Protein AF-R4LPF4-F1 (afdb_monomer_lite)

Secondary structure (DSSP, 8-state):
---EE-HHHHHHHTTB-S-SHHHHTS--SEEEEEEEEE--HHHHHHHHHHHHHHHHHHTTTSEEEEEEEEEEEEEE-TT--TT-SS---B---------TTS--------TTS--PBPTT-EEEE--TTHHHHHHHTT-GGG-SEEEEEESS--SEEEEEEPPPHHHHHHHHHHHHHHHHHHHT-TTHHHHHHHHHHHHHHHHHHHHHHHHHHHHHHHHHHSPPHHHHHHHHHHHHHHHHHHHHTT-HHHHHHHHHTTSSS--HHHHHHHHHHHHHTHHHHHHHHHHHHHHHHHHHHSPSSPPTTHHHHHHHHHHHHTGGG---------HHHHHHHHHHHHHHHHHHHHHHHHHHS--HHHHHHHHHHHHHHHHHHHHHHHHHHHHHHHHHHHHHHHHHHHHHTS----HHHHHHHHHHHTT---EEEE-S-HHHHTTT-SS-HHHHHHHHHHHHTT-

Radius of gyration: 41.89 Å; chains: 1; bounding box: 85×61×116 Å

Sequence (459 aa):
MQIDVDQRAMAVVRHLRGSPEEVFARPAGGYLLLMATEFSAPVTAWLRQHIATLDAAAGSDVAVAVFASTFTVPVGIPGSPARRPGRPCVLLAEVQDGGPGHGAVRRLVNRGRLGLLAEHDELTLGTPGTARTARTLGVGADLPCLVVADALPGEHVAVIPLPGAAGLETLAQVVRSAVRTVTRSPGLGRFLVAAHELARTEQRVRAAETEVERLTGRLETMRGPEAAAEPIRWAYAGARHALSTGATRRFTTVLRGIWHPPPEKLIRAAGRHAAERRAELLRTDRTARTLAYYLRQFSWPMPEPQRSAYRRVLDRYVLPFTTGPSGEDDPGRCESLIAALRARNTAIVETVLGTALPPLGVLVADARNQQLSTAARVVDELHDAIADLETARLARLRQITVLAATDPPSLSTALRAAACRAGLTVLSRPIGDFTGAFTGAALSPQTLQEVTRARLDRA

pLDDT: mean 82.97, std 17.04, range [30.72, 98.19]

Structure (mmCIF, N/CA/C/O backbone):
data_AF-R4LPF4-F1
#
_entry.id   AF-R4LPF4-F1
#
loop_
_atom_site.group_PDB
_atom_site.id
_atom_site.type_symbol
_atom_site.label_atom_id
_atom_site.label_alt_id
_atom_site.label_comp_id
_atom_site.label_asym_id
_atom_site.label_entity_id
_atom_site.label_seq_id
_atom_site.pdbx_PDB_ins_code
_atom_site.Cartn_x
_atom_site.Cartn_y
_atom_site.Cartn_z
_atom_site.occupancy
_atom_site.B_iso_or_equiv
_atom_site.auth_seq_id
_atom_site.auth_comp_id
_atom_site.auth_asym_id
_atom_site.auth_atom_id
_atom_site.pdbx_PDB_model_num
ATOM 1 N N . MET A 1 1 ? -22.231 32.484 5.431 1.00 40.25 1 MET A N 1
ATOM 2 C CA . MET A 1 1 ? -22.798 32.688 6.782 1.00 40.25 1 MET A CA 1
ATOM 3 C C . MET A 1 1 ? -22.856 31.326 7.450 1.00 40.25 1 MET A C 1
ATOM 5 O O . MET A 1 1 ? -23.406 30.413 6.849 1.00 40.25 1 MET A O 1
ATOM 9 N N . GLN A 1 2 ? -22.190 31.156 8.592 1.00 40.16 2 GLN A N 1
ATOM 10 C CA . GLN A 1 2 ? -22.068 29.860 9.262 1.00 40.16 2 GLN A CA 1
ATOM 11 C C . GLN A 1 2 ? -23.364 29.579 10.034 1.00 40.16 2 GLN A C 1
ATOM 13 O O . GLN A 1 2 ? -23.792 30.407 10.835 1.00 40.16 2 GLN A O 1
ATOM 18 N N . ILE A 1 3 ? -24.023 28.462 9.729 1.00 47.72 3 ILE A N 1
ATOM 19 C CA . ILE A 1 3 ? -25.189 27.986 10.482 1.00 47.72 3 ILE A CA 1
ATOM 20 C C . ILE A 1 3 ? -24.662 27.491 11.835 1.00 47.72 3 ILE A C 1
ATOM 22 O O . ILE A 1 3 ? -23.770 26.641 11.856 1.00 47.72 3 ILE A O 1
ATOM 26 N N . ASP A 1 4 ? -25.161 28.044 12.943 1.00 47.31 4 ASP A N 1
ATOM 27 C CA . ASP A 1 4 ? -24.722 27.670 14.293 1.00 47.31 4 ASP A CA 1
ATOM 28 C C . ASP A 1 4 ? -25.630 26.564 14.816 1.00 47.31 4 ASP A C 1
ATOM 30 O O . ASP A 1 4 ? -26.775 26.779 15.190 1.00 47.31 4 ASP A O 1
ATOM 34 N N . VAL A 1 5 ? -25.162 25.329 14.776 1.00 53.88 5 VAL A N 1
ATOM 35 C CA . VAL A 1 5 ? -25.941 24.207 15.295 1.00 53.88 5 VAL A CA 1
ATOM 36 C C . VAL A 1 5 ? -25.882 24.244 16.823 1.00 53.88 5 VAL A C 1
ATOM 38 O O . VAL A 1 5 ? -24.796 24.414 17.374 1.00 53.88 5 VAL A O 1
ATOM 41 N N . ASP A 1 6 ? -27.022 24.048 17.507 1.00 61.97 6 ASP A N 1
ATOM 42 C CA . ASP A 1 6 ? -27.098 23.975 18.979 1.00 61.97 6 ASP A CA 1
ATOM 43 C C . ASP A 1 6 ? -25.905 23.180 19.538 1.00 61.97 6 ASP A C 1
ATOM 45 O O . ASP A 1 6 ? -25.707 22.011 19.193 1.00 61.97 6 ASP A O 1
ATOM 49 N N . GLN A 1 7 ? -25.098 23.812 20.400 1.00 62.19 7 GLN A N 1
ATOM 50 C CA . GLN A 1 7 ? -23.872 23.226 20.948 1.00 62.19 7 GLN A CA 1
ATOM 51 C C . GLN A 1 7 ? -24.111 21.858 21.606 1.00 62.19 7 GLN A C 1
ATOM 53 O O . GLN A 1 7 ? -23.259 20.969 21.522 1.00 62.19 7 GLN A O 1
ATOM 58 N N . ARG A 1 8 ? -25.281 21.647 22.225 1.00 63.06 8 ARG A N 1
ATOM 59 C CA . ARG A 1 8 ? -25.662 20.355 22.822 1.00 63.06 8 ARG A CA 1
ATOM 60 C C . ARG A 1 8 ? -25.981 19.309 21.767 1.00 63.06 8 ARG A C 1
ATOM 62 O O . ARG A 1 8 ? -25.701 18.128 21.952 1.00 63.06 8 ARG A O 1
ATOM 69 N N . ALA A 1 9 ? -26.541 19.728 20.641 1.00 63.00 9 ALA A N 1
ATOM 70 C CA . ALA A 1 9 ? -26.792 18.835 19.528 1.00 63.00 9 ALA A CA 1
ATOM 71 C C . ALA A 1 9 ? -25.498 18.506 18.766 1.00 63.00 9 ALA A C 1
ATOM 73 O O . ALA A 1 9 ? -25.282 17.348 18.408 1.00 63.00 9 ALA A O 1
ATOM 74 N N . MET A 1 10 ? -24.571 19.463 18.654 1.00 67.19 10 MET A N 1
ATOM 75 C CA . MET A 1 10 ? -23.210 19.226 18.160 1.00 67.19 10 MET A CA 1
ATOM 76 C C . MET A 1 10 ? -22.432 18.221 19.012 1.00 67.19 10 MET A C 1
ATOM 78 O O . MET A 1 10 ? -21.618 17.472 18.469 1.00 67.19 10 MET A O 1
ATOM 82 N N . ALA A 1 11 ? -22.697 18.144 20.321 1.00 69.62 11 ALA A N 1
ATOM 83 C CA . ALA A 1 11 ? -22.106 17.113 21.169 1.00 69.62 11 ALA A CA 1
ATOM 84 C C . ALA A 1 11 ? -22.489 15.701 20.696 1.00 69.62 11 ALA A C 1
ATOM 86 O O . ALA A 1 11 ? -21.615 14.844 20.604 1.00 69.62 11 ALA A O 1
ATOM 87 N N . VAL A 1 12 ? -23.748 15.460 20.309 1.00 74.25 12 VAL A N 1
ATOM 88 C CA . VAL A 1 12 ? -24.173 14.157 19.761 1.00 74.25 12 VAL A CA 1
ATOM 89 C C . VAL A 1 12 ? -23.537 13.905 18.393 1.00 74.25 12 VAL A C 1
ATOM 91 O O . VAL A 1 12 ? -23.032 12.813 18.147 1.00 74.25 12 VAL A O 1
ATOM 94 N N . VAL A 1 13 ? -23.479 14.925 17.529 1.00 74.75 13 VAL A N 1
ATOM 95 C CA . VAL A 1 13 ? -22.876 14.815 16.187 1.00 74.75 13 VAL A CA 1
ATOM 96 C C . VAL A 1 13 ? -21.411 14.377 16.247 1.00 74.75 13 VAL A C 1
ATOM 98 O O . VAL A 1 13 ? -20.989 13.549 15.446 1.00 74.75 13 VAL A O 1
ATOM 101 N N . ARG A 1 14 ? -20.641 14.845 17.237 1.00 77.00 14 ARG A N 1
ATOM 102 C CA . ARG A 1 14 ? -19.244 14.414 17.447 1.00 77.00 14 ARG A CA 1
ATOM 103 C C . ARG A 1 14 ? -19.093 12.928 17.763 1.00 77.00 14 ARG A C 1
ATOM 105 O O . ARG A 1 14 ? -18.014 12.379 17.544 1.00 77.00 14 ARG A O 1
ATOM 112 N N . HIS A 1 15 ? -20.151 12.286 18.249 1.00 83.44 15 HIS A N 1
ATOM 113 C CA . HIS A 1 15 ? -20.184 10.862 18.570 1.00 83.44 15 HIS A CA 1
ATOM 114 C C . HIS A 1 15 ? -20.857 10.029 17.475 1.00 83.44 15 HIS A C 1
ATOM 116 O O . HIS A 1 15 ? -20.810 8.804 17.555 1.00 83.44 15 HIS A O 1
ATOM 122 N N . LEU A 1 16 ? -21.451 10.656 16.451 1.00 82.81 16 LEU A N 1
ATOM 123 C CA . LEU A 1 16 ? -22.004 9.935 15.307 1.00 82.81 16 LEU A CA 1
ATOM 124 C C . LEU A 1 16 ? -20.880 9.255 14.525 1.00 82.81 16 LEU A C 1
ATOM 126 O O . LEU A 1 16 ? -19.863 9.877 14.208 1.00 82.81 16 LEU A O 1
ATOM 130 N N . ARG A 1 17 ? -21.066 7.973 14.220 1.00 84.69 17 ARG A N 1
ATOM 131 C CA . ARG A 1 17 ? -20.098 7.159 13.478 1.00 84.69 17 ARG A CA 1
ATOM 132 C C . ARG A 1 17 ? -20.753 6.508 12.272 1.00 84.69 17 ARG A C 1
ATOM 134 O O . ARG A 1 17 ? -21.932 6.135 12.306 1.00 84.69 17 ARG A O 1
ATOM 141 N N . GLY A 1 18 ? -19.993 6.420 11.185 1.00 77.31 18 GLY A N 1
ATOM 142 C CA . GLY A 1 18 ? -20.416 5.754 9.954 1.00 77.31 18 GLY A CA 1
ATOM 143 C C . GLY A 1 18 ? -20.173 4.252 10.002 1.00 77.31 18 GLY A C 1
ATOM 144 O O . GLY A 1 18 ? -20.911 3.481 9.396 1.00 77.31 18 GLY A O 1
ATOM 145 N N . SER A 1 19 ? -19.168 3.824 10.760 1.00 81.62 19 SER A N 1
ATOM 146 C CA . SER A 1 19 ? -18.719 2.438 10.789 1.00 81.62 19 SER A CA 1
ATOM 147 C C . SER A 1 19 ? -18.151 2.026 12.156 1.00 81.62 19 SER A C 1
ATOM 149 O O . SER A 1 19 ? -17.733 2.883 12.937 1.00 81.62 19 SER A O 1
ATOM 151 N N . PRO A 1 20 ? -18.120 0.715 12.464 1.00 82.56 20 PRO A N 1
ATOM 152 C CA . PRO A 1 20 ? -17.435 0.186 13.648 1.00 82.56 20 PRO A CA 1
ATOM 153 C C . PRO A 1 20 ? -15.937 0.519 13.673 1.00 82.56 20 PRO A C 1
ATOM 155 O O . PRO A 1 20 ? -15.372 0.756 14.738 1.00 82.56 20 PRO A O 1
ATOM 158 N N . GLU A 1 21 ? -15.314 0.584 12.495 1.00 84.06 21 GLU A N 1
ATOM 159 C CA . GLU A 1 21 ? -13.882 0.835 12.295 1.00 84.06 21 GLU A CA 1
ATOM 160 C C . GLU A 1 21 ? -13.441 2.145 12.963 1.00 84.06 21 GLU A C 1
ATOM 162 O O . GLU A 1 21 ? -12.425 2.188 13.650 1.00 84.06 21 GLU A O 1
ATOM 167 N N . GLU A 1 22 ? -14.259 3.196 12.861 1.00 83.38 22 GLU A N 1
ATOM 168 C CA . GLU A 1 22 ? -13.991 4.503 13.475 1.00 83.38 22 GLU A CA 1
ATOM 169 C C . GLU A 1 22 ? -13.991 4.475 15.015 1.00 83.38 22 GLU A C 1
ATOM 171 O O . GLU A 1 22 ? -13.456 5.383 15.652 1.00 83.38 22 GLU A O 1
ATOM 176 N N . VAL A 1 23 ? -14.621 3.466 15.622 1.00 85.88 23 VAL A N 1
ATOM 177 C CA . VAL A 1 23 ? -14.726 3.315 17.081 1.00 85.88 23 VAL A CA 1
ATOM 178 C C . VAL A 1 23 ? -13.650 2.372 17.599 1.00 85.88 23 VAL A C 1
ATOM 180 O O . VAL A 1 23 ? -12.976 2.672 18.584 1.00 85.88 23 VAL A O 1
ATOM 183 N N . PHE A 1 24 ? -13.469 1.238 16.925 1.00 88.06 24 PHE A N 1
ATOM 184 C CA . PHE A 1 24 ? -12.549 0.195 17.361 1.00 88.06 24 PHE A CA 1
ATOM 185 C C . PHE A 1 24 ? -11.088 0.470 16.979 1.00 88.06 24 PHE A C 1
ATOM 187 O O . PHE A 1 24 ? -10.203 -0.209 17.497 1.00 88.06 24 PHE A O 1
ATOM 194 N N . ALA A 1 25 ? -10.802 1.485 16.153 1.00 83.81 25 ALA A N 1
ATOM 195 C CA . ALA A 1 25 ? -9.443 1.883 15.765 1.00 83.81 25 ALA A CA 1
ATOM 196 C C . ALA A 1 25 ? -8.518 2.259 16.939 1.00 83.81 25 ALA A C 1
ATOM 198 O O . ALA A 1 25 ? -7.301 2.335 16.760 1.00 83.81 25 ALA A O 1
ATOM 199 N N . ARG A 1 26 ? -9.063 2.476 18.143 1.00 84.31 26 ARG A N 1
ATOM 200 C CA . ARG A 1 26 ? -8.294 2.714 19.368 1.00 84.31 26 ARG A CA 1
ATOM 201 C C . ARG A 1 26 ? -8.613 1.657 20.437 1.00 84.31 26 ARG A C 1
ATOM 203 O O . ARG A 1 26 ? -9.791 1.379 20.676 1.00 84.31 26 ARG A O 1
ATOM 210 N N . PRO A 1 27 ? -7.599 1.114 21.138 1.00 89.19 27 PRO A N 1
ATOM 211 C CA . PRO A 1 27 ? -7.834 0.266 22.300 1.00 89.19 27 PRO A CA 1
ATOM 212 C C . PRO A 1 27 ? -8.507 1.049 23.436 1.00 89.19 27 PRO A C 1
ATOM 214 O O . PRO A 1 27 ? -8.020 2.109 23.834 1.00 89.19 27 PRO A O 1
ATOM 217 N N . ALA A 1 28 ? -9.591 0.501 23.980 1.00 91.69 28 ALA A N 1
ATOM 218 C CA . ALA A 1 28 ? -10.296 1.020 25.150 1.00 91.69 28 ALA A CA 1
ATOM 219 C C . ALA A 1 28 ? -10.606 -0.123 26.131 1.00 91.69 28 ALA A C 1
ATOM 221 O O . ALA A 1 28 ? -10.608 -1.290 25.753 1.00 91.69 28 ALA A O 1
ATOM 222 N N . GLY A 1 29 ? -10.887 0.208 27.390 1.00 90.50 29 GLY A N 1
ATOM 223 C CA . GLY A 1 29 ? -11.356 -0.703 28.441 1.00 90.50 29 GLY A CA 1
ATOM 224 C C . GLY A 1 29 ? -12.790 -1.202 28.240 1.00 90.50 29 GLY A C 1
ATOM 225 O O . GLY A 1 29 ? -13.230 -2.133 28.912 1.00 90.50 29 GLY A O 1
ATOM 226 N N . GLY A 1 30 ? -13.515 -0.604 27.301 1.00 93.12 30 GLY A N 1
ATOM 227 C CA . GLY A 1 30 ? -14.827 -1.038 26.854 1.00 93.12 30 GLY A CA 1
ATOM 228 C C . GLY A 1 30 ? -15.433 -0.031 25.884 1.00 93.12 30 GLY A C 1
ATOM 229 O O . GLY A 1 30 ? -14.888 1.055 25.665 1.00 93.12 30 GLY A O 1
ATOM 230 N N . TYR A 1 31 ? -16.569 -0.401 25.311 1.00 94.31 31 TYR A N 1
ATOM 231 C CA . TYR A 1 31 ? -17.238 0.343 24.255 1.00 94.31 31 TYR A CA 1
ATOM 232 C C . TYR A 1 31 ? -18.728 0.469 24.573 1.00 94.31 31 TYR A C 1
ATOM 234 O O . TYR A 1 31 ? -19.400 -0.526 24.844 1.00 94.31 31 TYR A O 1
ATOM 242 N N . LEU A 1 32 ? -19.238 1.697 24.530 1.00 94.56 32 LEU A N 1
ATOM 243 C CA . LEU A 1 32 ? -20.641 2.054 24.713 1.00 94.56 32 LEU A CA 1
ATOM 244 C C . LEU A 1 32 ? -21.194 2.547 23.375 1.00 94.56 32 LEU A C 1
ATOM 246 O O . LEU A 1 32 ? -20.877 3.653 22.934 1.00 94.56 32 LEU A O 1
ATOM 250 N N . LEU A 1 33 ? -22.007 1.723 22.718 1.00 93.12 33 LEU A N 1
ATOM 251 C CA . LEU A 1 33 ? -22.536 1.993 21.384 1.00 93.12 33 LEU A CA 1
ATOM 252 C C . LEU A 1 33 ? -24.048 2.213 21.474 1.00 93.12 33 LEU A C 1
ATOM 254 O O . LEU A 1 33 ? -24.821 1.280 21.677 1.00 93.12 33 LEU A O 1
ATOM 258 N N . LEU A 1 34 ? -24.484 3.456 21.327 1.00 91.94 34 LEU A N 1
ATOM 259 C CA . LEU A 1 34 ? -25.899 3.814 21.250 1.00 91.94 34 LEU A CA 1
ATOM 260 C C . LEU A 1 34 ? -26.379 3.600 19.819 1.00 91.94 34 LEU A C 1
ATOM 262 O O . LEU A 1 34 ? -25.837 4.203 18.896 1.00 91.94 34 LEU A O 1
ATOM 266 N N . MET A 1 35 ? -27.381 2.750 19.618 1.00 91.19 35 MET A N 1
ATOM 267 C CA . MET A 1 35 ? -27.792 2.305 18.289 1.00 91.19 35 MET A CA 1
ATOM 268 C C . MET A 1 35 ? -29.291 2.482 18.072 1.00 91.19 35 MET A C 1
ATOM 270 O O . MET A 1 35 ? -30.102 2.002 18.864 1.00 91.19 35 MET A O 1
ATOM 274 N N . ALA A 1 36 ? -29.664 3.118 16.962 1.00 87.44 36 ALA A N 1
ATOM 275 C CA . ALA A 1 36 ? -31.045 3.194 16.493 1.00 87.44 36 ALA A CA 1
ATOM 276 C C . ALA A 1 36 ? -31.123 3.365 14.971 1.00 87.44 36 ALA A C 1
ATOM 278 O O . ALA A 1 36 ? -30.245 3.954 14.343 1.00 87.44 36 ALA A O 1
ATOM 279 N N . THR A 1 37 ? -32.205 2.897 14.352 1.00 83.00 37 THR A N 1
ATOM 280 C CA . THR A 1 37 ? -32.558 3.351 12.998 1.00 83.00 37 THR A CA 1
ATOM 281 C C . THR A 1 37 ? -32.897 4.839 13.041 1.00 83.00 37 THR A C 1
ATOM 283 O O . THR A 1 37 ? -32.238 5.638 12.381 1.00 83.00 37 THR A O 1
ATOM 286 N N . GLU A 1 38 ? -33.828 5.197 13.920 1.00 81.56 38 GLU A N 1
ATOM 287 C CA . GLU A 1 38 ? -34.225 6.559 14.256 1.00 81.56 38 GLU A CA 1
ATOM 288 C C . GLU A 1 38 ? -34.433 6.654 15.773 1.00 81.56 38 GLU A C 1
ATOM 290 O O . GLU A 1 38 ? -35.054 5.781 16.385 1.00 81.56 38 GLU A O 1
ATOM 295 N N . PHE A 1 39 ? -33.892 7.697 16.402 1.00 79.12 39 PHE A N 1
ATOM 296 C CA . PHE A 1 39 ? -34.111 7.937 17.827 1.00 79.12 39 PHE A CA 1
ATOM 297 C C . PHE A 1 39 ? -35.413 8.709 18.046 1.00 79.12 39 PHE A C 1
ATOM 299 O O . PHE A 1 39 ? -35.628 9.761 17.449 1.00 79.12 39 PHE A O 1
ATOM 306 N N . SER A 1 40 ? -36.254 8.236 18.971 1.00 79.56 40 SER A N 1
ATOM 307 C CA . SER A 1 40 ? -37.451 8.976 19.384 1.00 79.56 40 SER A CA 1
ATOM 308 C C . SER A 1 40 ? -37.083 10.340 19.987 1.00 79.56 40 SER A C 1
ATOM 310 O O . SER A 1 40 ? -35.979 10.528 20.509 1.00 79.56 40 SER A O 1
ATOM 312 N N . ALA A 1 41 ? -38.008 11.304 19.952 1.00 79.25 41 ALA A N 1
ATOM 313 C CA . ALA A 1 41 ? -37.771 12.639 20.509 1.00 79.25 41 ALA A CA 1
ATOM 314 C C . ALA A 1 41 ? -37.293 12.620 21.982 1.00 79.25 41 ALA A C 1
ATOM 316 O O . ALA A 1 41 ? -36.327 13.327 22.285 1.00 79.25 41 ALA A O 1
ATOM 317 N N . PRO A 1 42 ? -37.849 11.780 22.886 1.00 81.88 42 PRO A N 1
ATOM 318 C CA . PRO A 1 42 ? -37.344 11.665 24.256 1.00 81.88 42 PRO A CA 1
ATOM 319 C C . PRO A 1 42 ? -35.895 11.169 24.339 1.00 81.88 42 PRO A C 1
ATOM 321 O O . PRO A 1 42 ? -35.107 11.708 25.112 1.00 81.88 42 PRO A O 1
ATOM 324 N N . VAL A 1 43 ? -35.520 10.177 23.525 1.00 83.94 43 VAL A N 1
ATOM 325 C CA . VAL A 1 43 ? -34.151 9.636 23.511 1.00 83.94 43 VAL A CA 1
ATOM 326 C C . VAL A 1 43 ? -33.174 10.650 22.926 1.00 83.94 43 VAL A C 1
ATOM 328 O O . VAL A 1 43 ? -32.087 10.840 23.460 1.00 83.94 43 VAL A O 1
ATOM 331 N N . THR A 1 44 ? -33.575 11.359 21.872 1.00 81.50 44 THR A N 1
ATOM 332 C CA . THR A 1 44 ? -32.782 12.439 21.278 1.00 81.50 44 THR A CA 1
ATOM 333 C C . THR A 1 44 ? -32.540 13.571 22.278 1.00 81.50 44 THR A C 1
ATOM 335 O O . THR A 1 44 ? -31.406 14.025 22.427 1.00 81.50 44 THR A O 1
ATOM 338 N N . ALA A 1 45 ? -33.577 14.008 23.000 1.00 82.31 45 ALA A N 1
ATOM 339 C CA . ALA A 1 45 ? -33.449 15.023 24.044 1.00 82.31 45 ALA A CA 1
ATOM 340 C C . ALA A 1 45 ? -32.508 14.561 25.168 1.00 82.31 45 ALA A C 1
ATOM 342 O O . ALA A 1 45 ? -31.607 15.301 25.565 1.00 82.31 45 ALA A O 1
ATOM 343 N N . TRP A 1 46 ? -32.658 13.312 25.613 1.00 86.44 46 TRP A N 1
ATOM 344 C CA . TRP A 1 46 ? -31.785 12.709 26.616 1.00 86.44 46 TRP A CA 1
ATOM 345 C C . TRP A 1 46 ? -30.324 12.626 26.151 1.00 86.44 46 TRP A C 1
ATOM 347 O O . TRP A 1 46 ? -29.427 13.034 26.887 1.00 86.44 46 TRP A O 1
ATOM 357 N N . LEU A 1 47 ? -30.067 12.185 24.914 1.00 85.31 47 LEU A N 1
ATOM 358 C CA . LEU A 1 47 ? -28.718 12.132 24.341 1.00 85.31 47 LEU A CA 1
ATOM 359 C C . LEU A 1 47 ? -28.057 13.511 24.349 1.00 85.31 47 LEU A C 1
ATOM 361 O O . LEU A 1 47 ? -26.918 13.640 24.786 1.00 85.31 47 LEU A O 1
ATOM 365 N N . ARG A 1 48 ? -28.775 14.559 23.933 1.00 82.31 48 ARG A N 1
ATOM 366 C CA . ARG A 1 48 ? -28.254 15.938 23.954 1.00 82.31 48 ARG A CA 1
ATOM 367 C C . ARG A 1 48 ? -27.902 16.414 25.361 1.00 82.31 48 ARG A C 1
ATOM 369 O O . ARG A 1 48 ? -26.973 17.200 25.523 1.00 82.31 48 ARG A O 1
ATOM 376 N N . GLN A 1 49 ? -28.640 15.958 26.369 1.00 84.25 49 GLN A N 1
ATOM 377 C CA . GLN A 1 49 ? -28.409 16.333 27.760 1.00 84.25 49 GLN A CA 1
ATOM 378 C C . GLN A 1 49 ? -27.249 15.558 28.402 1.00 84.25 49 GLN A C 1
ATOM 380 O O . GLN A 1 49 ? -26.522 16.127 29.215 1.00 84.25 49 GLN A O 1
ATOM 385 N N . HIS A 1 50 ? -27.061 14.284 28.041 1.00 86.00 50 HIS A N 1
ATOM 386 C CA . HIS A 1 50 ? -26.182 13.372 28.781 1.00 86.00 50 HIS A CA 1
ATOM 387 C C . HIS A 1 50 ? -24.966 12.858 28.008 1.00 86.00 50 HIS A C 1
ATOM 389 O O . HIS A 1 50 ? -24.036 12.368 28.637 1.00 86.00 50 HIS A O 1
ATOM 395 N N . ILE A 1 51 ? -24.892 12.974 26.678 1.00 85.25 51 ILE A N 1
ATOM 396 C CA . ILE A 1 51 ? -23.764 12.395 25.924 1.00 85.25 51 ILE A CA 1
ATOM 397 C C . ILE A 1 51 ? -22.417 12.992 26.349 1.00 85.25 51 ILE A C 1
ATOM 399 O O . ILE A 1 51 ? -21.456 12.258 26.533 1.00 85.25 51 ILE A O 1
ATOM 403 N N . ALA A 1 52 ? -22.362 14.305 26.596 1.00 83.12 52 ALA A N 1
ATOM 404 C CA . ALA A 1 52 ? -21.138 14.981 27.016 1.00 83.12 52 ALA A CA 1
ATOM 405 C C . ALA A 1 52 ? -20.703 14.579 28.434 1.00 83.12 52 ALA A C 1
ATOM 407 O O . ALA A 1 52 ? -19.513 14.476 28.712 1.00 83.12 52 ALA A O 1
ATOM 408 N N . THR A 1 53 ? -21.653 14.337 29.342 1.00 86.00 53 THR A N 1
ATOM 409 C CA . THR A 1 53 ? -21.340 13.883 30.704 1.00 86.00 53 THR A CA 1
ATOM 410 C C . THR A 1 53 ? -20.973 12.403 30.738 1.00 86.00 53 THR A C 1
ATOM 412 O O . THR A 1 53 ? -20.137 12.011 31.550 1.00 86.00 53 THR A O 1
ATOM 415 N N . LEU A 1 54 ? -21.560 11.587 29.858 1.00 86.25 54 LEU A N 1
ATOM 416 C CA . LEU A 1 54 ? -21.166 10.195 29.653 1.00 86.25 54 LEU A CA 1
ATOM 417 C C . LEU A 1 54 ? -19.751 10.100 29.075 1.00 86.25 54 LEU A C 1
ATOM 419 O O . LEU A 1 54 ? -18.943 9.361 29.627 1.00 86.25 54 LEU A O 1
ATOM 423 N N . ASP A 1 55 ? -19.438 10.885 28.045 1.00 86.00 55 ASP A N 1
ATOM 424 C CA . ASP A 1 55 ? -18.099 10.972 27.449 1.00 86.00 55 ASP A CA 1
ATOM 425 C C . ASP A 1 55 ? -17.061 11.470 28.465 1.00 86.00 55 ASP A C 1
ATOM 427 O O . ASP A 1 55 ? -16.035 10.832 28.679 1.00 86.00 55 ASP A O 1
ATOM 431 N N . ALA A 1 56 ? -17.373 12.529 29.220 1.00 85.38 56 ALA A N 1
ATOM 432 C CA . ALA A 1 56 ? -16.492 13.019 30.281 1.00 85.38 56 ALA A CA 1
ATOM 433 C C . ALA A 1 56 ? -16.253 11.984 31.397 1.00 85.38 56 ALA A C 1
ATOM 435 O O . ALA A 1 56 ? -15.163 11.932 31.964 1.00 85.38 56 ALA A O 1
ATOM 436 N N . ALA A 1 57 ? -17.255 11.162 31.729 1.00 85.19 57 ALA A N 1
ATOM 437 C CA . ALA A 1 57 ? -17.104 10.085 32.707 1.00 85.19 57 ALA A CA 1
ATOM 438 C C . ALA A 1 57 ? -16.303 8.895 32.155 1.00 85.19 57 ALA A C 1
ATOM 440 O O . ALA A 1 57 ? -15.592 8.239 32.917 1.00 85.19 57 ALA A O 1
ATOM 441 N N . ALA A 1 58 ? -16.444 8.612 30.858 1.00 88.12 58 ALA A N 1
ATOM 442 C CA . ALA A 1 58 ? -15.737 7.562 30.132 1.00 88.12 58 ALA A CA 1
ATOM 443 C C . ALA A 1 58 ? -14.258 7.905 29.899 1.00 88.12 58 ALA A C 1
ATOM 445 O O . ALA A 1 58 ? -13.395 7.029 30.000 1.00 88.12 58 ALA A O 1
ATOM 446 N N . GLY A 1 59 ? -13.962 9.183 29.657 1.00 87.69 59 GLY A N 1
ATOM 447 C CA . GLY A 1 59 ? -12.616 9.685 29.420 1.00 87.69 59 GLY A CA 1
ATOM 448 C C . GLY A 1 59 ? -11.940 8.983 28.242 1.00 87.69 59 GLY A C 1
ATOM 449 O O . GLY A 1 59 ? -12.561 8.661 27.236 1.00 87.69 59 GLY A O 1
ATOM 450 N N . SER A 1 60 ? -10.638 8.723 28.368 1.00 86.50 60 SER A N 1
ATOM 451 C CA . SER A 1 60 ? -9.876 7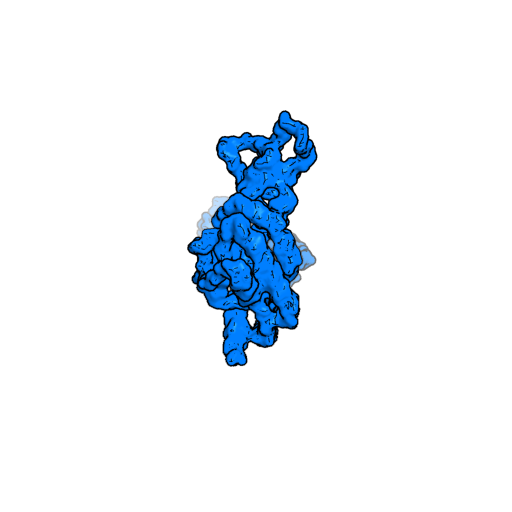.944 27.384 1.00 86.50 60 SER A CA 1
ATOM 452 C C . SER A 1 60 ? -10.055 6.431 27.502 1.00 86.50 60 SER A C 1
ATOM 454 O O . SER A 1 60 ? -9.527 5.694 26.668 1.00 86.50 60 SER A O 1
ATOM 456 N N . ASP A 1 61 ? -10.731 5.977 28.554 1.00 90.75 61 ASP A N 1
ATOM 457 C CA . ASP A 1 61 ? -10.677 4.591 29.006 1.00 90.75 61 ASP A CA 1
ATOM 458 C C . ASP A 1 61 ? -11.853 3.771 28.486 1.00 90.75 61 ASP A C 1
ATOM 460 O O . ASP A 1 61 ? -11.747 2.555 28.382 1.00 90.75 61 ASP A O 1
ATOM 464 N N . VAL A 1 62 ? -12.968 4.412 28.140 1.00 92.31 62 VAL A N 1
ATOM 465 C CA . VAL A 1 62 ? -14.141 3.777 27.532 1.00 92.31 62 VAL A CA 1
ATOM 466 C C . VAL A 1 62 ? -14.542 4.597 26.312 1.00 92.31 62 VAL A C 1
ATOM 468 O O . VAL A 1 62 ? -14.673 5.813 26.392 1.00 92.31 62 VAL A O 1
ATOM 471 N N . ALA A 1 63 ? -14.740 3.948 25.170 1.00 91.50 63 ALA A N 1
ATOM 472 C CA . ALA A 1 63 ? -15.153 4.639 23.955 1.00 91.50 63 ALA A CA 1
ATOM 473 C C . ALA A 1 63 ? -16.681 4.754 23.895 1.00 91.50 63 ALA A C 1
ATOM 475 O O . ALA A 1 63 ? -17.393 3.774 24.118 1.00 91.50 63 ALA A O 1
ATOM 476 N N . VAL A 1 64 ? -17.184 5.941 23.554 1.00 91.25 64 VAL A N 1
ATOM 477 C CA . VAL A 1 64 ? -18.616 6.208 23.379 1.00 91.25 64 VAL A CA 1
ATOM 478 C C . VAL A 1 64 ? -18.892 6.531 21.915 1.00 91.25 64 VAL A C 1
ATOM 480 O O . VAL A 1 64 ? -18.218 7.366 21.314 1.00 91.25 64 VAL A O 1
ATOM 483 N N . ALA A 1 65 ? -19.894 5.880 21.329 1.00 90.31 65 ALA A N 1
ATOM 484 C CA . ALA A 1 65 ? -20.294 6.115 19.948 1.00 90.31 65 ALA A CA 1
ATOM 485 C C . ALA A 1 65 ? -21.811 6.041 19.771 1.00 90.31 65 ALA A C 1
ATOM 487 O O . ALA A 1 65 ? -22.513 5.342 20.503 1.00 90.31 65 ALA A O 1
ATOM 488 N N . VAL A 1 66 ? -22.308 6.752 18.762 1.00 88.94 66 VAL A N 1
ATOM 489 C CA . VAL A 1 66 ? -23.714 6.776 18.365 1.00 88.94 66 VAL A CA 1
ATOM 490 C C . VAL A 1 66 ? -23.823 6.334 16.906 1.00 88.94 66 VAL A C 1
ATOM 492 O O . VAL A 1 66 ? -23.218 6.922 16.011 1.00 88.94 66 VAL A O 1
ATOM 495 N N . PHE A 1 67 ? -24.632 5.312 16.656 1.00 87.56 67 PHE A N 1
ATOM 496 C CA . PHE A 1 67 ? -25.004 4.847 15.325 1.00 87.56 67 PHE A CA 1
ATOM 497 C C . PHE A 1 67 ? -26.486 5.148 15.094 1.00 87.56 67 PHE A C 1
ATOM 499 O O . PHE A 1 67 ? -27.351 4.563 15.747 1.00 87.56 67 PHE A O 1
ATOM 506 N N . ALA A 1 68 ? -26.782 6.040 14.145 1.00 84.69 68 ALA A N 1
ATOM 507 C CA . ALA A 1 68 ? -28.140 6.453 13.787 1.00 84.69 68 ALA A CA 1
ATOM 508 C C . ALA A 1 68 ? -28.306 6.497 12.261 1.00 84.69 68 ALA A C 1
ATOM 510 O O . ALA A 1 68 ? -27.529 7.173 11.589 1.00 84.69 68 ALA A O 1
ATOM 511 N N . SER A 1 69 ? -29.313 5.811 11.702 1.00 79.00 69 SER A N 1
ATOM 512 C CA . SER A 1 69 ? -29.575 5.935 10.252 1.00 79.00 69 SER A CA 1
ATOM 513 C C . SER A 1 69 ? -30.095 7.330 9.925 1.00 79.00 69 SER A C 1
ATOM 515 O O . SER A 1 69 ? -29.698 7.916 8.920 1.00 79.00 69 SER A O 1
ATOM 517 N N . THR A 1 70 ? -30.923 7.873 10.817 1.00 74.69 70 THR A N 1
ATOM 518 C CA . THR A 1 70 ? -31.358 9.267 10.828 1.00 74.69 70 THR A CA 1
ATOM 519 C C . THR A 1 70 ? -31.274 9.844 12.243 1.00 74.69 70 THR A C 1
ATOM 521 O O . THR A 1 70 ? -31.575 9.178 13.236 1.00 74.69 70 THR A O 1
ATOM 524 N N . PHE A 1 71 ? -30.841 11.097 12.351 1.00 71.88 71 PHE A N 1
ATOM 525 C CA . PHE A 1 71 ? -30.781 11.855 13.594 1.00 71.88 71 PHE A CA 1
ATOM 526 C C . PHE A 1 71 ? -31.160 13.307 13.341 1.00 71.88 71 PHE A C 1
ATOM 528 O O . PHE A 1 71 ? -30.546 13.978 12.514 1.00 71.88 71 PHE A O 1
ATOM 535 N N . THR A 1 72 ? -32.150 13.803 14.070 1.00 71.44 72 THR A N 1
ATOM 536 C CA . THR A 1 72 ? -32.686 15.146 13.852 1.00 71.44 72 THR A CA 1
ATOM 537 C C . THR A 1 72 ? -32.077 16.151 14.826 1.00 71.44 72 THR A C 1
ATOM 539 O O . THR A 1 72 ? -31.925 15.870 16.019 1.00 71.44 72 THR A O 1
ATOM 542 N N . VAL A 1 73 ? -31.713 17.334 14.330 1.00 67.44 73 VAL A N 1
ATOM 543 C CA . VAL A 1 73 ? -30.984 18.384 15.052 1.00 67.44 73 VAL A CA 1
ATOM 544 C C . VAL A 1 73 ? -31.623 19.755 14.803 1.00 67.44 73 VAL A C 1
ATOM 546 O O . VAL A 1 73 ? -31.789 20.113 13.643 1.00 67.44 73 VAL A O 1
ATOM 549 N N . PRO A 1 74 ? -31.950 20.553 15.835 1.00 64.38 74 PRO A N 1
ATOM 550 C CA . PRO A 1 74 ? -32.470 21.899 15.643 1.00 64.38 74 PRO A CA 1
ATOM 551 C C . PRO A 1 74 ? -31.376 22.843 15.131 1.00 64.38 74 PRO A C 1
ATOM 553 O O . PRO A 1 74 ? -30.230 22.801 15.590 1.00 64.38 74 PRO A O 1
ATOM 556 N N . VAL A 1 75 ? -31.745 23.723 14.206 1.00 62.41 75 VAL A N 1
ATOM 557 C CA . VAL A 1 75 ? -30.906 24.813 13.704 1.00 62.41 75 VAL A CA 1
ATOM 558 C C . VAL A 1 75 ? -30.897 25.961 14.709 1.00 62.41 75 VAL A C 1
ATOM 560 O O . VAL A 1 75 ? -31.954 26.486 15.069 1.00 62.41 75 VAL A O 1
ATOM 563 N N . GLY A 1 76 ? -29.701 26.383 15.120 1.00 52.69 76 GLY A N 1
ATOM 564 C CA . GLY A 1 76 ? -29.482 27.697 15.714 1.00 52.69 76 GLY A CA 1
ATOM 565 C C . GLY A 1 76 ? -29.031 28.699 14.643 1.00 52.69 76 GLY A C 1
ATOM 566 O O . GLY A 1 76 ? -28.368 28.364 13.657 1.00 52.69 76 GLY A O 1
ATOM 567 N N . ILE A 1 77 ? -29.424 29.960 14.806 1.00 51.03 77 ILE A N 1
ATOM 568 C CA . ILE A 1 77 ? -28.946 31.061 13.964 1.00 51.03 77 ILE A CA 1
ATOM 569 C C . ILE A 1 77 ? -28.184 32.018 14.887 1.00 51.03 77 ILE A C 1
ATOM 571 O O . ILE A 1 77 ? -28.802 32.622 15.771 1.00 51.03 77 ILE A O 1
ATOM 575 N N . PRO A 1 78 ? -26.856 32.170 14.726 1.00 40.56 78 PRO A N 1
ATOM 576 C CA . PRO A 1 78 ? -26.071 33.006 15.620 1.00 40.56 78 PRO A CA 1
ATOM 577 C C . PRO A 1 78 ? -26.495 34.468 15.442 1.00 40.56 78 PRO A C 1
ATOM 579 O O . PRO A 1 78 ? -26.537 34.985 14.326 1.00 40.56 78 PRO A O 1
ATOM 582 N N . GLY A 1 79 ? -26.843 35.127 16.550 1.00 42.53 79 GLY A N 1
ATOM 583 C CA . GLY A 1 79 ? -27.326 36.511 16.552 1.00 42.53 79 GLY A CA 1
ATOM 584 C C . GLY A 1 79 ? -28.819 36.687 16.253 1.00 42.53 79 GLY A C 1
ATOM 585 O O . GLY A 1 79 ? -29.257 37.831 16.143 1.00 42.53 79 GLY A O 1
ATOM 586 N N . SER A 1 80 ? -29.610 35.610 16.152 1.00 38.72 80 SER A N 1
ATOM 587 C CA . SER A 1 80 ? -31.070 35.732 16.095 1.00 38.72 80 SER A CA 1
ATOM 588 C C . SER A 1 80 ? -31.582 36.281 17.432 1.00 38.72 80 SER A C 1
ATOM 590 O O . SER A 1 80 ? -31.381 35.656 18.478 1.00 38.72 80 SER A O 1
ATOM 592 N N . PRO A 1 81 ? -32.190 37.479 17.466 1.00 36.53 81 PRO A N 1
ATOM 593 C CA . PRO A 1 81 ? -32.767 37.991 18.690 1.00 36.53 81 PRO A CA 1
ATOM 594 C C . PRO A 1 81 ? -34.002 37.146 18.989 1.00 36.53 81 PRO A C 1
ATOM 596 O O . PRO A 1 81 ? -35.062 37.366 18.404 1.00 36.53 81 PRO A O 1
ATOM 599 N N . ALA A 1 82 ? -33.879 36.222 19.940 1.00 34.78 82 ALA A N 1
ATOM 600 C CA . ALA A 1 82 ? -34.951 35.377 20.472 1.00 34.78 82 ALA A CA 1
ATOM 601 C C . ALA A 1 82 ? -36.095 36.162 21.171 1.00 34.78 82 ALA A C 1
ATOM 603 O O . ALA A 1 82 ? -36.642 35.728 22.182 1.00 34.78 82 ALA A O 1
ATOM 604 N N . ARG A 1 83 ? -36.468 37.354 20.686 1.00 33.25 83 ARG A N 1
ATOM 605 C CA . ARG A 1 83 ? -37.505 38.221 21.266 1.00 33.25 83 ARG A CA 1
ATOM 606 C C . ARG A 1 83 ? -38.363 39.009 20.271 1.00 33.25 83 ARG A C 1
ATOM 608 O O . ARG A 1 83 ? -39.132 39.857 20.720 1.00 33.25 83 ARG A O 1
ATOM 615 N N . ARG A 1 84 ? -38.313 38.764 18.954 1.00 31.88 84 ARG A N 1
ATOM 616 C CA . ARG A 1 84 ? -39.269 39.395 18.017 1.00 31.88 84 ARG A CA 1
ATOM 617 C C . ARG A 1 84 ? -39.859 38.389 17.018 1.00 31.88 84 ARG A C 1
ATOM 619 O O . ARG A 1 84 ? -39.094 37.729 16.323 1.00 31.88 84 ARG A O 1
ATOM 626 N N . PRO A 1 85 ? -41.198 38.278 16.904 1.00 35.56 85 PRO A N 1
ATOM 627 C CA . PRO A 1 85 ? -41.838 37.452 15.888 1.00 35.56 85 PRO A CA 1
ATOM 628 C C . PRO A 1 85 ? -41.673 38.132 14.521 1.00 35.56 85 PRO A C 1
ATOM 630 O O . PRO A 1 85 ? -42.411 39.042 14.158 1.00 35.56 85 PRO A O 1
ATOM 633 N N . GLY A 1 86 ? -40.649 37.708 13.788 1.00 39.53 86 GLY A N 1
ATOM 634 C CA . GLY A 1 86 ? -40.321 38.154 12.436 1.00 39.53 86 GLY A CA 1
ATOM 635 C C . GLY A 1 86 ? -39.112 37.360 11.958 1.00 39.53 86 GLY A C 1
ATOM 636 O O . GLY A 1 86 ? -37.984 37.715 12.277 1.00 39.53 86 GLY A O 1
ATOM 637 N N . ARG A 1 87 ? -39.370 36.225 11.296 1.00 42.69 87 ARG A N 1
ATOM 638 C CA . ARG A 1 87 ? -38.401 35.152 11.010 1.00 42.69 87 ARG A CA 1
ATOM 639 C C . ARG A 1 87 ? -37.111 35.668 10.338 1.00 42.69 87 ARG A C 1
ATOM 641 O O . ARG A 1 87 ? -37.191 36.096 9.184 1.00 42.69 87 ARG A O 1
ATOM 648 N N . PRO A 1 88 ? -35.928 35.562 10.973 1.00 42.28 88 PRO A N 1
ATOM 649 C CA . PRO A 1 88 ? -34.674 35.592 10.239 1.00 42.28 88 PRO A CA 1
ATOM 650 C C . PRO A 1 88 ? -34.554 34.279 9.461 1.00 42.28 88 PRO A C 1
ATOM 652 O O . PRO A 1 88 ? -34.642 33.187 10.015 1.00 42.28 88 PRO A O 1
ATOM 655 N N . CYS A 1 89 ? -34.422 34.412 8.151 1.00 40.28 89 CYS A N 1
ATOM 656 C CA . CYS A 1 89 ? -34.512 33.337 7.179 1.00 40.28 89 CYS A CA 1
ATOM 657 C C . CYS A 1 89 ? -33.210 33.333 6.368 1.00 40.28 89 CYS A C 1
ATOM 659 O O . CYS A 1 89 ? -32.901 34.337 5.724 1.00 40.28 89 CYS A O 1
ATOM 661 N N . VAL A 1 90 ? -32.438 32.243 6.392 1.00 43.47 90 VAL A N 1
ATOM 662 C CA . VAL A 1 90 ? -31.163 32.148 5.649 1.00 43.47 90 VAL A CA 1
ATOM 663 C C . VAL A 1 90 ? -31.365 31.380 4.347 1.00 43.47 90 VAL A C 1
ATOM 665 O O . VAL A 1 90 ? -31.906 30.276 4.353 1.00 43.47 90 VAL A O 1
ATOM 668 N N . LEU A 1 91 ? -30.921 31.956 3.227 1.00 38.28 91 LEU A N 1
ATOM 669 C CA . LEU A 1 91 ? -30.961 31.325 1.907 1.00 38.28 91 LEU A CA 1
ATOM 670 C C . LEU A 1 91 ? -29.822 30.298 1.809 1.00 38.28 91 LEU A C 1
ATOM 672 O O . LEU A 1 91 ? -28.646 30.660 1.863 1.00 38.28 91 LEU A O 1
ATOM 676 N N . LEU A 1 92 ? -30.167 29.015 1.704 1.00 42.03 92 LEU A N 1
ATOM 677 C CA . LEU A 1 92 ? -29.195 27.937 1.522 1.00 42.03 92 LEU A CA 1
ATOM 678 C C . LEU A 1 92 ? -28.659 27.966 0.084 1.00 42.03 92 LEU A C 1
ATOM 680 O O . LEU A 1 92 ? -29.325 27.498 -0.837 1.00 42.03 92 LEU A O 1
ATOM 684 N N . ALA A 1 93 ? -27.454 28.502 -0.112 1.00 35.75 93 ALA A N 1
ATOM 685 C CA . ALA A 1 93 ? -26.638 28.112 -1.259 1.00 35.75 93 ALA A CA 1
ATOM 686 C C . ALA A 1 93 ? -26.161 26.669 -1.028 1.00 35.75 93 ALA A C 1
ATOM 688 O O . ALA A 1 93 ? -25.844 26.320 0.111 1.00 35.75 93 ALA A O 1
ATOM 689 N N . GLU A 1 94 ? -26.154 25.838 -2.075 1.00 36.25 94 GLU A N 1
ATOM 690 C CA . GLU A 1 94 ? -25.654 24.457 -2.037 1.00 36.25 94 GLU A CA 1
ATOM 691 C C . GLU A 1 94 ? -24.362 24.374 -1.215 1.00 36.25 94 GLU A C 1
ATOM 693 O O . GLU A 1 94 ? -23.337 24.951 -1.580 1.00 36.25 94 GLU A O 1
ATOM 698 N N . VAL A 1 95 ? -24.427 23.695 -0.067 1.00 37.50 95 VAL A N 1
ATOM 699 C CA . VAL A 1 95 ? -23.254 23.454 0.773 1.00 37.50 95 VAL A CA 1
ATOM 700 C C . VAL A 1 95 ? -22.375 22.467 0.012 1.00 37.50 95 VAL A C 1
ATOM 702 O O . VAL A 1 95 ? -22.631 21.266 0.021 1.00 37.50 95 VAL A O 1
ATOM 705 N N . GLN A 1 96 ? -21.386 22.992 -0.711 1.00 32.47 96 GLN A N 1
ATOM 706 C CA . GLN A 1 96 ? -20.342 22.189 -1.334 1.00 32.47 96 GLN A CA 1
ATOM 707 C C . GLN A 1 96 ? -19.469 21.552 -0.249 1.00 32.47 96 GLN A C 1
ATOM 709 O O . GLN A 1 96 ? -19.117 22.208 0.734 1.00 32.47 96 GLN A O 1
ATOM 714 N N . ASP A 1 97 ? -19.142 20.273 -0.457 1.00 35.41 97 ASP A N 1
ATOM 715 C CA . ASP A 1 97 ? -18.231 19.459 0.351 1.00 35.41 97 ASP A CA 1
ATOM 716 C C . ASP A 1 97 ? -16.943 20.233 0.677 1.00 35.41 97 ASP A C 1
ATOM 718 O O . ASP A 1 97 ? -16.039 20.374 -0.147 1.00 35.41 97 ASP A O 1
ATOM 722 N N . GLY A 1 98 ? -16.871 20.758 1.899 1.00 30.72 98 GLY A N 1
ATOM 723 C CA . GLY A 1 98 ? -15.775 21.592 2.374 1.00 30.72 98 GLY A CA 1
ATOM 724 C C . GLY A 1 98 ? -15.056 20.966 3.561 1.00 30.72 98 GLY A C 1
ATOM 725 O O . GLY A 1 98 ? -15.279 21.374 4.696 1.00 30.72 98 GLY A O 1
ATOM 726 N N . GLY A 1 99 ? -14.150 20.024 3.287 1.00 31.73 99 GLY A N 1
ATOM 727 C CA . GLY A 1 99 ? -13.032 19.682 4.174 1.00 31.73 99 GLY A CA 1
ATOM 728 C C . GLY A 1 99 ? -13.158 18.388 5.002 1.00 31.73 99 GLY A C 1
ATOM 729 O O . GLY A 1 99 ? -14.250 18.000 5.418 1.00 31.73 99 GLY A O 1
ATOM 730 N N . PRO A 1 100 ? -12.027 17.703 5.269 1.00 34.41 100 PRO A N 1
ATOM 731 C CA . PRO A 1 100 ? -12.001 16.452 6.012 1.00 34.41 100 PRO A CA 1
ATOM 732 C C . PRO A 1 100 ? -12.097 16.743 7.514 1.00 34.41 100 PRO A C 1
ATOM 734 O O . PRO A 1 100 ? -11.174 17.304 8.100 1.00 34.41 100 PRO A O 1
ATOM 737 N N . GLY A 1 101 ? -13.196 16.356 8.163 1.00 36.00 101 GLY A N 1
ATOM 738 C CA . GLY A 1 101 ? -13.199 16.316 9.629 1.00 36.00 101 GLY A CA 1
ATOM 739 C C . GLY A 1 101 ? -14.547 16.215 10.324 1.00 36.00 101 GLY A C 1
ATOM 740 O O . GLY A 1 101 ? -14.600 15.680 11.429 1.00 36.00 101 GLY A O 1
ATOM 741 N N . HIS A 1 102 ? -15.645 16.681 9.730 1.00 37.78 102 HIS A N 1
ATOM 742 C CA . HIS A 1 102 ? -16.967 16.652 10.366 1.00 37.78 102 HIS A CA 1
ATOM 743 C C . HIS A 1 102 ? -17.977 16.040 9.394 1.00 37.78 102 HIS A C 1
ATOM 745 O O . HIS A 1 102 ? -17.959 16.372 8.214 1.00 37.78 102 HIS A O 1
ATOM 751 N N . GLY A 1 103 ? -18.781 15.083 9.877 1.00 38.31 103 GLY A N 1
ATOM 752 C CA . GLY A 1 103 ? -19.631 14.209 9.062 1.00 38.31 103 GLY A CA 1
ATOM 753 C C . GLY A 1 103 ? -20.326 14.928 7.905 1.00 38.31 103 GLY A C 1
ATOM 754 O O . GLY A 1 103 ? -20.966 15.958 8.100 1.00 38.31 103 GLY A O 1
ATOM 755 N N . ALA A 1 104 ? -20.176 14.378 6.699 1.00 34.19 104 ALA A N 1
ATOM 756 C CA . ALA A 1 104 ? -20.720 14.947 5.475 1.00 34.19 104 ALA A CA 1
ATOM 757 C C . ALA A 1 104 ? -22.247 15.112 5.585 1.00 34.19 104 ALA A C 1
ATOM 759 O O . ALA A 1 104 ? -22.997 14.132 5.578 1.00 34.19 104 ALA A O 1
ATOM 760 N N . VAL A 1 105 ? -22.720 16.357 5.682 1.00 40.31 105 VAL A N 1
ATOM 761 C CA . VAL A 1 105 ? -24.148 16.692 5.629 1.00 40.31 105 VAL A CA 1
ATOM 762 C C . VAL A 1 105 ? -24.595 16.565 4.173 1.00 40.31 105 VAL A C 1
ATOM 764 O O . VAL A 1 105 ? -24.560 17.518 3.405 1.00 40.31 105 VAL A O 1
ATOM 767 N N . ARG A 1 106 ? -24.970 15.350 3.763 1.00 34.06 106 ARG A N 1
ATOM 768 C CA . ARG A 1 106 ? -25.185 15.012 2.346 1.00 34.06 106 ARG A CA 1
ATOM 769 C C . ARG A 1 106 ? -26.460 15.572 1.716 1.00 34.06 106 ARG A C 1
ATOM 771 O O . ARG A 1 106 ? -26.568 15.546 0.492 1.00 34.06 106 ARG A O 1
ATOM 778 N N . ARG A 1 107 ? -27.451 16.027 2.493 1.00 37.78 107 ARG A N 1
ATOM 779 C CA . ARG A 1 107 ? -28.689 16.576 1.916 1.00 37.78 107 ARG A CA 1
ATOM 780 C C . ARG A 1 107 ? -29.563 17.298 2.939 1.00 37.78 107 ARG A C 1
ATOM 782 O O . ARG A 1 107 ? -30.016 16.692 3.902 1.00 37.78 107 ARG A O 1
ATOM 789 N N . LEU A 1 108 ? -29.888 18.557 2.667 1.00 41.16 108 LEU A N 1
ATOM 790 C CA . LEU A 1 108 ? -30.974 19.291 3.319 1.00 41.16 108 LEU A CA 1
ATOM 791 C C . LEU A 1 108 ? -32.239 19.105 2.466 1.00 41.16 108 LEU A C 1
ATOM 793 O O . LEU A 1 108 ? -32.447 19.813 1.484 1.00 41.16 108 LEU A O 1
ATOM 797 N N . VAL A 1 109 ? -33.054 18.091 2.770 1.00 36.38 109 VAL A N 1
ATOM 798 C CA . VAL A 1 109 ? -34.319 17.853 2.052 1.00 36.38 109 VAL A CA 1
ATOM 799 C C . VAL A 1 109 ? -35.456 18.495 2.830 1.00 36.38 109 VAL A C 1
ATOM 801 O O . VAL A 1 109 ? -36.113 17.839 3.630 1.00 36.38 109 VAL A O 1
ATOM 804 N N . ASN A 1 110 ? -35.733 19.771 2.568 1.00 36.59 110 ASN A N 1
ATOM 805 C CA . ASN A 1 110 ? -37.016 20.343 2.959 1.00 36.59 110 ASN A CA 1
ATOM 806 C C . ASN A 1 110 ? -38.004 20.118 1.807 1.00 36.59 110 ASN A C 1
ATOM 808 O O . ASN A 1 110 ? -37.885 2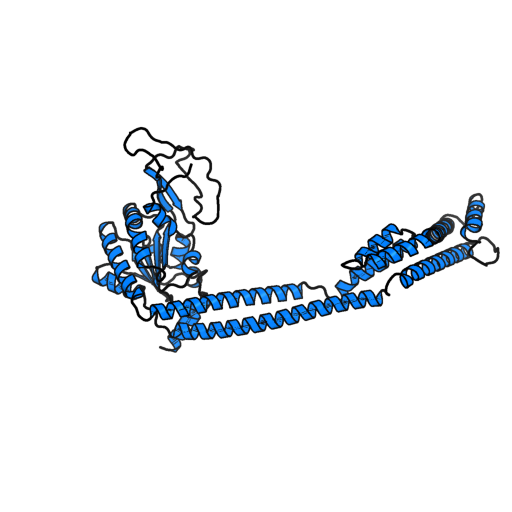0.757 0.765 1.00 36.59 110 ASN A O 1
ATOM 812 N N . ARG A 1 111 ? -38.895 19.124 1.955 1.00 35.25 111 ARG A N 1
ATOM 813 C CA . ARG A 1 111 ? -40.082 18.828 1.115 1.00 35.25 111 ARG A CA 1
ATOM 814 C C . ARG A 1 111 ? -40.151 19.559 -0.247 1.00 35.25 111 ARG A C 1
ATOM 816 O O . ARG A 1 111 ? -41.046 20.363 -0.487 1.00 35.25 111 ARG A O 1
ATOM 823 N N . GLY A 1 112 ? -39.219 19.262 -1.154 1.00 33.56 112 GLY A N 1
ATOM 824 C CA . GLY A 1 112 ? -39.289 19.684 -2.557 1.00 33.56 112 GLY A CA 1
ATOM 825 C C . GLY A 1 112 ? -39.216 21.190 -2.858 1.00 33.56 112 GLY A C 1
ATOM 826 O O . GLY A 1 112 ? -39.598 21.573 -3.961 1.00 33.56 112 GLY A O 1
ATOM 827 N N . ARG A 1 113 ? -38.729 22.056 -1.956 1.00 33.44 113 ARG A N 1
ATOM 828 C CA . ARG A 1 113 ? -38.452 23.472 -2.277 1.00 33.44 113 ARG A CA 1
ATOM 829 C C . ARG A 1 113 ? -37.153 23.946 -1.620 1.00 33.44 113 ARG A C 1
ATOM 831 O O . ARG A 1 113 ? -36.986 23.791 -0.415 1.00 33.44 113 ARG A O 1
ATOM 838 N N . LEU A 1 114 ? -36.258 24.551 -2.411 1.00 37.50 114 LEU A N 1
ATOM 839 C CA . LEU A 1 114 ? -35.144 25.375 -1.917 1.00 37.50 114 LEU A CA 1
ATOM 840 C C . LEU A 1 114 ? -35.743 26.464 -1.018 1.00 37.50 114 LEU A C 1
ATOM 842 O O . LEU A 1 114 ? -36.483 27.325 -1.493 1.00 37.50 114 LEU A O 1
ATOM 846 N N . GLY A 1 115 ? -35.517 26.351 0.288 1.00 45.97 115 GLY A N 1
ATOM 847 C CA . GLY A 1 115 ? -36.273 27.070 1.305 1.00 45.97 115 GLY A CA 1
ATOM 848 C C . GLY A 1 115 ? -35.366 27.669 2.365 1.00 45.97 115 GLY A C 1
ATOM 849 O O . GLY A 1 115 ? -34.327 27.108 2.706 1.00 45.97 115 GLY A O 1
ATOM 850 N N . LEU A 1 116 ? -35.778 28.836 2.848 1.00 46.66 116 LEU A N 1
ATOM 851 C CA . LEU A 1 116 ? -35.145 29.565 3.935 1.00 46.66 116 LEU A CA 1
ATOM 852 C C . LEU A 1 116 ? -35.136 28.707 5.210 1.00 46.66 116 LEU A C 1
ATOM 854 O O . LEU A 1 116 ? -36.188 28.187 5.572 1.00 46.66 116 LEU A O 1
ATOM 858 N N . LEU A 1 117 ? -33.987 28.591 5.885 1.00 51.81 117 LEU A N 1
ATOM 859 C CA . LEU A 1 117 ? -33.915 27.999 7.227 1.00 51.81 117 LEU A CA 1
ATOM 860 C C . LEU A 1 117 ? -34.306 29.043 8.273 1.00 51.81 117 LEU A C 1
ATOM 862 O O . LEU A 1 117 ? -33.712 30.126 8.310 1.00 51.81 117 LEU A O 1
ATOM 866 N N . ALA A 1 118 ? -35.288 28.709 9.102 1.00 55.78 118 ALA A N 1
ATOM 867 C CA . ALA A 1 118 ? -35.704 29.471 10.268 1.00 55.78 118 ALA A CA 1
ATOM 868 C C . ALA A 1 118 ? -35.094 28.895 11.558 1.00 55.78 118 ALA A C 1
ATOM 870 O O . ALA A 1 118 ? -34.711 27.728 11.638 1.00 55.78 118 ALA A O 1
ATOM 871 N N . GLU A 1 119 ? -35.021 29.727 12.596 1.00 51.66 119 GLU A N 1
ATOM 872 C CA . GLU A 1 119 ? -34.718 29.271 13.954 1.00 51.66 119 GLU A CA 1
ATOM 873 C C . GLU A 1 119 ? -35.760 28.223 14.388 1.00 51.66 119 GLU A C 1
ATOM 875 O O . GLU A 1 119 ? -36.959 28.429 14.187 1.00 51.66 119 GLU A O 1
ATOM 880 N N . HIS A 1 120 ? -35.292 27.105 14.959 1.00 58.25 120 HIS A N 1
ATOM 881 C CA . HIS A 1 120 ? -36.069 25.892 15.275 1.00 58.25 120 HIS A CA 1
ATOM 882 C C . HIS A 1 120 ? -36.426 24.968 14.102 1.00 58.25 120 HIS A C 1
ATOM 884 O O . HIS A 1 120 ? -37.083 23.953 14.338 1.00 58.25 120 HIS A O 1
ATOM 890 N N . ASP A 1 121 ? -35.970 25.243 12.876 1.00 60.59 121 ASP A N 1
ATOM 891 C CA . ASP A 1 121 ? -36.020 24.226 11.824 1.00 60.59 121 ASP A CA 1
ATOM 892 C C . ASP A 1 121 ? -35.142 23.025 12.195 1.00 60.59 121 ASP A C 1
ATOM 894 O O . ASP A 1 121 ? -34.167 23.132 12.942 1.00 60.59 121 ASP A O 1
ATOM 898 N N . GLU A 1 122 ? -35.494 21.861 11.663 1.00 64.19 122 GLU A N 1
ATOM 899 C CA . GLU A 1 122 ? -34.839 20.597 11.972 1.00 64.19 122 GLU A CA 1
ATOM 900 C C . GLU A 1 122 ? -33.986 20.104 10.793 1.00 64.19 122 GLU A C 1
ATOM 902 O O . GLU A 1 122 ? -34.452 19.983 9.660 1.00 64.19 122 GLU A O 1
ATOM 907 N N . LEU A 1 123 ? -32.720 19.787 11.067 1.00 64.69 123 LEU A N 1
ATOM 908 C CA . LEU A 1 123 ? -31.802 19.105 10.159 1.00 64.69 123 LEU A CA 1
ATOM 909 C C . LEU A 1 123 ? -31.810 17.613 10.460 1.00 64.69 123 LEU A C 1
ATOM 911 O O . LEU A 1 123 ? -31.440 17.202 11.558 1.00 64.69 123 LEU A O 1
ATOM 915 N N . THR A 1 124 ? -32.150 16.791 9.474 1.00 66.88 124 THR A N 1
ATOM 916 C CA . THR A 1 124 ? -31.947 15.343 9.567 1.00 66.88 124 THR A CA 1
ATOM 917 C C . THR A 1 124 ? -30.558 14.990 9.046 1.00 66.88 124 THR A C 1
ATOM 919 O O . THR A 1 124 ? -30.269 15.104 7.857 1.00 66.88 124 THR A O 1
ATOM 922 N N . LEU A 1 125 ? -29.691 14.548 9.946 1.00 66.38 125 LEU A N 1
ATOM 923 C CA . LEU A 1 125 ? -28.406 13.930 9.643 1.00 66.38 125 LEU A CA 1
ATOM 924 C C . LEU A 1 125 ? -28.613 12.428 9.446 1.00 66.38 125 LEU A C 1
ATOM 926 O O . LEU A 1 125 ? -29.503 11.849 10.059 1.00 66.38 125 LEU A O 1
ATOM 930 N N . GLY A 1 126 ? -27.787 11.773 8.636 1.00 60.94 126 GLY A N 1
ATOM 931 C CA . GLY A 1 126 ? -27.835 10.318 8.506 1.00 60.94 126 GLY A CA 1
ATOM 932 C C . GLY A 1 126 ? -26.453 9.727 8.306 1.00 60.94 126 GLY A C 1
ATOM 933 O O . GLY A 1 126 ? -25.668 10.264 7.521 1.00 60.94 126 GLY A O 1
ATOM 934 N N . THR A 1 127 ? -26.151 8.629 9.004 1.00 65.06 127 THR A N 1
ATOM 935 C CA . THR A 1 127 ? -24.926 7.863 8.769 1.00 65.06 127 THR A CA 1
ATOM 936 C C . THR A 1 127 ? -25.257 6.528 8.092 1.00 65.06 127 THR A C 1
ATOM 938 O O . THR A 1 127 ? -26.090 5.753 8.577 1.00 65.06 127 THR A O 1
ATOM 941 N N . PRO A 1 128 ? -24.645 6.225 6.931 1.00 64.50 128 PRO A N 1
ATOM 942 C CA . PRO A 1 128 ? -24.842 4.945 6.270 1.00 64.50 128 PRO A CA 1
ATOM 943 C C . PRO A 1 128 ? -24.054 3.878 7.033 1.00 64.50 128 PRO A C 1
ATOM 945 O O . PRO A 1 128 ? -22.876 3.674 6.775 1.00 64.50 128 PRO A O 1
ATOM 948 N N . GLY A 1 129 ? -24.681 3.203 7.996 1.00 68.56 129 GLY A N 1
ATOM 949 C CA . GLY A 1 129 ? -23.953 2.181 8.750 1.00 68.56 129 GLY A CA 1
ATOM 950 C C . GLY A 1 129 ? -24.723 1.460 9.836 1.00 68.56 129 GLY A C 1
ATOM 951 O O . GLY A 1 129 ? -24.446 0.286 10.071 1.00 68.56 129 GLY A O 1
ATOM 952 N N . THR A 1 130 ? -25.733 2.084 10.450 1.00 82.44 130 THR A N 1
ATOM 953 C CA . THR A 1 130 ? -26.382 1.493 11.633 1.00 82.44 130 THR A CA 1
ATOM 954 C C . THR A 1 130 ? -26.967 0.114 11.380 1.00 82.44 130 THR A C 1
ATOM 956 O O . THR A 1 130 ? -26.764 -0.781 12.190 1.00 82.44 130 THR A O 1
ATOM 959 N N . ALA A 1 131 ? -27.629 -0.101 10.240 1.00 83.38 131 ALA A N 1
ATOM 960 C CA . ALA A 1 131 ? -28.171 -1.415 9.899 1.00 83.38 131 ALA A CA 1
ATOM 961 C C . ALA A 1 131 ? -27.070 -2.473 9.696 1.00 83.38 131 ALA A C 1
ATOM 963 O O . ALA A 1 131 ? -27.247 -3.626 10.081 1.00 83.38 131 ALA A O 1
ATOM 964 N N . ARG A 1 132 ? -25.921 -2.093 9.114 1.00 84.25 132 ARG A N 1
ATOM 965 C CA . ARG A 1 132 ? -24.768 -2.994 8.951 1.00 84.25 132 ARG A CA 1
ATOM 966 C C . ARG A 1 132 ? -24.187 -3.350 10.317 1.00 84.25 132 ARG A C 1
ATOM 968 O O . ARG A 1 132 ? -24.084 -4.531 10.618 1.00 84.25 132 ARG A O 1
ATOM 975 N N . THR A 1 133 ? -23.898 -2.345 11.142 1.00 87.44 133 THR A N 1
ATOM 976 C CA . THR A 1 133 ? -23.347 -2.515 12.494 1.00 87.44 133 THR A CA 1
ATOM 977 C C . THR A 1 133 ? -24.291 -3.302 13.405 1.00 87.44 133 THR A C 1
ATOM 979 O O . THR A 1 133 ? -23.852 -4.148 14.173 1.00 87.44 133 THR A O 1
ATOM 982 N N . ALA A 1 134 ? -25.605 -3.080 13.306 1.00 90.31 134 ALA A N 1
ATOM 983 C CA . ALA A 1 134 ? -26.588 -3.812 14.101 1.00 90.31 134 ALA A CA 1
ATOM 984 C C . ALA A 1 134 ? -26.654 -5.294 13.711 1.00 90.31 134 ALA A C 1
ATOM 986 O O . ALA A 1 134 ? -26.822 -6.146 14.580 1.00 90.31 134 ALA A O 1
ATOM 987 N N . ARG A 1 135 ? -26.492 -5.611 12.417 1.00 89.69 135 ARG A N 1
ATOM 988 C CA . ARG A 1 135 ? -26.395 -6.998 11.944 1.00 89.69 135 ARG A CA 1
ATOM 989 C C . ARG A 1 135 ? -25.107 -7.669 12.410 1.00 89.69 135 ARG A C 1
ATOM 991 O O . ARG A 1 135 ? -25.188 -8.775 12.930 1.00 89.69 135 ARG A O 1
ATOM 998 N N . THR A 1 136 ? -23.953 -7.013 12.275 1.00 89.25 136 THR A N 1
ATOM 999 C CA . THR A 1 136 ? -22.669 -7.599 12.703 1.00 89.25 136 THR A CA 1
ATOM 1000 C C . THR A 1 136 ? -22.624 -7.833 14.212 1.00 89.25 136 THR A C 1
ATOM 1002 O O . THR A 1 136 ? -22.146 -8.872 14.652 1.00 89.25 136 THR A O 1
ATOM 1005 N N . LEU A 1 137 ? -23.204 -6.935 15.015 1.00 90.00 137 LEU A N 1
ATOM 1006 C CA . LEU A 1 137 ? -23.314 -7.101 16.470 1.00 90.00 137 LEU A CA 1
ATOM 1007 C C . LEU A 1 137 ? -24.467 -8.018 16.916 1.00 90.00 137 LEU A C 1
ATOM 1009 O O . LEU A 1 137 ? -24.557 -8.318 18.100 1.00 90.00 137 LEU A O 1
ATOM 1013 N N . GLY A 1 138 ? -25.343 -8.467 16.008 1.00 91.81 138 GLY A N 1
ATOM 1014 C CA . GLY A 1 138 ? -26.466 -9.353 16.343 1.00 91.81 138 GLY A CA 1
ATOM 1015 C C . GLY A 1 138 ? -27.614 -8.686 17.118 1.00 91.81 138 GLY A C 1
ATOM 1016 O O . GLY A 1 138 ? -28.385 -9.373 17.780 1.00 91.81 138 GLY A O 1
ATOM 1017 N N . VAL A 1 139 ? -27.749 -7.357 17.040 1.00 93.00 139 VAL A N 1
ATOM 1018 C CA . VAL A 1 139 ? -28.684 -6.550 17.862 1.00 93.00 139 VAL A CA 1
ATOM 1019 C C . VAL A 1 139 ? -29.835 -5.928 17.069 1.00 93.00 139 VAL A C 1
ATOM 1021 O O . VAL A 1 139 ? -30.557 -5.073 17.573 1.00 93.00 139 VAL A O 1
ATOM 1024 N N . GLY A 1 140 ? -30.021 -6.325 15.807 1.00 90.38 140 GLY A N 1
ATOM 1025 C CA . GLY A 1 140 ? -31.030 -5.724 14.925 1.00 90.38 140 GLY A CA 1
ATOM 1026 C C . GLY A 1 140 ? -32.460 -5.758 15.482 1.00 90.38 140 GLY A C 1
ATOM 1027 O O . GLY A 1 140 ? -33.211 -4.813 15.261 1.00 90.38 140 GLY A O 1
ATOM 1028 N N . ALA A 1 141 ? -32.817 -6.806 16.231 1.00 90.06 141 ALA A N 1
ATOM 1029 C CA . ALA A 1 141 ? -34.137 -6.962 16.847 1.00 90.06 141 ALA A CA 1
ATOM 1030 C C . ALA A 1 141 ? -34.328 -6.146 18.141 1.00 90.06 141 ALA A C 1
ATOM 1032 O O . ALA A 1 141 ? -35.453 -6.028 18.617 1.00 90.06 141 ALA A O 1
ATOM 1033 N N . ASP A 1 142 ? -33.250 -5.595 18.706 1.00 90.88 142 ASP A N 1
ATOM 1034 C CA . ASP A 1 142 ? -33.265 -4.882 19.989 1.00 90.88 142 ASP A CA 1
ATOM 1035 C C . ASP A 1 142 ? -33.206 -3.355 19.824 1.00 90.88 142 ASP A C 1
ATOM 1037 O O . ASP A 1 142 ? -33.202 -2.624 20.814 1.00 90.88 142 ASP A O 1
ATOM 1041 N N . LEU A 1 143 ? -33.152 -2.851 18.586 1.00 89.75 143 LEU A N 1
ATOM 1042 C CA . LEU A 1 143 ? -33.110 -1.415 18.318 1.00 89.75 143 LEU A CA 1
ATOM 1043 C C . LEU A 1 143 ? -34.428 -0.728 18.746 1.00 89.75 143 LEU A C 1
ATOM 1045 O O . LEU A 1 143 ? -35.503 -1.237 18.423 1.00 89.75 143 LEU A O 1
ATOM 1049 N N . PRO A 1 144 ? -34.380 0.464 19.377 1.00 90.81 144 PRO A N 1
ATOM 1050 C CA . PRO A 1 144 ? -33.185 1.210 19.773 1.00 90.81 144 PRO A CA 1
ATOM 1051 C C . PRO A 1 144 ? -32.575 0.693 21.091 1.00 90.81 144 PRO A C 1
ATOM 1053 O O . PRO A 1 144 ? -33.282 0.484 22.076 1.00 90.81 144 PRO A O 1
ATOM 1056 N N . CYS A 1 145 ? -31.249 0.551 21.147 1.00 92.38 145 CYS A N 1
ATOM 1057 C CA . CYS A 1 145 ? -30.544 -0.012 22.304 1.00 92.38 145 CYS A CA 1
ATOM 1058 C C . CYS A 1 145 ? -29.201 0.669 22.597 1.00 92.38 145 CYS A C 1
ATOM 1060 O O . CYS A 1 145 ? -28.587 1.294 21.733 1.00 92.38 145 CYS A O 1
ATOM 1062 N N . LEU A 1 146 ? -28.712 0.486 23.822 1.00 93.56 146 LEU A N 1
ATOM 1063 C CA . LEU A 1 146 ? -27.307 0.634 24.183 1.00 93.56 146 LEU A CA 1
ATOM 1064 C C . LEU A 1 146 ? -26.639 -0.743 24.114 1.00 93.56 146 LEU A C 1
ATOM 1066 O O . LEU A 1 146 ? -27.002 -1.645 24.869 1.00 93.56 146 LEU A O 1
ATOM 1070 N N . VAL A 1 147 ? -25.647 -0.889 23.244 1.00 94.75 147 VAL A N 1
ATOM 1071 C CA . VAL A 1 147 ? -24.760 -2.053 23.200 1.00 94.75 147 VAL A CA 1
ATOM 1072 C C . VAL A 1 147 ? -23.50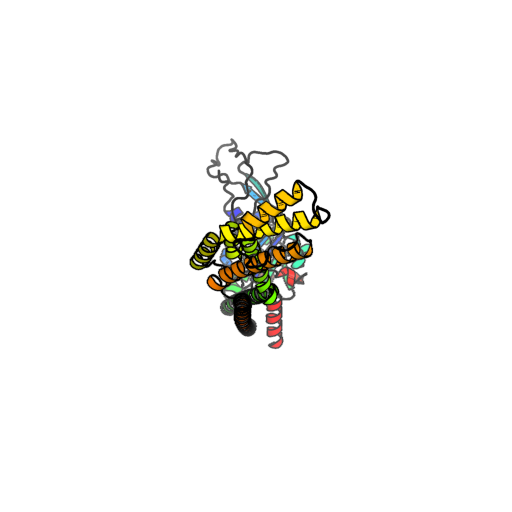8 -1.748 24.005 1.00 94.75 147 VAL A C 1
ATOM 1074 O O . VAL A 1 147 ? -22.912 -0.680 23.875 1.00 94.75 147 VAL A O 1
ATOM 1077 N N . VAL A 1 148 ? -23.105 -2.700 24.833 1.00 94.94 148 VAL A N 1
ATOM 1078 C CA . VAL A 1 148 ? -21.892 -2.641 25.636 1.00 94.94 148 VAL A CA 1
ATOM 1079 C C . VAL A 1 148 ? -21.010 -3.822 25.266 1.00 94.94 148 VAL A C 1
ATOM 1081 O O . VAL A 1 148 ? -21.417 -4.980 25.391 1.00 94.94 148 VAL A O 1
ATOM 1084 N N . ALA A 1 149 ? -19.811 -3.504 24.791 1.00 93.12 149 ALA A N 1
ATOM 1085 C CA . ALA A 1 149 ? -18.775 -4.473 24.474 1.00 93.12 149 ALA A CA 1
ATOM 1086 C C . ALA A 1 149 ? -17.565 -4.254 25.386 1.00 93.12 149 ALA A C 1
ATOM 1088 O O . ALA A 1 149 ? -17.186 -3.120 25.687 1.00 93.12 149 ALA A O 1
ATOM 1089 N N . ASP A 1 150 ? -16.966 -5.352 25.833 1.00 92.38 150 ASP A N 1
ATOM 1090 C CA . ASP A 1 150 ? -15.750 -5.317 26.639 1.00 92.38 150 ASP A CA 1
ATOM 1091 C C . ASP A 1 150 ? -14.514 -5.052 25.771 1.00 92.38 150 ASP A C 1
ATOM 1093 O O . ASP A 1 150 ? -14.549 -5.185 24.548 1.00 92.38 150 ASP A O 1
ATOM 1097 N N . ALA A 1 151 ? -13.410 -4.676 26.421 1.00 88.38 151 ALA A N 1
ATOM 1098 C CA . ALA A 1 151 ? -12.131 -4.432 25.761 1.00 88.38 151 ALA A CA 1
ATOM 1099 C C . ALA A 1 151 ? -11.610 -5.638 24.966 1.00 88.38 151 ALA A C 1
ATOM 1101 O O . ALA A 1 151 ? -11.077 -5.496 23.867 1.00 88.38 151 ALA A O 1
ATOM 1102 N N . LEU A 1 152 ? -11.756 -6.828 25.554 1.00 87.19 152 LEU A N 1
ATOM 1103 C CA . LEU A 1 152 ? -11.545 -8.103 24.889 1.00 87.19 152 LEU A CA 1
ATOM 1104 C C . LEU A 1 152 ? -12.929 -8.678 24.598 1.00 87.19 152 LEU A C 1
ATOM 1106 O O . LEU A 1 152 ? -13.634 -9.054 25.539 1.00 87.19 152 LEU A O 1
ATOM 1110 N N . PRO A 1 153 ? -13.357 -8.693 23.331 1.00 79.31 153 PRO A N 1
ATOM 1111 C CA . PRO A 1 153 ? -14.703 -9.106 23.005 1.00 79.31 153 PRO A CA 1
ATOM 1112 C C . PRO A 1 153 ? -14.863 -10.613 23.191 1.00 79.31 153 PRO A C 1
ATOM 1114 O O . PRO A 1 153 ? -14.074 -11.410 22.682 1.00 79.31 153 PRO A O 1
ATOM 1117 N N . GLY A 1 154 ? -15.905 -10.990 23.929 1.00 83.00 154 GLY A N 1
ATOM 1118 C CA . GLY A 1 154 ? -16.380 -12.367 23.992 1.00 83.00 154 GLY A CA 1
ATOM 1119 C C . GLY A 1 154 ? -17.312 -12.700 22.826 1.00 83.00 154 GLY A C 1
ATOM 1120 O O . GLY A 1 154 ? -17.532 -11.894 21.926 1.00 83.00 154 GLY A O 1
ATOM 1121 N N . GLU A 1 155 ? -17.926 -13.880 22.879 1.00 84.88 155 GLU A N 1
ATOM 1122 C CA . GLU A 1 155 ? -18.933 -14.316 21.896 1.00 84.88 155 GLU A CA 1
ATOM 1123 C C . GLU A 1 155 ? -20.247 -13.522 21.978 1.00 84.88 155 GLU A C 1
ATOM 1125 O O . GLU A 1 155 ? -21.082 -13.596 21.078 1.00 84.88 155 GLU A O 1
ATOM 1130 N N . HIS A 1 156 ? -20.442 -12.771 23.066 1.00 91.62 156 HIS A N 1
ATOM 1131 C CA . HIS A 1 156 ? -21.672 -12.052 23.360 1.00 91.62 156 HIS A CA 1
ATOM 1132 C C . HIS A 1 156 ? -21.404 -10.590 23.721 1.00 91.62 156 HIS A C 1
ATOM 1134 O O . HIS A 1 156 ? -20.391 -10.263 24.340 1.00 91.62 156 HIS A O 1
ATOM 1140 N N . VAL A 1 157 ? -22.373 -9.730 23.418 1.00 93.94 157 VAL A N 1
ATOM 1141 C CA . VAL A 1 157 ? -22.438 -8.336 23.873 1.00 93.94 157 VAL A CA 1
ATOM 1142 C C . VAL A 1 157 ? -23.593 -8.142 24.850 1.00 93.94 157 VAL A C 1
ATOM 1144 O O . VAL A 1 157 ? -24.619 -8.829 24.782 1.00 93.94 157 VAL A O 1
ATOM 1147 N N . ALA A 1 158 ? -23.433 -7.206 25.784 1.00 95.38 158 ALA A N 1
ATOM 1148 C CA . ALA A 1 158 ? -24.517 -6.792 26.663 1.00 95.38 158 ALA A CA 1
ATOM 1149 C C . ALA A 1 158 ? -25.371 -5.733 25.958 1.00 95.38 158 ALA A C 1
ATOM 1151 O O . ALA A 1 158 ? -24.847 -4.777 25.394 1.00 95.38 158 ALA A O 1
ATOM 1152 N N . VAL A 1 159 ? -26.690 -5.893 25.997 1.00 95.38 159 VAL A N 1
ATOM 1153 C CA . VAL A 1 159 ? -27.634 -5.006 25.313 1.00 95.38 159 VAL A CA 1
ATOM 1154 C C . VAL A 1 159 ? -28.669 -4.513 26.309 1.00 95.38 159 VAL A C 1
ATOM 1156 O O . VAL A 1 159 ? -29.310 -5.306 26.995 1.00 95.38 159 VAL A O 1
ATOM 1159 N N . ILE A 1 160 ? -28.845 -3.199 26.388 1.00 93.19 160 ILE A N 1
ATOM 1160 C CA . ILE A 1 160 ? -29.918 -2.566 27.154 1.00 93.19 160 ILE A CA 1
ATOM 1161 C C . ILE A 1 160 ? -30.856 -1.891 26.152 1.00 93.19 160 ILE A C 1
ATOM 1163 O O . ILE A 1 160 ? -30.454 -0.896 25.542 1.00 93.19 160 ILE A O 1
ATOM 1167 N N . PRO A 1 161 ? -32.087 -2.395 25.958 1.00 91.69 161 PRO A N 1
ATOM 1168 C CA . PRO A 1 161 ? -33.101 -1.683 25.185 1.00 91.69 161 PRO A CA 1
ATOM 1169 C C . PRO A 1 161 ? -33.299 -0.282 25.767 1.00 91.69 161 PRO A C 1
ATOM 1171 O O . PRO A 1 161 ? -33.385 -0.134 26.989 1.00 91.69 161 PRO A O 1
ATOM 1174 N N . LEU A 1 162 ? -33.342 0.753 24.926 1.00 86.31 162 LEU A N 1
ATOM 1175 C CA . LEU A 1 162 ? -33.521 2.116 25.421 1.00 86.31 162 LEU A CA 1
ATOM 1176 C C . LEU A 1 162 ? -34.956 2.268 25.947 1.00 86.31 162 LEU A C 1
ATOM 1178 O O . LEU A 1 162 ? -35.905 2.136 25.170 1.00 86.31 162 LEU A O 1
ATOM 1182 N N . PRO A 1 163 ? -35.141 2.527 27.254 1.00 71.25 163 PRO A N 1
ATOM 1183 C CA . PRO A 1 163 ? -36.470 2.654 27.829 1.00 71.25 163 PRO A CA 1
ATOM 1184 C C . PRO A 1 163 ? -37.152 3.943 27.349 1.00 71.25 163 PRO A C 1
ATOM 1186 O O . PRO A 1 163 ? -36.510 4.874 26.857 1.00 71.25 163 PRO A O 1
ATOM 1189 N N . GLY A 1 164 ? -38.470 4.033 27.553 1.00 71.69 164 GLY A N 1
ATOM 1190 C CA . GLY A 1 164 ? -39.178 5.312 27.463 1.00 71.69 164 GLY A CA 1
ATOM 1191 C C . GLY A 1 164 ? -38.606 6.356 28.438 1.00 71.69 164 GLY A C 1
ATOM 1192 O O . GLY A 1 164 ? -37.778 6.038 29.293 1.00 71.69 164 GLY A O 1
ATOM 1193 N N . ALA A 1 165 ? -39.079 7.603 28.346 1.00 63.22 165 ALA A N 1
ATOM 1194 C CA . ALA A 1 165 ? -38.510 8.761 29.054 1.00 63.22 165 ALA A CA 1
ATOM 1195 C C . ALA A 1 165 ? -38.191 8.529 30.550 1.00 63.22 165 ALA A C 1
ATOM 1197 O O . ALA A 1 165 ? -37.152 8.975 31.028 1.00 63.22 165 ALA A O 1
ATOM 1198 N N . ALA A 1 166 ? -39.036 7.780 31.270 1.00 64.00 166 ALA A N 1
ATOM 1199 C CA . ALA A 1 166 ? -38.864 7.495 32.696 1.00 64.00 166 ALA A CA 1
ATOM 1200 C C . ALA A 1 166 ? -37.618 6.649 33.040 1.00 64.00 166 ALA A C 1
ATOM 1202 O O . ALA A 1 166 ? -37.079 6.785 34.134 1.00 64.00 166 ALA A O 1
ATOM 1203 N N . GLY A 1 167 ? -37.140 5.787 32.136 1.00 79.50 167 GLY A N 1
ATOM 1204 C CA . GLY A 1 167 ? -35.998 4.901 32.403 1.00 79.50 167 GLY A CA 1
ATOM 1205 C C . GLY A 1 167 ? -34.638 5.455 31.966 1.00 79.50 167 GLY A C 1
ATOM 1206 O O . GLY A 1 167 ? -33.605 4.877 32.307 1.00 79.50 167 GLY A O 1
ATOM 1207 N N . LEU A 1 168 ? -34.610 6.557 31.210 1.00 84.38 168 LEU A N 1
ATOM 1208 C CA . LEU A 1 168 ? -33.376 7.091 30.622 1.00 84.38 168 LEU A CA 1
ATOM 1209 C C . LEU A 1 168 ? -32.449 7.737 31.669 1.00 84.38 168 LEU A C 1
ATOM 1211 O O . LEU A 1 168 ? -31.229 7.596 31.591 1.00 84.38 168 LEU A O 1
ATOM 1215 N N . GLU A 1 169 ? -32.999 8.386 32.698 1.00 86.38 169 GLU A N 1
ATOM 1216 C CA . GLU A 1 169 ? -32.192 8.914 33.812 1.00 86.38 169 GLU A CA 1
ATOM 1217 C C . GLU A 1 169 ? -31.536 7.788 34.621 1.00 86.38 169 GLU A C 1
ATOM 1219 O O . GLU A 1 169 ? -30.339 7.839 34.926 1.00 86.38 169 GLU A O 1
ATOM 1224 N N . THR A 1 170 ? -32.288 6.719 34.893 1.00 89.38 170 THR A N 1
ATOM 1225 C CA . THR A 1 170 ? -31.763 5.512 35.539 1.00 89.38 170 THR A CA 1
ATOM 1226 C C . THR A 1 170 ? -30.647 4.888 34.700 1.00 89.38 170 THR A C 1
ATOM 1228 O O . THR A 1 170 ? -29.601 4.529 35.241 1.00 89.38 170 THR A O 1
ATOM 1231 N N . LEU A 1 171 ? -30.803 4.839 33.372 1.00 90.00 171 LEU A N 1
ATOM 1232 C CA . LEU A 1 171 ? -29.759 4.371 32.457 1.00 90.00 171 LEU A CA 1
ATOM 1233 C C . LEU A 1 171 ? -28.478 5.212 32.567 1.00 90.00 171 LEU A C 1
ATOM 1235 O O . LEU A 1 171 ? -27.393 4.649 32.713 1.00 90.00 171 LEU A O 1
ATOM 1239 N N . ALA A 1 172 ? -28.581 6.545 32.566 1.00 88.94 172 ALA A N 1
ATOM 1240 C CA . ALA A 1 172 ? -27.422 7.431 32.707 1.00 88.94 172 ALA A CA 1
ATOM 1241 C C . ALA A 1 172 ? -26.668 7.199 34.029 1.00 88.94 172 ALA A C 1
ATOM 1243 O O . ALA A 1 172 ? -25.436 7.250 34.077 1.00 88.94 172 ALA A O 1
ATOM 1244 N N . GLN A 1 173 ? -27.387 6.946 35.126 1.00 90.06 173 GLN A N 1
ATOM 1245 C CA . GLN A 1 173 ? -26.781 6.618 36.420 1.00 90.06 173 GLN A CA 1
ATOM 1246 C C . GLN A 1 173 ? -26.095 5.246 36.405 1.00 90.06 173 GLN A C 1
ATOM 1248 O O . GLN A 1 173 ? -24.964 5.123 36.881 1.00 90.06 173 GLN A O 1
ATOM 1253 N N . VAL A 1 174 ? -26.741 4.236 35.818 1.00 92.88 174 VAL A N 1
ATOM 1254 C CA . VAL A 1 174 ? -26.200 2.877 35.680 1.00 92.88 174 VAL A CA 1
ATOM 1255 C C . VAL A 1 174 ? -24.916 2.877 34.855 1.00 92.88 174 VAL A C 1
ATOM 1257 O O . VAL A 1 174 ? -23.905 2.342 35.314 1.00 92.88 174 VAL A O 1
AT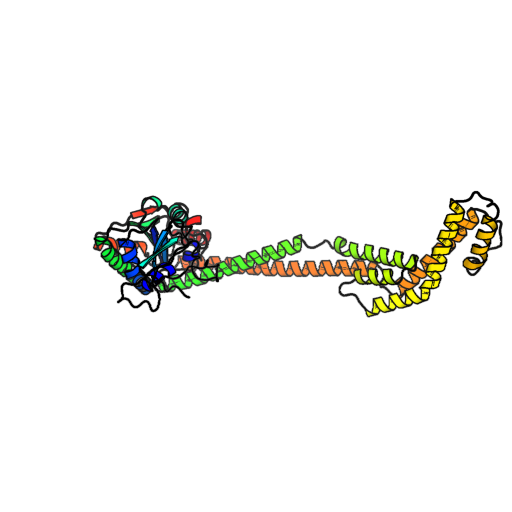OM 1260 N N . VAL A 1 175 ? -24.913 3.540 33.695 1.00 93.19 175 VAL A N 1
ATOM 1261 C CA . VAL A 1 175 ? -23.731 3.642 32.826 1.00 93.19 175 VAL A CA 1
ATOM 1262 C C . VAL A 1 175 ? -22.592 4.364 33.543 1.00 93.19 175 VAL A C 1
ATOM 1264 O O . VAL A 1 175 ? -21.487 3.830 33.608 1.00 93.19 175 VAL A O 1
ATOM 1267 N N . ARG A 1 176 ? -22.849 5.522 34.170 1.00 92.62 176 ARG A N 1
ATOM 1268 C CA . ARG A 1 176 ? -21.818 6.241 34.944 1.00 92.62 176 ARG A CA 1
ATOM 1269 C C . ARG A 1 176 ? -21.255 5.400 36.085 1.00 92.62 176 ARG A C 1
ATOM 1271 O O . ARG A 1 176 ? -20.051 5.436 36.333 1.00 92.62 176 ARG A O 1
ATOM 1278 N N . SER A 1 177 ? -22.098 4.635 36.781 1.00 94.19 177 SER A N 1
ATOM 1279 C CA . SER A 1 177 ? -21.633 3.733 37.835 1.00 94.19 177 SER A CA 1
ATOM 1280 C C . SER A 1 177 ? -20.740 2.629 37.275 1.00 94.19 177 SER A C 1
ATOM 1282 O O . SER A 1 177 ? -19.702 2.359 37.872 1.00 94.19 177 SER A O 1
ATOM 1284 N N . ALA A 1 178 ? -21.128 2.005 36.161 1.00 95.12 178 ALA A N 1
ATOM 1285 C CA . ALA A 1 178 ? -20.367 0.930 35.531 1.00 95.12 178 ALA A CA 1
ATOM 1286 C C . ALA A 1 178 ? -19.009 1.426 35.022 1.00 95.12 178 ALA A C 1
ATOM 1288 O O . ALA A 1 178 ? -17.977 0.857 35.373 1.00 95.12 178 ALA A O 1
ATOM 1289 N N . VAL A 1 179 ? -19.004 2.543 34.288 1.00 94.75 179 VAL A N 1
ATOM 1290 C CA . VAL A 1 179 ? -17.788 3.209 33.807 1.00 94.75 179 VAL A CA 1
ATOM 1291 C C . VAL A 1 179 ? -16.863 3.535 34.975 1.00 94.75 179 VAL A C 1
ATOM 1293 O O . VAL A 1 179 ? -15.703 3.150 34.951 1.00 94.75 179 VAL A O 1
ATOM 1296 N N . ARG A 1 180 ? -17.375 4.145 36.051 1.00 93.81 180 ARG A N 1
ATOM 1297 C CA . ARG A 1 180 ? -16.573 4.464 37.243 1.00 93.81 180 ARG A CA 1
ATOM 1298 C C . ARG A 1 180 ? -15.978 3.226 37.920 1.00 93.81 180 ARG A C 1
ATOM 1300 O O . ARG A 1 180 ? -14.886 3.305 38.474 1.00 93.81 180 ARG A O 1
ATOM 1307 N N . THR A 1 181 ? -16.695 2.104 37.933 1.00 94.25 181 THR A N 1
ATOM 1308 C CA . THR A 1 181 ? -16.175 0.835 38.463 1.00 94.25 181 THR A CA 1
ATOM 1309 C C . THR A 1 181 ? -15.019 0.316 37.608 1.00 94.25 181 THR A C 1
ATOM 1311 O O . THR A 1 181 ? -14.009 -0.114 38.158 1.00 94.25 181 THR A O 1
ATOM 1314 N N . VAL A 1 182 ? -15.140 0.399 36.282 1.00 93.94 182 VAL A N 1
ATOM 1315 C CA . VAL A 1 182 ? -14.096 -0.014 35.333 1.00 93.94 182 VAL A CA 1
ATOM 1316 C C . VAL A 1 182 ? -12.875 0.899 35.424 1.00 93.94 182 VAL A C 1
ATOM 1318 O O . VAL A 1 182 ? -11.775 0.396 35.638 1.00 93.94 182 VAL A O 1
ATOM 1321 N N . THR A 1 183 ? -13.055 2.221 35.342 1.00 92.31 183 THR A N 1
ATOM 1322 C CA . THR A 1 183 ? -11.959 3.212 35.338 1.00 92.31 183 THR A CA 1
ATOM 1323 C C . THR A 1 183 ? -11.150 3.226 36.631 1.00 92.31 183 THR A C 1
ATOM 1325 O O . THR A 1 183 ? -9.968 3.551 36.624 1.00 92.31 183 THR A O 1
ATOM 1328 N N . ARG A 1 184 ? -11.751 2.816 37.754 1.00 92.19 184 ARG A N 1
ATOM 1329 C CA . ARG A 1 184 ? -11.059 2.672 39.046 1.00 92.19 184 ARG A CA 1
ATOM 1330 C C . ARG A 1 184 ? -10.440 1.294 39.273 1.00 92.19 184 ARG A C 1
ATOM 1332 O O . ARG A 1 184 ? -9.831 1.078 40.319 1.00 92.19 184 ARG A O 1
ATOM 1339 N N . SER A 1 185 ? -10.607 0.354 38.345 1.00 93.00 185 SER A N 1
ATOM 1340 C CA . SER A 1 185 ? -10.054 -0.988 38.500 1.00 93.00 185 SER A CA 1
ATOM 1341 C C . SER A 1 185 ? -8.526 -0.973 38.338 1.00 93.00 185 SER A C 1
ATOM 1343 O O . SER A 1 185 ? -8.021 -0.465 37.333 1.00 93.00 185 SER A O 1
ATOM 1345 N N . PRO A 1 186 ? -7.763 -1.591 39.261 1.00 87.31 186 PRO A N 1
ATOM 1346 C CA . PRO A 1 186 ? -6.297 -1.590 39.226 1.00 87.31 186 PRO A CA 1
ATOM 1347 C C . PRO A 1 186 ? -5.696 -2.362 38.034 1.00 87.31 186 PRO A C 1
ATOM 1349 O O . PRO A 1 186 ? -4.491 -2.274 37.781 1.00 87.31 186 PRO A O 1
ATOM 1352 N N . GLY A 1 187 ? -6.506 -3.143 37.309 1.00 90.00 187 GLY A N 1
ATOM 1353 C CA . GLY A 1 187 ? -6.093 -3.873 36.105 1.00 90.00 187 GLY A CA 1
ATOM 1354 C C . GLY A 1 187 ? -6.148 -3.045 34.816 1.00 90.00 187 GLY A C 1
ATOM 1355 O O . GLY A 1 187 ? -5.406 -3.334 33.879 1.00 90.00 187 GLY A O 1
ATOM 1356 N N . LEU A 1 188 ? -6.969 -1.987 34.766 1.00 93.00 188 LEU A N 1
ATOM 1357 C CA . LEU A 1 188 ? -7.268 -1.275 33.518 1.00 93.00 188 LEU A CA 1
ATOM 1358 C C . LEU A 1 188 ? -6.048 -0.572 32.922 1.00 93.00 188 LEU A C 1
ATOM 1360 O O . LEU A 1 188 ? -5.776 -0.726 31.737 1.00 93.00 188 LEU A O 1
ATOM 1364 N N . GLY A 1 189 ? -5.293 0.172 33.734 1.00 92.56 189 GLY A N 1
ATOM 1365 C CA . GLY A 1 189 ? -4.125 0.910 33.244 1.00 92.56 189 GLY A CA 1
ATOM 1366 C C . GLY A 1 189 ? -3.068 -0.016 32.635 1.00 92.56 189 GLY A C 1
ATOM 1367 O O . GLY A 1 189 ? -2.553 0.254 31.552 1.00 92.56 189 GLY A O 1
ATOM 1368 N N . ARG A 1 190 ? -2.805 -1.160 33.286 1.00 92.75 190 ARG A N 1
ATOM 1369 C CA . ARG A 1 190 ? -1.884 -2.189 32.772 1.00 92.75 190 ARG A CA 1
ATOM 1370 C C . ARG A 1 190 ? -2.388 -2.799 31.464 1.00 92.75 190 ARG A C 1
ATOM 1372 O O . ARG A 1 190 ? -1.603 -2.939 30.530 1.00 92.75 190 ARG A O 1
ATOM 1379 N N . PHE A 1 191 ? -3.684 -3.101 31.386 1.00 94.31 191 PHE A N 1
ATOM 1380 C CA . PHE A 1 191 ? -4.314 -3.575 30.156 1.00 94.31 191 PHE A CA 1
ATOM 1381 C C . PHE A 1 191 ? -4.175 -2.558 29.016 1.00 94.31 191 PHE A C 1
ATOM 1383 O O . PHE A 1 191 ? -3.717 -2.917 27.936 1.00 94.31 191 PHE A O 1
ATOM 1390 N N . LEU A 1 192 ? -4.518 -1.286 29.247 1.00 93.81 192 LEU A N 1
ATOM 1391 C CA . LEU A 1 192 ? -4.475 -0.256 28.208 1.00 93.81 192 LEU A CA 1
ATOM 1392 C C . LEU A 1 192 ? -3.055 -0.048 27.680 1.00 93.81 192 LEU A C 1
ATOM 1394 O O . LEU A 1 192 ? -2.885 0.051 26.468 1.00 93.81 192 LEU A O 1
ATOM 1398 N N . VAL A 1 193 ? -2.040 -0.031 28.548 1.00 93.94 193 VAL A N 1
ATOM 1399 C CA . VAL A 1 193 ? -0.634 0.054 28.119 1.00 93.94 193 VAL A CA 1
ATOM 1400 C C . VAL A 1 193 ? -0.272 -1.130 27.220 1.00 93.94 193 VAL A C 1
ATOM 1402 O O . VAL A 1 193 ? 0.210 -0.919 26.108 1.00 93.94 193 VAL A O 1
ATOM 1405 N N . ALA A 1 194 ? -0.572 -2.360 27.646 1.00 94.31 194 ALA A N 1
ATOM 1406 C CA . ALA A 1 194 ? -0.296 -3.558 26.853 1.00 94.31 194 ALA A CA 1
ATOM 1407 C C . ALA A 1 194 ? -1.056 -3.564 25.512 1.00 94.31 194 ALA A C 1
ATOM 1409 O O . ALA A 1 194 ? -0.491 -3.915 24.478 1.00 94.31 194 ALA A O 1
ATOM 1410 N N . ALA A 1 195 ? -2.317 -3.124 25.498 1.00 93.81 195 ALA A N 1
ATOM 1411 C CA . ALA A 1 195 ? -3.137 -3.081 24.293 1.00 93.81 195 ALA A CA 1
ATOM 1412 C C . ALA A 1 195 ? -2.636 -2.034 23.284 1.00 93.81 195 ALA A C 1
ATOM 1414 O O . ALA A 1 195 ? -2.628 -2.298 22.083 1.00 93.81 195 ALA A O 1
ATOM 1415 N N . HIS A 1 196 ? -2.176 -0.866 23.750 1.00 93.88 196 HIS A N 1
ATOM 1416 C CA . HIS A 1 196 ? -1.574 0.151 22.882 1.00 93.88 196 HIS A CA 1
ATOM 1417 C C . HIS A 1 196 ? -0.222 -0.306 22.315 1.00 93.88 196 HIS A C 1
ATOM 1419 O O . HIS A 1 196 ? 0.038 -0.089 21.133 1.00 93.88 196 HIS A O 1
ATOM 1425 N N . GLU A 1 197 ? 0.620 -0.970 23.111 1.00 94.81 197 GLU A N 1
ATOM 1426 C CA . GLU A 1 197 ? 1.885 -1.545 22.630 1.00 94.81 197 GLU A CA 1
ATOM 1427 C C . GLU A 1 197 ? 1.662 -2.668 21.607 1.00 94.81 197 GLU A C 1
ATOM 1429 O O . GLU A 1 197 ? 2.345 -2.725 20.577 1.00 94.81 197 GLU A O 1
ATOM 1434 N N . LEU A 1 198 ? 0.654 -3.518 21.825 1.00 95.00 198 LEU A N 1
ATOM 1435 C CA . LEU A 1 198 ? 0.261 -4.528 20.846 1.00 95.00 198 LEU A CA 1
ATOM 1436 C C . LEU A 1 198 ? -0.261 -3.876 19.559 1.00 95.00 198 LEU A C 1
ATOM 1438 O O . LEU A 1 198 ? 0.198 -4.240 18.483 1.00 95.00 198 LEU A O 1
ATOM 1442 N N . ALA A 1 199 ? -1.134 -2.868 19.647 1.00 93.19 199 ALA A N 1
ATOM 1443 C CA . ALA A 1 199 ? -1.641 -2.149 18.474 1.00 93.19 199 ALA A CA 1
ATOM 1444 C C . ALA A 1 199 ? -0.524 -1.454 17.669 1.00 93.19 199 ALA A C 1
ATOM 1446 O O . ALA A 1 199 ? -0.527 -1.490 16.439 1.00 93.19 199 ALA A O 1
ATOM 1447 N N . ARG A 1 200 ? 0.480 -0.868 18.337 1.00 93.81 200 ARG A N 1
ATOM 1448 C CA . ARG A 1 200 ? 1.683 -0.333 17.667 1.00 93.81 200 ARG A CA 1
ATOM 1449 C C . ARG A 1 200 ? 2.467 -1.433 16.960 1.00 93.81 200 ARG A C 1
ATOM 1451 O O . ARG A 1 200 ? 2.922 -1.245 15.835 1.00 93.81 200 ARG A O 1
ATOM 1458 N N . THR A 1 201 ? 2.618 -2.584 17.608 1.00 95.00 201 THR A N 1
ATOM 1459 C CA . THR A 1 201 ? 3.305 -3.737 17.016 1.00 95.00 201 THR A CA 1
ATOM 1460 C C . THR A 1 201 ? 2.549 -4.284 15.802 1.00 95.00 201 THR A C 1
ATOM 1462 O O . THR A 1 201 ? 3.172 -4.559 14.784 1.00 95.00 201 THR A O 1
ATOM 1465 N N . GLU A 1 202 ? 1.219 -4.356 15.851 1.00 92.62 202 GLU A N 1
ATOM 1466 C CA . GLU A 1 202 ? 0.363 -4.717 14.709 1.00 92.62 202 GLU A CA 1
ATOM 1467 C C . GLU A 1 202 ? 0.567 -3.777 13.517 1.00 92.62 202 GLU A C 1
ATOM 1469 O O . GLU A 1 202 ? 0.732 -4.230 12.386 1.00 92.62 202 GLU A O 1
ATOM 1474 N N . GLN A 1 203 ? 0.611 -2.463 13.760 1.00 92.25 203 GLN A N 1
ATOM 1475 C CA . GLN A 1 203 ? 0.887 -1.481 12.708 1.00 92.25 203 GLN A CA 1
ATOM 1476 C C . GLN A 1 203 ? 2.270 -1.692 12.083 1.00 92.25 203 GLN A C 1
ATOM 1478 O O . GLN A 1 203 ? 2.405 -1.612 10.864 1.00 92.25 203 GLN A O 1
ATOM 1483 N N . ARG A 1 204 ? 3.286 -2.012 12.896 1.00 94.75 204 ARG A N 1
ATOM 1484 C CA . ARG A 1 204 ? 4.633 -2.344 12.404 1.00 94.75 204 ARG A CA 1
ATOM 1485 C C . ARG A 1 204 ? 4.647 -3.621 11.568 1.00 94.75 204 ARG A C 1
ATOM 1487 O O . ARG A 1 204 ? 5.296 -3.626 10.530 1.00 94.75 204 ARG A O 1
ATOM 1494 N N . VAL A 1 205 ? 3.925 -4.664 11.985 1.00 95.00 205 VAL A N 1
ATOM 1495 C CA . VAL A 1 205 ? 3.779 -5.905 11.203 1.00 95.00 205 VAL A CA 1
ATOM 1496 C C . VAL A 1 205 ? 3.159 -5.595 9.842 1.00 95.00 205 VAL A C 1
ATOM 1498 O O . VAL A 1 205 ? 3.759 -5.928 8.829 1.00 95.00 205 VAL A O 1
ATOM 1501 N N . ARG A 1 206 ? 2.032 -4.872 9.798 1.00 92.75 206 ARG A N 1
ATOM 1502 C CA . ARG A 1 206 ? 1.375 -4.499 8.530 1.00 92.75 206 ARG A CA 1
ATOM 1503 C C . ARG A 1 206 ? 2.274 -3.659 7.621 1.00 92.75 206 ARG A C 1
ATOM 1505 O O . ARG A 1 206 ? 2.286 -3.864 6.410 1.00 92.75 206 ARG A O 1
ATOM 1512 N N . ALA A 1 207 ? 3.023 -2.715 8.193 1.00 93.94 207 ALA A N 1
ATOM 1513 C CA . ALA A 1 207 ? 3.971 -1.900 7.438 1.00 93.94 207 ALA A CA 1
ATOM 1514 C C . ALA A 1 207 ? 5.105 -2.751 6.842 1.00 93.94 207 ALA A C 1
ATOM 1516 O O . ALA A 1 207 ? 5.426 -2.591 5.669 1.00 93.94 207 ALA A O 1
ATOM 1517 N N . ALA A 1 208 ? 5.659 -3.688 7.618 1.00 95.94 208 ALA A N 1
ATOM 1518 C CA . ALA A 1 208 ? 6.689 -4.609 7.145 1.00 95.94 208 ALA A CA 1
ATOM 1519 C C . ALA A 1 208 ? 6.156 -5.581 6.074 1.00 95.94 208 ALA A C 1
ATOM 1521 O O . ALA A 1 208 ? 6.824 -5.801 5.071 1.00 95.94 208 ALA A O 1
ATOM 1522 N N . GLU A 1 209 ? 4.931 -6.099 6.221 1.00 96.69 209 GLU A N 1
ATOM 1523 C CA . GLU A 1 209 ? 4.273 -6.926 5.192 1.00 96.69 209 GLU A CA 1
ATOM 1524 C C . GLU A 1 209 ? 4.092 -6.158 3.881 1.00 96.69 209 GLU A C 1
ATOM 1526 O O . GLU A 1 209 ? 4.433 -6.669 2.816 1.00 96.69 209 GLU A O 1
ATOM 1531 N N . THR A 1 210 ? 3.633 -4.906 3.968 1.00 96.81 210 THR A N 1
ATOM 1532 C CA . THR A 1 210 ? 3.481 -4.022 2.802 1.00 96.81 210 THR A CA 1
ATOM 1533 C C . THR A 1 210 ? 4.824 -3.779 2.110 1.00 96.81 210 THR A C 1
ATOM 1535 O O . THR A 1 210 ? 4.895 -3.746 0.884 1.00 96.81 210 THR A O 1
ATOM 1538 N N . GLU A 1 211 ? 5.902 -3.616 2.878 1.00 96.81 211 GLU A N 1
ATOM 1539 C CA . GLU A 1 211 ? 7.241 -3.400 2.329 1.00 96.81 211 GLU A CA 1
ATOM 1540 C C . GLU A 1 211 ? 7.795 -4.653 1.637 1.00 96.81 211 GLU A C 1
ATOM 1542 O O . GLU A 1 211 ? 8.320 -4.559 0.526 1.00 96.81 211 GLU A O 1
ATOM 1547 N N . VAL A 1 212 ? 7.608 -5.834 2.236 1.00 98.19 212 VAL A N 1
ATOM 1548 C CA . VAL A 1 212 ? 7.951 -7.128 1.621 1.00 98.19 212 VAL A CA 1
ATOM 1549 C C . VAL A 1 212 ? 7.181 -7.325 0.314 1.00 98.19 212 VAL A C 1
ATOM 1551 O O . VAL A 1 212 ? 7.781 -7.682 -0.701 1.00 98.19 212 VAL A O 1
ATOM 1554 N N . GLU A 1 213 ? 5.876 -7.050 0.299 1.00 97.38 213 GLU A N 1
ATOM 1555 C CA . GLU A 1 213 ? 5.048 -7.136 -0.909 1.00 97.38 213 GLU A CA 1
ATOM 1556 C C . GLU A 1 213 ? 5.535 -6.158 -1.988 1.00 97.38 213 GLU A C 1
ATOM 1558 O O . GLU A 1 213 ? 5.726 -6.542 -3.145 1.00 97.38 213 GLU A O 1
ATOM 1563 N N . ARG A 1 214 ? 5.832 -4.910 -1.609 1.00 97.69 214 ARG A N 1
ATOM 1564 C CA . ARG A 1 214 ? 6.361 -3.882 -2.515 1.00 97.69 214 ARG A CA 1
ATOM 1565 C C . ARG A 1 214 ? 7.693 -4.299 -3.141 1.00 97.69 214 ARG A C 1
ATOM 1567 O O . ARG A 1 214 ? 7.891 -4.103 -4.342 1.00 97.69 214 ARG A O 1
ATOM 1574 N N . LEU A 1 215 ? 8.621 -4.832 -2.348 1.00 96.94 215 LEU A N 1
ATOM 1575 C CA . LEU A 1 215 ? 9.937 -5.277 -2.815 1.00 96.94 215 LEU A CA 1
ATOM 1576 C C . LEU A 1 215 ? 9.836 -6.536 -3.683 1.00 96.94 215 LEU A C 1
ATOM 1578 O O . LEU A 1 215 ? 10.492 -6.602 -4.723 1.00 96.94 215 LEU A O 1
ATOM 1582 N N . THR A 1 216 ? 8.957 -7.471 -3.323 1.00 96.88 216 THR A N 1
ATOM 1583 C CA . THR A 1 216 ? 8.656 -8.665 -4.129 1.00 96.88 216 THR A CA 1
ATOM 1584 C C . THR A 1 216 ? 8.094 -8.265 -5.492 1.00 96.88 216 THR A C 1
ATOM 1586 O O . THR A 1 216 ? 8.664 -8.627 -6.520 1.00 96.88 216 THR A O 1
ATOM 1589 N N . GLY A 1 217 ? 7.068 -7.410 -5.529 1.00 95.75 217 GLY A N 1
ATOM 1590 C CA . GLY A 1 217 ? 6.495 -6.910 -6.783 1.00 95.75 217 GLY A CA 1
ATOM 1591 C C . GLY A 1 217 ? 7.494 -6.095 -7.615 1.00 95.75 217 GLY A C 1
ATOM 1592 O O . GLY A 1 217 ? 7.506 -6.163 -8.848 1.00 95.75 217 GLY A O 1
ATOM 1593 N N . ARG A 1 218 ? 8.405 -5.354 -6.970 1.00 95.50 218 ARG A N 1
ATOM 1594 C CA . ARG A 1 218 ? 9.520 -4.695 -7.665 1.00 95.50 218 ARG A CA 1
ATOM 1595 C C . ARG A 1 218 ? 10.442 -5.722 -8.322 1.00 95.50 218 ARG A C 1
ATOM 1597 O O . ARG A 1 218 ? 10.791 -5.528 -9.479 1.00 95.50 218 ARG A O 1
ATOM 1604 N N . LEU A 1 219 ? 10.817 -6.795 -7.629 1.00 93.69 219 LEU A N 1
ATOM 1605 C CA . LEU A 1 219 ? 11.680 -7.844 -8.177 1.00 93.69 219 LEU A CA 1
ATOM 1606 C C . LEU A 1 219 ? 11.009 -8.591 -9.342 1.00 93.69 219 LEU A C 1
ATOM 1608 O O . LEU A 1 219 ? 11.649 -8.821 -10.364 1.00 93.69 219 LEU A O 1
ATOM 1612 N N . GLU A 1 220 ? 9.715 -8.895 -9.234 1.00 92.88 220 GLU A N 1
ATOM 1613 C CA . GLU A 1 220 ? 8.932 -9.551 -10.293 1.00 92.88 220 GLU A CA 1
ATOM 1614 C C . GLU A 1 220 ? 8.795 -8.690 -11.557 1.00 92.88 220 GLU A C 1
ATOM 1616 O O . GLU A 1 220 ? 8.808 -9.201 -12.676 1.00 92.88 220 GLU A O 1
ATOM 1621 N N . THR A 1 221 ? 8.686 -7.368 -11.395 1.00 93.56 221 THR A N 1
ATOM 1622 C CA . THR A 1 221 ? 8.580 -6.419 -12.518 1.00 93.56 221 THR A CA 1
ATOM 1623 C C . THR A 1 221 ? 9.935 -6.004 -13.093 1.00 93.56 221 THR A C 1
ATOM 1625 O O . THR A 1 221 ? 9.995 -5.373 -14.158 1.00 93.56 221 THR A O 1
ATOM 1628 N N . MET A 1 222 ? 11.041 -6.347 -12.427 1.00 91.25 222 MET A N 1
ATOM 1629 C CA . MET A 1 222 ? 12.374 -6.062 -12.936 1.00 91.25 222 MET A CA 1
ATOM 1630 C C . MET A 1 222 ? 12.651 -6.867 -14.202 1.00 91.25 222 MET A C 1
ATOM 1632 O O . MET A 1 222 ? 12.475 -8.079 -14.285 1.00 91.25 222 MET A O 1
ATOM 1636 N N . ARG A 1 223 ? 13.148 -6.163 -15.219 1.00 84.38 223 ARG A N 1
ATOM 1637 C CA . ARG A 1 223 ? 13.563 -6.793 -16.469 1.00 84.38 223 ARG A CA 1
ATOM 1638 C C . ARG A 1 223 ? 14.726 -7.746 -16.212 1.00 84.38 223 ARG A C 1
ATOM 1640 O O . ARG A 1 223 ? 15.660 -7.414 -15.483 1.00 84.38 223 ARG A O 1
ATOM 1647 N N . GLY A 1 224 ? 14.711 -8.891 -16.889 1.00 87.50 224 GLY A N 1
ATOM 1648 C CA . GLY A 1 224 ? 15.889 -9.747 -16.952 1.00 87.50 224 GLY A CA 1
ATOM 1649 C C . GLY A 1 224 ? 17.091 -8.997 -17.551 1.00 87.50 224 GLY A C 1
ATOM 1650 O O . GLY A 1 224 ? 16.905 -8.050 -18.327 1.00 87.50 224 GLY A O 1
ATOM 1651 N N . PRO A 1 225 ? 18.328 -9.422 -17.244 1.00 86.00 225 PRO A N 1
ATOM 1652 C CA . PRO A 1 225 ? 19.542 -8.757 -17.720 1.00 86.00 225 PRO A CA 1
ATOM 1653 C C . PRO A 1 225 ? 19.594 -8.663 -19.253 1.00 86.00 225 PRO A C 1
ATOM 1655 O O . PRO A 1 225 ? 20.074 -7.671 -19.797 1.00 86.00 225 PRO A O 1
ATOM 1658 N N . GLU A 1 226 ? 19.032 -9.642 -19.969 1.00 87.31 226 GLU A N 1
ATOM 1659 C CA . GLU A 1 226 ? 18.971 -9.601 -21.433 1.00 87.31 226 GLU A CA 1
ATOM 1660 C C . GLU A 1 226 ? 18.026 -8.520 -21.962 1.00 87.31 226 GLU A C 1
ATOM 1662 O O . GLU A 1 226 ? 18.376 -7.770 -22.871 1.00 87.31 226 GLU A O 1
ATOM 1667 N N . ALA A 1 227 ? 16.860 -8.366 -21.338 1.00 88.44 227 ALA A N 1
ATOM 1668 C CA . ALA A 1 227 ? 15.899 -7.335 -21.710 1.00 88.44 227 ALA A CA 1
ATOM 1669 C C . ALA A 1 227 ? 16.415 -5.912 -21.413 1.00 88.44 227 ALA A C 1
ATOM 1671 O O . ALA A 1 227 ? 15.974 -4.955 -22.051 1.00 88.44 227 ALA A O 1
ATOM 1672 N N . ALA A 1 228 ? 17.359 -5.757 -20.477 1.00 85.62 228 ALA A N 1
ATOM 1673 C CA . ALA A 1 228 ? 18.066 -4.496 -20.248 1.00 85.62 228 ALA A CA 1
ATOM 1674 C C . ALA A 1 228 ? 19.115 -4.196 -21.339 1.00 85.62 228 ALA A C 1
ATOM 1676 O O . ALA A 1 228 ? 19.339 -3.033 -21.673 1.00 85.62 228 ALA A O 1
ATOM 1677 N N . ALA A 1 229 ? 19.720 -5.229 -21.933 1.00 89.88 229 ALA A N 1
ATOM 1678 C CA . ALA A 1 229 ? 20.720 -5.092 -22.993 1.00 89.88 229 ALA A CA 1
ATOM 1679 C C . ALA A 1 229 ? 20.122 -4.808 -24.382 1.00 89.88 229 ALA A C 1
ATOM 1681 O O . ALA A 1 229 ? 20.770 -4.168 -25.214 1.00 89.88 229 ALA A O 1
ATOM 1682 N N . GLU A 1 230 ? 18.901 -5.270 -24.653 1.00 90.75 230 GLU A N 1
ATOM 1683 C CA . GLU A 1 230 ? 18.255 -5.121 -25.963 1.00 90.75 230 GLU A CA 1
ATOM 1684 C C . GLU A 1 230 ? 18.167 -3.660 -26.450 1.00 90.75 230 GLU A C 1
ATOM 1686 O O . GLU A 1 230 ? 18.660 -3.376 -27.545 1.00 90.75 230 GLU A O 1
ATOM 1691 N N . PRO A 1 231 ? 17.669 -2.683 -25.664 1.00 90.69 231 PRO A N 1
ATOM 1692 C CA . PRO A 1 231 ? 17.633 -1.283 -26.093 1.00 90.69 231 PRO A CA 1
ATOM 1693 C C . PRO A 1 231 ? 18.997 -0.734 -26.534 1.00 90.69 231 PRO A C 1
ATOM 1695 O O . PRO A 1 231 ? 19.071 0.037 -27.492 1.00 90.69 231 PRO A O 1
ATOM 1698 N N . ILE A 1 232 ? 20.084 -1.171 -25.889 1.00 91.50 232 ILE A N 1
ATOM 1699 C CA . ILE A 1 232 ? 21.453 -0.770 -26.235 1.00 91.50 232 ILE A CA 1
ATOM 1700 C C . ILE A 1 232 ? 21.857 -1.348 -27.587 1.00 91.50 232 ILE A C 1
ATOM 1702 O O . ILE A 1 232 ? 22.394 -0.616 -28.417 1.00 91.50 232 ILE A O 1
ATOM 1706 N N . ARG A 1 233 ? 21.565 -2.627 -27.852 1.00 92.81 233 ARG A N 1
ATOM 1707 C CA . ARG A 1 233 ? 21.829 -3.251 -29.161 1.00 92.81 233 ARG A CA 1
ATOM 1708 C C . ARG A 1 233 ? 21.078 -2.536 -30.276 1.00 92.81 233 ARG A C 1
ATOM 1710 O O . ARG A 1 233 ? 21.675 -2.192 -31.296 1.00 92.81 233 ARG A O 1
ATOM 1717 N N . TRP A 1 234 ? 19.796 -2.259 -30.057 1.00 92.75 234 TRP A N 1
ATOM 1718 C CA . TRP A 1 234 ? 18.945 -1.546 -31.008 1.00 92.75 234 TRP A CA 1
ATOM 1719 C C . TRP A 1 234 ? 19.448 -0.128 -31.280 1.00 92.75 234 TRP A C 1
ATOM 1721 O O . TRP A 1 234 ? 19.569 0.280 -32.438 1.00 92.75 234 TRP A O 1
ATOM 1731 N N . ALA A 1 235 ? 19.799 0.616 -30.233 1.00 91.38 235 ALA A N 1
ATOM 1732 C CA . ALA A 1 235 ? 20.347 1.957 -30.371 1.00 91.38 235 ALA A CA 1
ATOM 1733 C C . ALA A 1 235 ? 21.725 1.940 -31.056 1.00 91.38 235 ALA A C 1
ATOM 1735 O O . ALA A 1 235 ? 21.967 2.736 -31.962 1.00 91.38 235 ALA A O 1
ATOM 1736 N N . TYR A 1 236 ? 22.604 0.993 -30.727 1.00 92.19 236 TYR A N 1
ATOM 1737 C CA . TYR A 1 236 ? 23.906 0.850 -31.384 1.00 92.19 236 TYR A CA 1
ATOM 1738 C C . TYR A 1 236 ? 23.760 0.532 -32.881 1.00 92.19 236 TYR A C 1
ATOM 1740 O O . TYR A 1 236 ? 24.391 1.177 -33.723 1.00 92.19 236 TYR A O 1
ATOM 1748 N N . ALA A 1 237 ? 22.865 -0.393 -33.242 1.00 92.88 237 ALA A N 1
ATOM 1749 C CA . ALA A 1 237 ? 22.549 -0.709 -34.635 1.00 92.88 237 ALA A CA 1
ATOM 1750 C C . ALA A 1 237 ? 21.951 0.500 -35.379 1.00 92.88 237 ALA A C 1
ATOM 1752 O O . ALA A 1 237 ? 22.355 0.810 -36.503 1.00 92.88 237 ALA A O 1
ATOM 1753 N N . GLY A 1 238 ? 21.039 1.237 -34.738 1.00 93.69 238 GLY A N 1
ATOM 1754 C CA . GLY A 1 238 ? 20.464 2.468 -35.280 1.00 93.69 238 GLY A CA 1
ATOM 1755 C C . GLY A 1 238 ? 21.503 3.572 -35.493 1.00 93.69 238 GLY A C 1
ATOM 1756 O O . GLY A 1 238 ? 21.462 4.273 -36.508 1.00 93.69 238 GLY A O 1
ATOM 1757 N N . ALA A 1 239 ? 22.467 3.703 -34.580 1.00 93.25 239 ALA A N 1
ATOM 1758 C CA . ALA A 1 239 ? 23.577 4.642 -34.683 1.00 93.25 239 ALA A CA 1
ATOM 1759 C C . ALA A 1 239 ? 24.501 4.282 -35.857 1.00 93.25 239 ALA A C 1
ATOM 1761 O O . ALA A 1 239 ? 24.800 5.144 -36.689 1.00 93.25 239 ALA A O 1
ATOM 1762 N N . ARG A 1 240 ? 24.871 3.000 -35.985 1.00 94.56 240 ARG A N 1
ATOM 1763 C CA . ARG A 1 240 ? 25.643 2.473 -37.121 1.00 94.56 240 ARG A CA 1
ATOM 1764 C C . ARG A 1 240 ? 24.943 2.753 -38.451 1.00 94.56 240 ARG A C 1
ATOM 1766 O O . ARG A 1 240 ? 25.564 3.268 -39.381 1.00 94.56 240 ARG A O 1
ATOM 1773 N N . HIS A 1 241 ? 23.639 2.485 -38.532 1.00 94.62 241 HIS A N 1
ATOM 1774 C CA . HIS A 1 241 ? 22.853 2.768 -39.730 1.00 94.62 241 HIS A CA 1
ATOM 1775 C C . HIS A 1 241 ? 22.832 4.269 -40.060 1.00 94.62 241 HIS A C 1
ATOM 1777 O O . HIS A 1 241 ? 23.128 4.652 -41.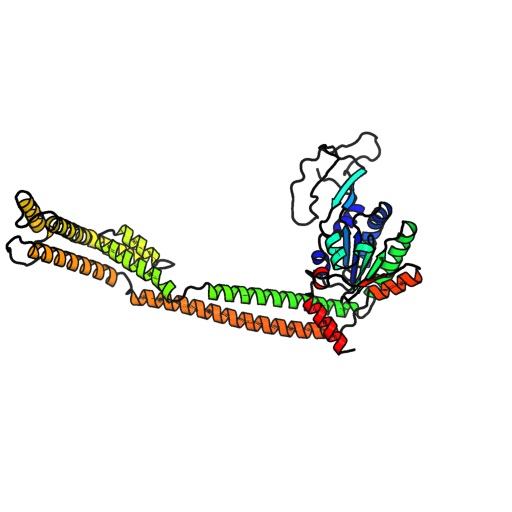192 1.00 94.62 241 HIS A O 1
ATOM 1783 N N . ALA A 1 242 ? 22.565 5.134 -39.077 1.00 94.38 242 ALA A N 1
ATOM 1784 C CA . ALA A 1 242 ? 22.544 6.582 -39.283 1.00 94.38 242 ALA A CA 1
ATOM 1785 C C . ALA A 1 242 ? 23.895 7.136 -39.771 1.00 94.38 242 ALA A C 1
ATOM 1787 O O . ALA A 1 242 ? 23.914 8.029 -40.623 1.00 94.38 242 ALA A O 1
ATOM 1788 N N . LEU A 1 243 ? 25.019 6.600 -39.281 1.00 94.62 243 LEU A N 1
ATOM 1789 C CA . LEU A 1 243 ? 26.348 6.943 -39.796 1.00 94.62 243 LEU A CA 1
ATOM 1790 C C . LEU A 1 243 ? 26.536 6.490 -41.241 1.00 94.62 243 LEU A C 1
ATOM 1792 O O . LEU A 1 243 ? 26.966 7.295 -42.063 1.00 94.62 243 LEU A O 1
ATOM 1796 N N . SER A 1 244 ? 26.159 5.251 -41.570 1.00 93.31 244 SER A N 1
ATOM 1797 C CA . SER A 1 244 ? 26.325 4.702 -42.924 1.00 93.31 244 SER A CA 1
ATOM 1798 C C . SER A 1 244 ? 25.603 5.517 -44.004 1.00 93.31 244 SER A C 1
ATOM 1800 O O . SER A 1 244 ? 26.043 5.549 -45.149 1.00 93.31 244 SER A O 1
ATOM 1802 N N . THR A 1 245 ? 24.534 6.235 -43.640 1.00 91.81 245 THR A N 1
ATOM 1803 C CA . THR A 1 245 ? 23.787 7.129 -44.538 1.00 91.81 245 THR A CA 1
ATOM 1804 C C . THR A 1 245 ? 24.189 8.605 -44.407 1.00 91.81 245 THR A C 1
ATOM 1806 O O . THR A 1 245 ? 23.491 9.484 -44.913 1.00 91.81 245 THR A O 1
ATOM 1809 N N . GLY A 1 246 ? 25.245 8.924 -43.650 1.00 91.12 246 GLY A N 1
ATOM 1810 C CA . GLY A 1 246 ? 25.711 10.293 -43.397 1.00 91.12 246 GLY A CA 1
ATOM 1811 C C . GLY A 1 246 ? 24.741 11.177 -42.594 1.00 91.12 246 GLY A C 1
ATOM 1812 O O . GLY A 1 246 ? 24.842 12.410 -42.628 1.00 91.12 246 GLY A O 1
ATOM 1813 N N . ALA A 1 247 ? 23.790 10.579 -41.870 1.00 93.69 247 ALA A N 1
ATOM 1814 C CA . ALA A 1 247 ? 22.771 11.265 -41.074 1.00 93.69 247 ALA A CA 1
ATOM 1815 C C . ALA A 1 247 ? 23.291 11.598 -39.662 1.00 93.69 247 ALA A C 1
ATOM 1817 O O . ALA A 1 247 ? 22.775 11.120 -38.652 1.00 93.69 247 ALA A O 1
ATOM 1818 N N . THR A 1 248 ? 24.311 12.455 -39.583 1.00 92.12 248 THR A N 1
ATOM 1819 C CA . THR A 1 248 ? 25.061 12.743 -38.343 1.00 92.12 248 THR A CA 1
ATOM 1820 C C . THR A 1 248 ? 24.205 13.277 -37.188 1.00 92.12 248 THR A C 1
ATOM 1822 O O . THR A 1 248 ? 24.455 12.932 -36.037 1.00 92.12 248 THR A O 1
ATOM 1825 N N . ARG A 1 249 ? 23.156 14.065 -37.471 1.00 92.88 249 ARG A N 1
ATOM 1826 C CA . ARG A 1 249 ? 22.194 14.521 -36.445 1.00 92.88 249 ARG A CA 1
ATOM 1827 C C . ARG A 1 249 ? 21.379 13.367 -35.857 1.00 92.88 249 ARG A C 1
ATOM 1829 O O . ARG A 1 249 ? 21.159 13.322 -34.656 1.00 92.88 249 ARG A O 1
ATOM 1836 N N . ARG A 1 250 ? 20.934 12.427 -36.698 1.00 93.88 250 ARG A N 1
ATOM 1837 C CA . ARG A 1 250 ? 20.194 11.243 -36.241 1.00 93.88 250 ARG A CA 1
ATOM 1838 C C . ARG A 1 250 ? 21.106 10.321 -35.438 1.00 93.88 250 ARG A C 1
ATOM 1840 O O . ARG A 1 250 ? 20.679 9.814 -34.412 1.00 93.88 250 ARG A O 1
ATOM 1847 N N . PHE A 1 251 ? 22.357 10.161 -35.869 1.00 94.25 251 PHE A N 1
ATOM 1848 C CA . PHE A 1 251 ? 23.376 9.417 -35.131 1.00 94.25 251 PHE A CA 1
ATOM 1849 C C . PHE A 1 251 ? 23.531 9.929 -33.693 1.00 94.25 251 PHE A C 1
ATOM 1851 O O . PHE A 1 251 ? 23.370 9.150 -32.758 1.00 94.25 251 PHE A O 1
ATOM 1858 N N . THR A 1 252 ? 23.752 11.233 -33.493 1.00 92.19 252 THR A N 1
ATOM 1859 C CA . THR A 1 252 ? 23.908 11.788 -32.137 1.00 92.19 252 THR A CA 1
ATOM 1860 C C . THR A 1 252 ? 22.633 11.680 -31.302 1.00 92.19 252 THR A C 1
ATOM 1862 O O . THR A 1 252 ? 22.722 11.406 -30.107 1.00 92.19 252 THR A O 1
ATOM 1865 N N . THR A 1 253 ? 21.449 11.826 -31.907 1.00 93.31 253 THR A N 1
ATOM 1866 C CA . THR A 1 253 ? 20.171 11.580 -31.218 1.00 93.31 253 THR A CA 1
ATOM 1867 C C . THR A 1 253 ? 20.040 10.132 -30.753 1.00 93.31 253 THR A C 1
ATOM 1869 O O . THR A 1 253 ? 19.654 9.904 -29.611 1.00 93.31 253 THR A O 1
ATOM 1872 N N . VAL A 1 254 ? 20.388 9.155 -31.595 1.00 91.94 254 VAL A N 1
ATOM 1873 C CA . VAL A 1 254 ? 20.321 7.734 -31.227 1.00 91.94 254 VAL A CA 1
ATOM 1874 C C . VAL A 1 254 ? 21.340 7.398 -30.134 1.00 91.94 254 VAL A C 1
ATOM 1876 O O . VAL A 1 254 ? 20.997 6.682 -29.198 1.00 91.94 254 VAL A O 1
ATOM 1879 N N . LEU A 1 255 ? 22.550 7.969 -30.182 1.00 89.44 255 LEU A N 1
ATOM 1880 C CA . LEU A 1 255 ? 23.556 7.773 -29.130 1.00 89.44 255 LEU A CA 1
ATOM 1881 C C . LEU A 1 255 ? 23.095 8.252 -27.752 1.00 89.44 255 LEU A C 1
ATOM 1883 O O . LEU A 1 255 ? 23.419 7.616 -26.754 1.00 89.44 255 LEU A O 1
ATOM 1887 N N . ARG A 1 256 ? 22.314 9.336 -27.672 1.00 89.56 256 ARG A N 1
ATOM 1888 C CA . ARG A 1 256 ? 21.735 9.778 -26.390 1.00 89.56 256 ARG A CA 1
ATOM 1889 C C . ARG A 1 256 ? 20.794 8.744 -25.779 1.00 89.56 256 ARG A C 1
ATOM 1891 O O . ARG A 1 256 ? 20.642 8.737 -24.567 1.00 89.56 256 ARG A O 1
ATOM 1898 N N . GLY A 1 257 ? 20.188 7.887 -26.598 1.00 84.75 257 GLY A N 1
ATOM 1899 C CA . GLY A 1 257 ? 19.314 6.810 -26.139 1.00 84.75 257 GLY A CA 1
ATOM 1900 C C . GLY A 1 257 ? 20.047 5.583 -25.589 1.00 84.75 257 GLY A C 1
ATOM 1901 O O . GLY A 1 257 ? 19.389 4.718 -25.027 1.00 84.75 257 GLY A O 1
ATOM 1902 N N . ILE A 1 258 ? 21.377 5.488 -25.741 1.00 84.69 258 ILE A N 1
ATOM 1903 C CA . ILE A 1 258 ? 22.166 4.345 -25.245 1.00 84.69 258 ILE A CA 1
ATOM 1904 C C . ILE A 1 258 ? 22.400 4.433 -23.729 1.00 84.69 258 ILE A C 1
ATOM 1906 O O . ILE A 1 258 ? 22.425 3.405 -23.059 1.00 84.69 258 ILE A O 1
ATOM 1910 N N . TRP A 1 259 ? 22.563 5.642 -23.183 1.00 81.88 259 TRP A N 1
ATOM 1911 C CA . TRP A 1 259 ? 22.922 5.858 -21.777 1.00 81.88 259 TRP A CA 1
ATOM 1912 C C . TRP A 1 259 ? 21.896 6.714 -21.045 1.00 81.88 259 TRP A C 1
ATOM 1914 O O . TRP A 1 259 ? 21.342 7.661 -21.607 1.00 81.88 259 TRP A O 1
ATOM 1924 N N . HIS A 1 260 ? 21.735 6.451 -19.749 1.00 78.25 260 HIS A N 1
ATOM 1925 C CA . HIS A 1 260 ? 20.981 7.316 -18.854 1.00 78.25 260 HIS A CA 1
ATOM 1926 C C . HIS A 1 260 ? 21.726 7.497 -17.517 1.00 78.25 260 HIS A C 1
ATOM 1928 O O . HIS A 1 260 ? 21.785 6.546 -16.738 1.00 78.25 260 HIS A O 1
ATOM 1934 N N . PRO A 1 261 ? 22.299 8.686 -17.231 1.00 77.81 261 PRO A N 1
ATOM 1935 C CA . PRO A 1 261 ? 22.334 9.891 -18.070 1.00 77.81 261 PRO A CA 1
ATOM 1936 C C . PRO A 1 261 ? 23.331 9.794 -19.250 1.00 77.81 261 PRO A C 1
ATOM 1938 O O . PRO A 1 261 ? 24.321 9.066 -19.169 1.00 77.81 261 PRO A O 1
ATOM 1941 N N . PRO A 1 262 ? 23.110 10.541 -20.350 1.00 83.06 262 PRO A N 1
ATOM 1942 C CA . PRO A 1 262 ? 23.984 10.506 -21.518 1.00 83.06 262 PRO A CA 1
ATOM 1943 C C . PRO A 1 262 ? 25.348 11.179 -21.261 1.00 83.06 262 PRO A C 1
ATOM 1945 O O . PRO A 1 262 ? 25.396 12.310 -20.766 1.00 83.06 262 PRO A O 1
ATOM 1948 N N . PRO A 1 263 ? 26.480 10.560 -21.654 1.00 87.25 263 PRO A N 1
ATOM 1949 C CA . PRO A 1 263 ? 27.803 11.165 -21.521 1.00 87.25 263 PRO A CA 1
ATOM 1950 C C . PRO A 1 263 ? 28.016 12.250 -22.592 1.00 87.25 263 PRO A C 1
ATOM 1952 O O . PRO A 1 263 ? 28.637 12.030 -23.632 1.00 87.25 263 PRO A O 1
ATOM 1955 N N . GLU A 1 264 ? 27.524 13.466 -22.337 1.00 89.69 264 GLU A N 1
ATOM 1956 C CA . GLU A 1 264 ? 27.494 14.580 -23.305 1.00 89.69 264 GLU A CA 1
ATOM 1957 C C . GLU A 1 264 ? 28.859 14.941 -23.913 1.00 89.69 264 GLU A C 1
ATOM 1959 O O . GLU A 1 264 ? 28.940 15.419 -25.045 1.00 89.69 264 GLU A O 1
ATOM 1964 N N . LYS A 1 265 ? 29.966 14.742 -23.185 1.00 89.50 265 LYS A N 1
ATOM 1965 C CA . LYS A 1 265 ? 31.318 14.956 -23.737 1.00 89.50 265 LYS A CA 1
ATOM 1966 C C . LYS A 1 265 ? 31.646 13.931 -24.828 1.00 89.50 265 LYS A C 1
ATOM 1968 O O . LYS A 1 265 ? 32.137 14.316 -25.889 1.00 89.50 265 LYS A O 1
ATOM 1973 N N . LEU A 1 266 ? 31.323 12.663 -24.581 1.00 88.19 266 LEU A N 1
ATOM 1974 C CA . LEU A 1 266 ? 31.555 11.545 -25.491 1.00 88.19 266 LEU A CA 1
ATOM 1975 C C . LEU A 1 266 ? 30.658 11.655 -26.729 1.00 88.19 266 LEU A C 1
ATOM 1977 O O . LEU A 1 266 ? 31.148 11.597 -27.852 1.00 88.19 266 LEU A O 1
ATOM 1981 N N . ILE A 1 267 ? 29.368 11.955 -26.542 1.00 90.38 267 ILE A N 1
ATOM 1982 C CA . ILE A 1 267 ? 28.419 12.142 -27.653 1.00 90.38 267 ILE A CA 1
ATOM 1983 C C . ILE A 1 267 ? 28.832 13.319 -28.547 1.00 90.38 267 ILE A C 1
ATOM 1985 O O . ILE A 1 267 ? 28.764 13.220 -29.773 1.00 90.38 267 ILE A O 1
ATOM 1989 N N . ARG A 1 268 ? 29.305 14.430 -27.964 1.00 89.88 268 ARG A N 1
ATOM 1990 C CA . ARG A 1 268 ? 29.824 15.568 -28.741 1.00 89.88 268 ARG A CA 1
ATOM 1991 C C . ARG A 1 268 ? 31.089 15.216 -29.518 1.00 89.88 268 ARG A C 1
ATOM 1993 O O . ARG A 1 268 ? 31.202 15.625 -30.671 1.00 89.88 268 ARG A O 1
ATOM 2000 N N . ALA A 1 269 ? 32.019 14.471 -28.920 1.00 90.25 269 ALA A N 1
ATOM 2001 C CA . ALA A 1 269 ? 33.220 14.004 -29.612 1.00 90.25 269 ALA A CA 1
ATOM 2002 C C . ALA A 1 269 ? 32.864 13.080 -30.789 1.00 90.25 269 ALA A C 1
ATOM 2004 O O . ALA A 1 269 ? 33.285 13.343 -31.914 1.00 90.25 269 ALA A O 1
ATOM 2005 N N . ALA A 1 270 ? 31.985 12.099 -30.563 1.00 90.38 270 ALA A N 1
ATOM 2006 C CA . ALA A 1 270 ? 31.455 11.221 -31.606 1.00 90.38 270 ALA A CA 1
ATOM 2007 C C . ALA A 1 270 ? 30.777 12.010 -32.735 1.00 90.38 270 ALA A C 1
ATOM 2009 O O . ALA A 1 270 ? 31.014 11.759 -33.916 1.00 90.38 270 ALA A O 1
ATOM 2010 N N . GLY A 1 271 ? 29.962 13.008 -32.382 1.00 92.50 271 GLY A N 1
ATOM 2011 C CA . GLY A 1 271 ? 29.294 13.884 -33.340 1.00 92.50 271 GLY A CA 1
ATOM 2012 C C . GLY A 1 271 ? 30.262 14.697 -34.202 1.00 92.50 271 GLY A C 1
ATOM 2013 O O . GLY A 1 271 ? 30.009 14.855 -35.397 1.00 92.50 271 GLY A O 1
ATOM 2014 N N . ARG A 1 272 ? 31.377 15.179 -33.632 1.00 92.81 272 ARG A N 1
ATOM 2015 C CA . ARG A 1 272 ? 32.430 15.884 -34.384 1.00 92.81 272 ARG A CA 1
ATOM 2016 C C . ARG A 1 272 ? 33.133 14.959 -35.373 1.00 92.81 272 ARG A C 1
ATOM 2018 O O . ARG A 1 272 ? 33.154 15.281 -36.556 1.00 92.81 272 ARG A O 1
ATOM 2025 N N . HIS A 1 273 ? 33.582 13.784 -34.935 1.00 92.00 273 HIS A N 1
ATOM 2026 C CA . HIS A 1 273 ? 34.213 12.804 -35.829 1.00 92.00 273 HIS A CA 1
ATOM 2027 C C . HIS A 1 273 ? 33.274 12.347 -36.954 1.00 92.00 273 HIS A C 1
ATOM 2029 O O . HIS A 1 273 ? 33.671 12.252 -38.117 1.00 92.00 273 HIS A O 1
ATOM 2035 N N . ALA A 1 274 ? 31.991 12.147 -36.645 1.00 93.69 274 ALA A N 1
ATOM 2036 C CA . ALA A 1 274 ? 30.977 11.855 -37.653 1.00 93.69 274 ALA A CA 1
ATOM 2037 C C . ALA A 1 274 ? 30.785 13.016 -38.647 1.00 93.69 274 ALA A C 1
ATOM 2039 O O . ALA A 1 274 ? 30.583 12.783 -39.840 1.00 93.69 274 ALA A O 1
ATOM 2040 N N . ALA A 1 275 ? 30.839 14.269 -38.181 1.00 93.38 275 ALA A N 1
ATOM 2041 C CA . ALA A 1 275 ? 30.717 15.455 -39.027 1.00 93.38 275 ALA A CA 1
ATOM 2042 C C . ALA A 1 275 ? 31.922 15.631 -39.964 1.00 93.38 275 ALA A C 1
ATOM 2044 O O . ALA A 1 275 ? 31.718 15.905 -41.146 1.00 93.38 275 ALA A O 1
ATOM 2045 N N . GLU A 1 276 ? 33.141 15.398 -39.472 1.00 94.31 276 GLU A N 1
ATOM 2046 C CA . GLU A 1 276 ? 34.386 15.418 -40.258 1.00 94.31 276 GLU A CA 1
ATOM 2047 C C . GLU A 1 276 ? 34.336 14.417 -41.422 1.00 94.31 276 GLU A C 1
ATOM 2049 O O . GLU A 1 276 ? 34.752 14.722 -42.538 1.00 94.31 276 GLU A O 1
ATOM 2054 N N . ARG A 1 277 ? 33.751 13.235 -41.193 1.00 94.06 277 ARG A N 1
ATOM 2055 C CA . ARG A 1 277 ? 33.620 12.169 -42.203 1.00 94.06 277 ARG A CA 1
ATOM 2056 C C . ARG A 1 277 ? 32.327 12.220 -43.015 1.00 94.06 277 ARG A C 1
ATOM 2058 O O . ARG A 1 277 ? 32.145 11.429 -43.941 1.00 94.06 277 ARG A O 1
ATOM 2065 N N . ARG A 1 278 ? 31.427 13.167 -42.734 1.00 94.31 278 ARG A N 1
ATOM 2066 C CA . ARG A 1 278 ? 30.083 13.230 -43.333 1.00 94.31 278 ARG A CA 1
ATOM 2067 C C . ARG A 1 278 ? 30.103 13.289 -44.857 1.00 94.31 278 ARG A C 1
ATOM 2069 O O . ARG A 1 278 ? 29.287 12.630 -45.499 1.00 94.31 278 ARG A O 1
ATOM 2076 N N . ALA A 1 279 ? 30.992 14.094 -45.438 1.00 92.50 279 ALA A N 1
ATOM 2077 C CA . ALA A 1 279 ? 31.071 14.251 -46.889 1.00 92.50 279 ALA A CA 1
ATOM 2078 C C . ALA A 1 279 ? 31.456 12.934 -47.583 1.00 92.50 279 ALA A C 1
ATOM 2080 O O . ALA A 1 279 ? 30.908 12.608 -48.634 1.00 92.50 279 ALA A O 1
ATOM 2081 N N . GLU A 1 280 ? 32.353 12.163 -46.968 1.00 91.12 280 GLU A N 1
ATOM 2082 C CA . GLU A 1 280 ? 32.819 10.871 -47.471 1.00 91.12 280 GLU A CA 1
ATOM 2083 C C . GLU A 1 280 ? 31.744 9.782 -47.320 1.00 91.12 280 GLU A C 1
ATOM 2085 O O . GLU A 1 280 ? 31.455 9.067 -48.281 1.00 91.12 280 GLU A O 1
ATOM 2090 N N . LEU A 1 281 ? 31.073 9.726 -46.163 1.00 92.62 281 LEU A N 1
ATOM 2091 C CA . LEU A 1 281 ? 29.932 8.835 -45.905 1.00 92.62 281 LEU A CA 1
ATOM 2092 C C . LEU A 1 281 ? 28.793 9.068 -46.913 1.00 92.62 281 LEU A C 1
ATOM 2094 O O . LEU A 1 281 ? 28.314 8.134 -47.549 1.00 92.62 281 LEU A O 1
ATOM 2098 N N . LEU A 1 282 ? 28.396 10.329 -47.130 1.00 93.44 282 LEU A N 1
ATOM 2099 C CA . LEU A 1 282 ? 27.349 10.669 -48.101 1.00 93.44 282 LEU A CA 1
ATOM 2100 C C . LEU A 1 282 ? 27.762 10.352 -49.538 1.00 93.44 282 LEU A C 1
ATOM 2102 O O . LEU A 1 282 ? 26.928 9.909 -50.327 1.00 93.44 282 LEU A O 1
ATOM 2106 N N . ARG A 1 283 ? 29.024 10.608 -49.898 1.00 91.00 283 ARG A N 1
ATOM 2107 C CA . ARG A 1 283 ? 29.531 10.340 -51.247 1.00 91.00 283 ARG A CA 1
ATOM 2108 C C . ARG A 1 283 ? 29.528 8.843 -51.535 1.00 91.00 283 ARG A C 1
ATOM 2110 O O . ARG A 1 283 ? 28.991 8.445 -52.564 1.00 91.00 283 ARG A O 1
ATOM 2117 N N . THR A 1 284 ? 30.083 8.030 -50.641 1.00 91.69 284 THR A N 1
ATOM 2118 C CA . THR A 1 284 ? 30.164 6.570 -50.813 1.00 91.69 284 THR A CA 1
ATOM 2119 C C . THR A 1 284 ? 28.778 5.921 -50.852 1.00 91.69 284 THR A C 1
ATOM 2121 O O . THR A 1 284 ? 28.491 5.173 -51.785 1.00 91.69 284 THR A O 1
ATOM 2124 N N . ASP A 1 285 ? 27.880 6.274 -49.928 1.00 92.62 285 ASP A N 1
ATOM 2125 C CA . ASP A 1 285 ? 26.506 5.758 -49.886 1.00 92.62 285 ASP A CA 1
ATOM 2126 C C . ASP A 1 285 ? 25.681 6.157 -51.120 1.00 92.62 285 ASP A C 1
ATOM 2128 O O . ASP A 1 285 ? 25.113 5.293 -51.793 1.00 92.62 285 ASP A O 1
ATOM 2132 N N . ARG A 1 286 ? 25.650 7.449 -51.482 1.00 94.31 286 ARG A N 1
ATOM 2133 C CA . ARG A 1 286 ? 24.894 7.912 -52.660 1.00 94.31 286 ARG A CA 1
ATOM 2134 C C . ARG A 1 286 ? 25.416 7.292 -53.947 1.00 94.31 286 ARG A C 1
ATOM 2136 O O . ARG A 1 286 ? 24.618 6.885 -54.782 1.00 94.31 286 ARG A O 1
ATOM 2143 N N . THR A 1 287 ? 26.735 7.197 -54.100 1.00 93.19 287 THR A N 1
ATOM 2144 C CA . THR A 1 287 ? 27.343 6.605 -55.298 1.00 93.19 287 THR A CA 1
ATOM 2145 C C . THR A 1 287 ? 27.004 5.122 -55.393 1.00 93.19 287 THR A C 1
ATOM 2147 O O . THR A 1 287 ? 26.536 4.684 -56.438 1.00 93.19 287 THR A O 1
ATOM 2150 N N . ALA A 1 288 ? 27.111 4.365 -54.296 1.00 92.81 288 ALA A N 1
ATOM 2151 C CA . ALA A 1 288 ? 26.730 2.953 -54.275 1.00 92.81 288 ALA A CA 1
ATOM 2152 C C . ALA A 1 288 ? 25.247 2.736 -54.633 1.00 92.81 288 ALA A C 1
ATOM 2154 O O . ALA A 1 288 ? 24.928 1.821 -55.391 1.00 92.81 288 ALA A O 1
ATOM 2155 N N . ARG A 1 289 ? 24.331 3.585 -54.140 1.00 93.75 289 ARG A N 1
ATOM 2156 C CA . ARG A 1 289 ? 22.902 3.523 -54.511 1.00 93.75 289 ARG A CA 1
ATOM 2157 C C . ARG A 1 289 ? 22.666 3.854 -55.981 1.00 93.75 289 ARG A C 1
ATOM 2159 O O . ARG A 1 289 ? 21.882 3.170 -56.627 1.00 93.75 289 ARG A O 1
ATOM 2166 N N . THR A 1 290 ? 23.345 4.872 -56.505 1.00 94.88 290 THR A N 1
ATOM 2167 C CA . THR A 1 290 ? 23.258 5.258 -57.919 1.00 94.88 290 THR A CA 1
ATOM 2168 C C . THR A 1 290 ? 23.747 4.132 -58.828 1.00 94.88 290 THR A C 1
ATOM 2170 O O . THR A 1 290 ? 23.067 3.792 -59.789 1.00 94.88 290 THR A O 1
ATOM 2173 N N . LEU A 1 291 ? 24.875 3.492 -58.508 1.00 92.88 291 LEU A N 1
ATOM 2174 C CA . LEU A 1 291 ? 25.369 2.338 -59.267 1.00 92.88 291 LEU A CA 1
ATOM 2175 C C . LEU A 1 291 ? 24.410 1.144 -59.177 1.00 92.88 291 LEU A C 1
ATOM 2177 O O . LEU A 1 291 ? 24.111 0.524 -60.192 1.00 92.88 291 LEU A O 1
ATOM 2181 N N . ALA A 1 292 ? 23.853 0.867 -57.993 1.00 94.12 292 ALA A N 1
ATOM 2182 C CA . ALA A 1 292 ? 22.852 -0.187 -57.821 1.00 94.12 292 ALA A CA 1
ATOM 2183 C C . ALA A 1 292 ? 21.558 0.092 -58.606 1.00 94.12 292 ALA A C 1
ATOM 2185 O O . ALA A 1 292 ? 20.912 -0.841 -59.078 1.00 94.12 292 ALA A O 1
ATOM 2186 N N . TYR A 1 293 ? 21.175 1.364 -58.761 1.00 95.38 293 TYR A N 1
ATOM 2187 C CA . TYR A 1 293 ? 20.077 1.766 -59.638 1.00 95.38 293 TYR A CA 1
ATOM 2188 C C . TYR A 1 293 ? 20.394 1.425 -61.098 1.00 95.38 293 TYR A C 1
ATOM 2190 O O . TYR A 1 293 ? 19.581 0.760 -61.734 1.00 95.38 293 TYR A O 1
ATOM 2198 N N . TYR A 1 294 ? 21.583 1.786 -61.598 1.00 93.44 294 TYR A N 1
ATOM 2199 C CA . TYR A 1 294 ? 21.986 1.441 -62.967 1.00 93.44 294 TYR A CA 1
ATOM 2200 C C . TYR A 1 294 ? 22.016 -0.073 -63.203 1.00 93.44 294 TYR A C 1
ATOM 2202 O O . TYR A 1 294 ? 21.479 -0.546 -64.200 1.00 93.44 294 TYR A O 1
ATOM 2210 N N . LEU A 1 295 ? 22.575 -0.830 -62.255 1.00 92.75 295 LEU A N 1
ATOM 2211 C CA . LEU A 1 295 ? 22.638 -2.290 -62.311 1.00 92.75 295 LEU A CA 1
ATOM 2212 C C . LEU A 1 295 ? 21.245 -2.936 -62.399 1.00 92.75 295 LEU A C 1
ATOM 2214 O O . LEU A 1 295 ? 21.067 -3.901 -63.130 1.00 92.75 295 LEU A O 1
ATOM 2218 N N . ARG A 1 296 ? 20.259 -2.407 -61.663 1.00 94.44 296 ARG A N 1
ATOM 2219 C CA . ARG A 1 296 ? 18.902 -2.975 -61.591 1.00 94.44 296 ARG A CA 1
ATOM 2220 C C . ARG A 1 296 ? 17.973 -2.551 -62.723 1.00 94.44 296 ARG A C 1
ATOM 2222 O O . ARG A 1 296 ? 17.040 -3.287 -63.019 1.00 94.44 296 ARG A O 1
ATOM 2229 N N . GLN A 1 297 ? 18.131 -1.336 -63.244 1.00 95.12 297 GLN A N 1
ATOM 2230 C CA . GLN A 1 297 ? 17.120 -0.704 -64.103 1.00 95.12 297 GLN A CA 1
ATOM 2231 C C . GLN A 1 297 ? 17.430 -0.795 -65.594 1.00 95.12 297 GLN A C 1
ATOM 2233 O O . GLN A 1 297 ? 16.522 -0.617 -66.401 1.00 95.12 297 GLN A O 1
ATOM 2238 N N . PHE A 1 298 ? 18.680 -1.060 -65.973 1.00 92.56 298 PHE A N 1
ATOM 2239 C CA . PHE A 1 298 ? 19.082 -1.081 -67.376 1.00 92.56 298 PHE A CA 1
ATOM 2240 C C . PHE A 1 298 ? 19.670 -2.432 -67.770 1.00 92.56 298 PHE A C 1
ATOM 2242 O O . PHE A 1 298 ? 20.385 -3.070 -66.998 1.00 92.56 298 PHE A O 1
ATOM 2249 N N . SER A 1 299 ? 19.377 -2.852 -69.000 1.00 88.12 299 SER A N 1
ATOM 2250 C CA . SER A 1 299 ? 20.006 -4.004 -69.638 1.00 88.12 299 SER A CA 1
ATOM 2251 C C . SER A 1 299 ? 21.461 -3.693 -69.980 1.00 88.12 299 SER A C 1
ATOM 2253 O O . SER A 1 299 ? 21.765 -2.599 -70.462 1.00 88.12 299 SER A O 1
ATOM 2255 N N . TRP A 1 300 ? 22.348 -4.663 -69.766 1.00 90.31 300 TRP A N 1
ATOM 2256 C CA . TRP A 1 300 ? 23.770 -4.539 -70.077 1.00 90.31 300 TRP A CA 1
ATOM 2257 C C . TRP A 1 300 ? 24.100 -5.261 -71.393 1.00 90.31 300 TRP A C 1
ATOM 2259 O O . TRP A 1 300 ? 23.592 -6.362 -71.602 1.00 90.31 300 TRP A O 1
ATOM 2269 N N . PRO A 1 301 ? 24.932 -4.672 -72.273 1.00 89.25 301 PRO A N 1
ATOM 2270 C CA . PRO A 1 301 ? 25.600 -3.376 -72.126 1.00 89.25 301 PRO A CA 1
ATOM 2271 C C . PRO A 1 301 ? 24.615 -2.197 -72.233 1.00 89.25 301 PRO A C 1
ATOM 2273 O O . PRO A 1 301 ? 23.726 -2.187 -73.081 1.00 89.25 301 PRO A O 1
ATOM 2276 N N . MET A 1 302 ? 24.778 -1.184 -71.372 1.00 90.50 302 MET A N 1
ATOM 2277 C CA . MET A 1 302 ? 23.839 -0.054 -71.300 1.00 90.50 302 MET A CA 1
ATOM 2278 C C . MET A 1 302 ? 23.784 0.733 -72.623 1.00 90.50 302 MET A C 1
ATOM 2280 O O . MET A 1 302 ? 24.847 0.978 -73.209 1.00 90.50 302 MET A O 1
ATOM 2284 N N . PRO A 1 303 ? 22.597 1.171 -73.086 1.00 90.75 303 PRO A N 1
ATOM 2285 C CA . PRO A 1 303 ? 22.473 2.062 -74.239 1.00 90.75 303 PRO A CA 1
ATOM 2286 C C . PRO A 1 303 ? 22.879 3.510 -73.898 1.00 90.75 303 PRO A C 1
ATOM 2288 O O . PRO A 1 303 ? 23.001 3.890 -72.729 1.00 90.75 303 PRO A O 1
ATOM 2291 N N . GLU A 1 304 ? 23.096 4.336 -74.925 1.00 90.31 304 GLU A N 1
ATOM 2292 C CA . GLU A 1 304 ? 23.172 5.793 -74.750 1.00 90.31 304 GLU A CA 1
ATOM 2293 C C . GLU A 1 304 ? 21.760 6.373 -74.555 1.00 90.31 304 GLU A C 1
ATOM 2295 O O . GLU A 1 304 ? 20.825 5.894 -75.200 1.00 90.31 304 GLU A O 1
ATOM 2300 N N . PRO A 1 305 ? 21.568 7.405 -73.705 1.00 91.88 305 PRO A N 1
ATOM 2301 C CA . PRO A 1 305 ? 22.574 8.212 -72.992 1.00 91.88 305 PRO A CA 1
ATOM 2302 C C . PRO A 1 305 ? 23.008 7.669 -71.612 1.00 91.88 305 PRO A C 1
ATOM 2304 O O . PRO A 1 305 ? 23.791 8.313 -70.901 1.00 91.88 305 PRO A O 1
ATOM 2307 N N . GLN A 1 306 ? 22.470 6.527 -71.172 1.00 92.69 306 GLN A N 1
ATOM 2308 C CA . GLN A 1 306 ? 22.680 5.994 -69.820 1.00 92.69 306 GLN A CA 1
ATOM 2309 C C . GLN A 1 306 ? 24.126 5.561 -69.593 1.00 92.69 306 GLN A C 1
ATOM 2311 O O . GLN A 1 306 ? 24.676 5.834 -68.526 1.00 92.69 306 GLN A O 1
ATOM 2316 N N . ARG A 1 307 ? 24.769 4.964 -70.601 1.00 88.06 307 ARG A N 1
ATOM 2317 C CA . ARG A 1 307 ? 26.192 4.601 -70.563 1.00 88.06 307 ARG A CA 1
ATOM 2318 C C . ARG A 1 307 ? 27.081 5.815 -70.273 1.00 88.06 307 ARG A C 1
ATOM 2320 O O . ARG A 1 307 ? 27.896 5.768 -69.352 1.00 88.06 307 ARG A O 1
ATOM 2327 N N . SER A 1 308 ? 26.874 6.931 -70.974 1.00 89.56 308 SER A N 1
ATOM 2328 C CA . SER A 1 308 ? 27.591 8.186 -70.707 1.00 89.56 308 SER A CA 1
ATOM 2329 C C . SER A 1 308 ? 27.315 8.745 -69.306 1.00 89.56 308 SER A C 1
ATOM 2331 O O . SER A 1 308 ? 28.220 9.235 -68.630 1.00 89.56 308 SER A O 1
ATOM 2333 N N . ALA A 1 309 ? 26.067 8.674 -68.834 1.00 90.94 309 ALA A N 1
ATOM 2334 C CA . ALA A 1 309 ? 25.712 9.117 -67.486 1.00 90.94 309 ALA A CA 1
ATOM 2335 C C . ALA A 1 309 ? 26.369 8.254 -66.393 1.00 90.94 309 ALA A C 1
ATOM 2337 O O . ALA A 1 309 ? 26.870 8.804 -65.412 1.00 90.94 309 ALA A O 1
ATOM 2338 N N . TYR A 1 310 ? 26.425 6.937 -66.593 1.00 90.94 310 TYR A N 1
ATOM 2339 C CA . TYR A 1 310 ? 27.116 5.984 -65.729 1.00 90.94 310 TYR A CA 1
ATOM 2340 C C . TYR A 1 310 ? 28.623 6.263 -65.660 1.00 90.94 310 TYR A C 1
ATOM 2342 O O . TYR A 1 310 ? 29.159 6.419 -64.563 1.00 90.94 310 TYR A O 1
ATOM 2350 N N . ARG A 1 311 ? 29.293 6.443 -66.808 1.00 88.25 311 ARG A N 1
ATOM 2351 C CA . ARG A 1 311 ? 30.728 6.781 -66.859 1.00 88.25 311 ARG A CA 1
ATOM 2352 C C . ARG A 1 311 ? 31.051 8.068 -66.111 1.00 88.25 311 ARG A C 1
ATOM 2354 O O . ARG A 1 311 ? 31.949 8.079 -65.281 1.00 88.25 311 ARG A O 1
ATOM 2361 N N . ARG A 1 312 ? 30.232 9.114 -66.268 1.00 90.44 312 ARG A N 1
ATOM 2362 C CA . ARG A 1 312 ? 30.392 10.356 -65.488 1.00 90.44 312 ARG A CA 1
ATOM 2363 C C . ARG A 1 312 ? 30.309 10.133 -63.976 1.00 90.44 312 ARG A C 1
ATOM 2365 O O . ARG A 1 312 ? 30.984 10.835 -63.224 1.00 90.44 312 ARG A O 1
ATOM 2372 N N . VAL A 1 313 ? 29.472 9.199 -63.517 1.00 89.88 313 VAL A N 1
ATOM 2373 C CA . VAL A 1 313 ? 29.390 8.837 -62.093 1.00 89.88 313 VAL A CA 1
ATOM 2374 C C . VAL A 1 313 ? 30.658 8.103 -61.655 1.00 89.88 313 VAL A C 1
ATOM 2376 O O . VAL A 1 313 ? 31.199 8.435 -60.599 1.00 89.88 313 VAL A O 1
ATOM 2379 N N . LEU A 1 314 ? 31.157 7.164 -62.465 1.00 87.88 314 LEU A N 1
ATOM 2380 C CA . LEU A 1 314 ? 32.409 6.456 -62.195 1.00 87.88 314 LEU A CA 1
ATOM 2381 C C . LEU A 1 314 ? 33.599 7.416 -62.111 1.00 87.88 314 LEU A C 1
ATOM 2383 O O . LEU A 1 314 ? 34.304 7.427 -61.100 1.00 87.88 314 LEU A O 1
ATOM 2387 N N . ASP A 1 315 ? 33.765 8.272 -63.115 1.00 85.81 315 ASP A N 1
ATOM 2388 C CA . ASP A 1 315 ? 34.911 9.172 -63.222 1.00 85.81 315 ASP A CA 1
ATOM 2389 C C . ASP A 1 315 ? 34.963 10.164 -62.063 1.00 85.81 315 ASP A C 1
ATOM 2391 O O . ASP A 1 315 ? 36.011 10.418 -61.470 1.00 85.81 315 ASP A O 1
ATOM 2395 N N . ARG A 1 316 ? 33.801 10.715 -61.698 1.00 86.81 316 ARG A N 1
ATOM 2396 C CA . ARG A 1 316 ? 33.712 11.762 -60.681 1.00 86.81 316 ARG A CA 1
ATOM 2397 C C . ARG A 1 316 ? 33.741 11.222 -59.253 1.00 86.81 316 ARG A C 1
ATOM 2399 O O . ARG A 1 316 ? 34.218 11.921 -58.358 1.00 86.81 316 ARG A O 1
ATOM 2406 N N . TYR A 1 317 ? 33.185 10.036 -59.007 1.00 85.25 317 TYR A N 1
ATOM 2407 C CA . TYR A 1 317 ? 32.898 9.581 -57.642 1.00 85.25 317 TYR A CA 1
ATOM 2408 C C . TYR A 1 317 ? 33.526 8.240 -57.257 1.00 85.25 317 TYR A C 1
ATOM 2410 O O . TYR A 1 317 ? 33.543 7.934 -56.065 1.00 85.25 317 TYR A O 1
ATOM 2418 N N . VAL A 1 318 ? 34.054 7.467 -58.211 1.00 82.62 318 VAL A N 1
ATOM 2419 C CA . VAL A 1 318 ? 34.597 6.119 -57.969 1.00 82.62 318 VAL A CA 1
ATOM 2420 C C . VAL A 1 318 ? 36.095 6.047 -58.256 1.00 82.62 318 VAL A C 1
ATOM 2422 O O . VAL A 1 318 ? 36.844 5.627 -57.375 1.00 82.62 318 VAL A O 1
ATOM 2425 N N . LEU A 1 319 ? 36.543 6.539 -59.419 1.00 77.31 319 LEU A N 1
ATOM 2426 C CA . LEU A 1 319 ? 37.959 6.536 -59.819 1.00 77.31 319 LEU A CA 1
ATOM 2427 C C . LEU A 1 319 ? 38.926 7.141 -58.783 1.00 77.31 319 LEU A C 1
ATOM 2429 O O . LEU A 1 319 ? 40.004 6.578 -58.614 1.00 77.31 319 LEU A O 1
ATOM 2433 N N . PRO A 1 320 ? 38.573 8.194 -58.011 1.00 78.81 320 PRO A N 1
ATOM 2434 C CA . PRO A 1 320 ? 39.458 8.713 -56.964 1.00 78.81 320 PRO A CA 1
ATOM 2435 C C . PRO A 1 320 ? 39.774 7.724 -55.827 1.00 78.81 320 PRO A C 1
ATOM 2437 O O . PRO A 1 320 ? 40.614 8.021 -54.981 1.00 78.81 320 PRO A O 1
ATOM 2440 N N . PHE A 1 321 ? 39.079 6.583 -55.753 1.00 71.25 321 PHE A N 1
ATOM 2441 C CA . PHE A 1 321 ? 39.138 5.653 -54.623 1.00 71.25 321 PHE A CA 1
ATOM 2442 C C . PHE A 1 321 ? 39.461 4.207 -55.013 1.00 71.25 321 PHE A C 1
ATOM 2444 O O . PHE A 1 321 ? 39.605 3.371 -54.121 1.00 71.25 321 PHE A O 1
ATOM 2451 N N . THR A 1 322 ? 39.566 3.897 -56.306 1.00 68.56 322 THR A N 1
ATOM 2452 C CA . THR A 1 322 ? 39.820 2.540 -56.808 1.00 68.56 322 THR A CA 1
ATOM 2453 C C . THR A 1 322 ? 41.019 2.538 -57.747 1.00 68.56 322 THR A C 1
ATOM 2455 O O . THR A 1 322 ? 41.003 3.228 -58.759 1.00 68.56 322 THR A O 1
ATOM 2458 N N . THR A 1 323 ? 42.031 1.722 -57.459 1.00 62.75 323 THR A N 1
ATOM 2459 C CA . THR A 1 323 ? 43.245 1.544 -58.281 1.00 62.75 323 THR A CA 1
ATOM 2460 C C . THR A 1 323 ? 43.089 0.480 -59.382 1.00 62.75 323 THR A C 1
ATOM 2462 O O . THR A 1 323 ? 44.075 -0.055 -59.877 1.00 62.75 323 THR A O 1
ATOM 2465 N N . GLY A 1 324 ? 41.852 0.138 -59.758 1.00 57.06 324 GLY A N 1
ATOM 2466 C CA . GLY A 1 324 ? 41.566 -0.932 -60.718 1.00 57.06 324 GLY A CA 1
ATOM 2467 C C . GLY A 1 324 ? 41.688 -0.493 -62.187 1.00 57.06 324 GLY A C 1
ATOM 2468 O O . GLY A 1 324 ? 41.445 0.676 -62.494 1.00 57.06 324 GLY A O 1
ATOM 2469 N N . PRO A 1 325 ? 42.027 -1.416 -63.106 1.00 50.94 325 PRO A N 1
ATOM 2470 C CA . PRO A 1 325 ? 42.153 -1.119 -64.529 1.00 50.94 325 PRO A CA 1
ATOM 2471 C C . PRO A 1 325 ? 40.825 -0.654 -65.144 1.00 50.94 325 PRO A C 1
ATOM 2473 O O . PRO A 1 325 ? 39.732 -1.044 -64.720 1.00 50.94 325 PRO A O 1
ATOM 2476 N N . SER A 1 326 ? 40.936 0.175 -66.183 1.00 59.03 326 SER A N 1
ATOM 2477 C CA . SER A 1 326 ? 39.825 0.592 -67.045 1.00 59.03 326 SER A CA 1
ATOM 2478 C C . SER A 1 326 ? 39.360 -0.597 -67.899 1.00 59.03 326 SER A C 1
ATOM 2480 O O . SER A 1 326 ? 39.744 -0.716 -69.056 1.00 59.03 326 SER A O 1
ATOM 2482 N N . GLY A 1 327 ? 38.622 -1.528 -67.288 1.00 65.62 327 GLY A N 1
ATOM 2483 C CA . GLY A 1 327 ? 38.019 -2.684 -67.959 1.00 65.62 327 GLY A CA 1
ATOM 2484 C C . GLY A 1 327 ? 36.724 -2.342 -68.703 1.00 65.62 327 GLY A C 1
ATOM 2485 O O . GLY A 1 327 ? 36.283 -1.192 -68.710 1.00 65.62 327 GLY A O 1
ATOM 2486 N N . GLU A 1 328 ? 36.102 -3.349 -69.313 1.00 74.31 328 GLU A N 1
ATOM 2487 C CA . GLU A 1 328 ? 34.802 -3.210 -69.975 1.00 74.31 328 GLU A CA 1
ATOM 2488 C C . GLU A 1 328 ? 33.696 -2.869 -68.952 1.00 74.31 328 GLU A C 1
ATOM 2490 O O . GLU A 1 328 ? 33.772 -3.229 -67.773 1.00 74.31 328 GLU A O 1
ATOM 2495 N N . ASP A 1 329 ? 32.699 -2.082 -69.366 1.00 80.56 329 ASP A N 1
ATOM 2496 C CA . ASP A 1 329 ? 31.581 -1.691 -68.502 1.00 80.56 329 ASP A CA 1
ATOM 2497 C C . ASP A 1 329 ? 30.550 -2.828 -68.470 1.00 80.56 329 ASP A C 1
ATOM 2499 O O . ASP A 1 329 ? 29.614 -2.849 -69.272 1.00 80.56 329 ASP A O 1
ATOM 2503 N N . ASP A 1 330 ? 30.730 -3.770 -67.544 1.00 86.06 330 ASP A N 1
ATOM 2504 C CA . ASP A 1 330 ? 29.855 -4.930 -67.359 1.00 86.06 330 ASP A CA 1
ATOM 2505 C C . ASP A 1 330 ? 29.152 -4.942 -65.973 1.00 86.06 330 ASP A C 1
ATOM 2507 O O . ASP A 1 330 ? 29.526 -4.189 -65.056 1.00 86.06 330 ASP A O 1
ATOM 2511 N N . PRO A 1 331 ? 28.108 -5.780 -65.794 1.00 87.31 331 PRO A N 1
ATOM 2512 C CA . PRO A 1 331 ? 27.411 -5.914 -64.515 1.00 87.31 331 PRO A CA 1
ATOM 2513 C C . PRO A 1 331 ? 28.328 -6.309 -63.349 1.00 87.31 331 PRO A C 1
ATOM 2515 O O . PRO A 1 331 ? 28.192 -5.758 -62.256 1.00 87.31 331 PRO A O 1
ATOM 2518 N N . GLY A 1 332 ? 29.280 -7.222 -63.572 1.00 88.31 332 GLY A N 1
ATOM 2519 C CA . GLY A 1 332 ? 30.153 -7.764 -62.524 1.00 88.31 332 GLY A CA 1
ATOM 2520 C C . GLY A 1 332 ? 31.132 -6.726 -61.972 1.00 88.31 332 GLY A C 1
ATOM 2521 O O . GLY A 1 332 ? 31.381 -6.652 -60.762 1.00 88.31 332 GLY A O 1
ATOM 2522 N N . ARG A 1 333 ? 31.633 -5.837 -62.831 1.00 87.19 333 ARG A N 1
ATOM 2523 C CA . ARG A 1 333 ? 32.430 -4.673 -62.449 1.00 87.19 333 ARG A CA 1
ATOM 2524 C C . ARG A 1 333 ? 31.591 -3.692 -61.642 1.00 87.19 333 ARG A C 1
ATOM 2526 O O . ARG A 1 333 ? 32.050 -3.218 -60.604 1.00 87.19 333 ARG A O 1
ATOM 2533 N N . CYS A 1 334 ? 30.361 -3.407 -62.069 1.00 88.12 334 CYS A N 1
ATOM 2534 C CA . CYS A 1 334 ? 29.452 -2.535 -61.325 1.00 88.12 334 CYS A CA 1
ATOM 2535 C C . CYS A 1 334 ? 29.166 -3.082 -59.912 1.00 88.12 334 CYS A C 1
ATOM 2537 O O . CYS A 1 334 ? 29.269 -2.339 -58.932 1.00 88.12 334 CYS A O 1
ATOM 2539 N N . GLU A 1 335 ? 28.900 -4.385 -59.784 1.00 90.19 335 GLU A N 1
ATOM 2540 C CA . GLU A 1 335 ? 28.727 -5.076 -58.498 1.00 90.19 335 GLU A CA 1
ATOM 2541 C C . GLU A 1 335 ? 29.969 -4.976 -57.608 1.00 90.19 335 GLU A C 1
ATOM 2543 O O . GLU A 1 335 ? 29.865 -4.607 -56.434 1.00 90.19 335 GLU A O 1
ATOM 2548 N N . SER A 1 336 ? 31.152 -5.215 -58.175 1.00 89.69 336 SER A N 1
ATOM 2549 C CA . SER A 1 336 ? 32.430 -5.118 -57.460 1.00 89.69 336 SER A CA 1
ATOM 2550 C C . SER A 1 336 ? 32.699 -3.699 -56.946 1.00 89.69 336 SER A C 1
ATOM 2552 O O . SER A 1 336 ? 33.138 -3.513 -55.810 1.00 89.69 336 SER A O 1
ATOM 2554 N N . LEU A 1 337 ? 32.376 -2.673 -57.740 1.00 90.00 337 LEU A N 1
ATOM 2555 C CA . LEU A 1 337 ? 32.500 -1.269 -57.336 1.00 90.00 337 LEU A CA 1
ATOM 2556 C C . LEU A 1 337 ? 31.500 -0.897 -56.231 1.00 90.00 337 LEU A C 1
ATOM 2558 O O . LEU A 1 337 ? 31.866 -0.201 -55.280 1.00 90.00 337 LEU A O 1
ATOM 2562 N N . ILE A 1 338 ? 30.257 -1.387 -56.302 1.00 91.81 338 ILE A N 1
ATOM 2563 C CA . ILE A 1 338 ? 29.268 -1.230 -55.222 1.00 91.81 338 ILE A CA 1
ATOM 2564 C C . ILE A 1 338 ? 29.786 -1.878 -53.933 1.00 91.81 338 ILE A C 1
ATOM 2566 O O . ILE A 1 338 ? 29.700 -1.263 -52.865 1.00 91.81 338 ILE A O 1
ATOM 2570 N N . ALA A 1 339 ? 30.340 -3.090 -54.017 1.00 90.25 339 ALA A N 1
ATOM 2571 C CA . ALA A 1 339 ? 30.911 -3.798 -52.876 1.00 90.25 339 ALA A CA 1
ATOM 2572 C C . ALA A 1 339 ? 32.093 -3.027 -52.265 1.00 90.25 339 ALA A C 1
ATOM 2574 O O . ALA A 1 339 ? 32.113 -2.813 -51.053 1.00 90.25 339 ALA A O 1
ATOM 2575 N N . ALA A 1 340 ? 33.016 -2.517 -53.086 1.00 90.06 340 ALA A N 1
ATOM 2576 C CA . ALA A 1 340 ? 34.155 -1.719 -52.632 1.00 90.06 340 ALA A CA 1
ATOM 2577 C C . ALA A 1 340 ? 33.724 -0.413 -51.938 1.00 90.06 340 ALA A C 1
ATOM 2579 O O . ALA A 1 340 ? 34.234 -0.075 -50.867 1.00 90.06 340 ALA A O 1
ATOM 2580 N N . LEU A 1 341 ? 32.736 0.303 -52.490 1.00 91.38 341 LEU A N 1
ATOM 2581 C CA . LEU A 1 341 ? 32.187 1.516 -51.872 1.00 91.38 341 LEU A CA 1
ATOM 2582 C C . LEU A 1 341 ? 31.496 1.218 -50.534 1.00 91.38 341 LEU A C 1
ATOM 2584 O O . LEU A 1 341 ? 31.667 1.974 -49.576 1.00 91.38 341 LEU A O 1
ATOM 2588 N N . ARG A 1 342 ? 30.745 0.112 -50.440 1.00 92.56 342 ARG A N 1
ATOM 2589 C CA . ARG A 1 342 ? 30.115 -0.336 -49.185 1.00 92.56 342 ARG A CA 1
ATOM 2590 C C . ARG A 1 342 ? 31.148 -0.767 -48.145 1.00 92.56 342 ARG A C 1
ATOM 2592 O O . ARG A 1 342 ? 30.985 -0.431 -46.972 1.00 92.56 342 ARG A O 1
ATOM 2599 N N . ALA A 1 343 ? 32.210 -1.456 -48.557 1.00 91.56 343 ALA A N 1
ATOM 2600 C CA . ALA A 1 343 ? 33.315 -1.838 -47.682 1.00 91.56 343 ALA A CA 1
ATOM 2601 C C . ALA A 1 343 ? 34.040 -0.600 -47.135 1.00 91.56 343 ALA A C 1
ATOM 2603 O O . ALA A 1 343 ? 34.237 -0.491 -45.926 1.00 91.56 343 ALA A O 1
ATOM 2604 N N . ARG A 1 344 ? 34.332 0.390 -47.991 1.00 91.44 344 ARG A N 1
ATOM 2605 C CA . ARG A 1 344 ? 34.915 1.671 -47.564 1.00 91.44 344 ARG A CA 1
ATOM 2606 C C . ARG A 1 344 ? 34.001 2.421 -46.596 1.00 91.44 344 ARG A C 1
ATOM 2608 O O . ARG A 1 344 ? 34.468 2.876 -45.558 1.00 91.44 344 ARG A O 1
ATOM 2615 N N . ASN A 1 345 ? 32.707 2.525 -46.906 1.00 93.62 345 ASN A N 1
ATOM 2616 C CA . ASN A 1 345 ? 31.731 3.158 -46.016 1.00 93.62 345 ASN A CA 1
ATOM 2617 C C . ASN A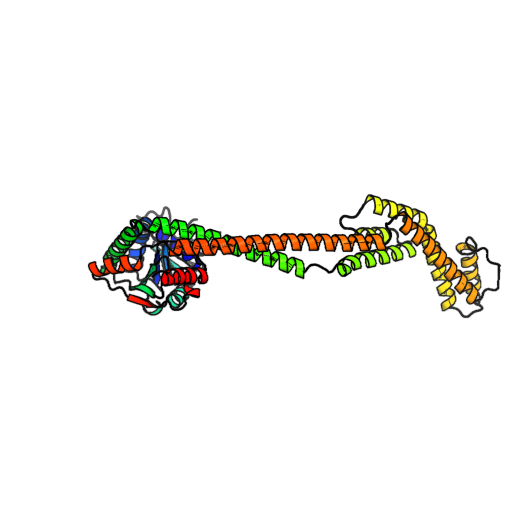 1 345 ? 31.702 2.454 -44.647 1.00 93.62 345 ASN A C 1
ATOM 2619 O O . ASN A 1 345 ? 31.804 3.104 -43.611 1.00 93.62 345 ASN A O 1
ATOM 2623 N N . THR A 1 346 ? 31.684 1.118 -44.640 1.00 94.38 346 THR A N 1
ATOM 2624 C CA . THR A 1 346 ? 31.749 0.314 -43.411 1.00 94.38 346 THR A CA 1
ATOM 2625 C C . THR A 1 346 ? 33.026 0.597 -42.620 1.00 94.38 346 THR A C 1
ATOM 2627 O O . THR A 1 346 ? 32.940 0.845 -41.425 1.00 94.38 346 THR A O 1
ATOM 2630 N N . ALA A 1 347 ? 34.192 0.657 -43.268 1.00 93.50 347 ALA A N 1
ATOM 2631 C CA . ALA A 1 347 ? 35.455 0.973 -42.599 1.00 93.50 347 ALA A CA 1
ATOM 2632 C C . ALA A 1 347 ? 35.450 2.368 -41.948 1.00 93.50 347 ALA A C 1
ATOM 2634 O O . ALA A 1 347 ? 35.935 2.530 -40.828 1.00 93.50 347 ALA A O 1
ATOM 2635 N N . ILE A 1 348 ? 34.857 3.373 -42.606 1.00 92.25 348 ILE A N 1
ATOM 2636 C CA . ILE A 1 348 ? 34.698 4.718 -42.029 1.00 92.25 348 ILE A CA 1
ATOM 2637 C C . ILE A 1 348 ? 33.766 4.666 -40.814 1.00 92.25 348 ILE A C 1
ATOM 2639 O O . ILE A 1 348 ? 34.088 5.247 -39.779 1.00 92.25 348 ILE A O 1
ATOM 2643 N N . VAL A 1 349 ? 32.635 3.959 -40.917 1.00 94.25 349 VAL A N 1
ATOM 2644 C CA . VAL A 1 349 ? 31.683 3.790 -39.810 1.00 94.25 349 VAL A CA 1
ATOM 2645 C C . VAL A 1 349 ? 32.349 3.110 -38.613 1.00 94.25 349 VAL A C 1
ATOM 2647 O O . VAL A 1 349 ? 32.261 3.641 -37.510 1.00 94.25 349 VAL A O 1
ATOM 2650 N N . GLU A 1 350 ? 33.065 2.003 -38.819 1.00 92.31 350 GLU A N 1
ATOM 2651 C CA . GLU A 1 350 ? 33.785 1.300 -37.748 1.00 92.31 350 GLU A CA 1
ATOM 2652 C C . GLU A 1 350 ? 34.894 2.158 -37.139 1.00 92.31 350 GLU A C 1
ATOM 2654 O O . GLU A 1 350 ? 35.081 2.143 -35.928 1.00 92.31 350 GLU A O 1
ATOM 2659 N N . THR A 1 351 ? 35.583 2.973 -37.942 1.00 92.25 351 THR A N 1
ATOM 2660 C CA . THR A 1 351 ? 36.584 3.919 -37.425 1.00 92.25 351 THR A CA 1
ATOM 2661 C C . THR A 1 351 ? 35.929 4.960 -36.518 1.00 92.25 351 THR A C 1
ATOM 2663 O O . THR A 1 351 ? 36.414 5.211 -35.416 1.00 92.25 351 THR A O 1
ATOM 2666 N N . VAL A 1 352 ? 34.808 5.556 -36.943 1.00 90.31 352 VAL A N 1
ATOM 2667 C CA . VAL A 1 352 ? 34.080 6.560 -36.147 1.00 90.31 352 VAL A CA 1
ATOM 2668 C C . VAL A 1 352 ? 33.504 5.940 -34.870 1.00 90.31 352 VAL A C 1
ATOM 2670 O O . VAL A 1 352 ? 33.611 6.543 -33.807 1.00 90.31 352 VAL A O 1
ATOM 2673 N N . LEU A 1 353 ? 32.924 4.739 -34.944 1.00 88.88 353 LEU A N 1
ATOM 2674 C CA . LEU A 1 353 ? 32.382 4.044 -33.773 1.00 88.88 353 LEU A CA 1
ATOM 2675 C C . LEU A 1 353 ? 33.489 3.586 -32.816 1.00 88.88 353 LEU A C 1
ATOM 2677 O O . LEU A 1 353 ? 33.370 3.824 -31.620 1.00 88.88 353 LEU A O 1
ATOM 2681 N N . GLY A 1 354 ? 34.569 2.989 -33.324 1.00 85.56 354 GLY A N 1
ATOM 2682 C CA . GLY A 1 354 ? 35.666 2.442 -32.520 1.00 85.56 354 GLY A CA 1
ATOM 2683 C C . GLY A 1 354 ? 36.545 3.498 -31.846 1.00 85.56 354 GLY A C 1
ATOM 2684 O O . GLY A 1 354 ? 37.134 3.229 -30.806 1.00 85.56 354 GLY A O 1
ATOM 2685 N N . THR A 1 355 ? 36.617 4.710 -32.405 1.00 83.69 355 THR A N 1
ATOM 2686 C CA . THR A 1 355 ? 37.334 5.838 -31.780 1.00 83.69 355 THR A CA 1
ATOM 2687 C C . THR A 1 355 ? 36.484 6.606 -30.778 1.00 83.69 355 THR A C 1
ATOM 2689 O O . THR A 1 355 ? 37.023 7.177 -29.831 1.00 83.69 355 THR A O 1
ATOM 2692 N N . ALA A 1 356 ? 35.164 6.647 -30.976 1.00 78.69 356 ALA A N 1
ATOM 2693 C CA . ALA A 1 356 ? 34.290 7.515 -30.198 1.00 78.69 356 ALA A CA 1
ATOM 2694 C C . ALA A 1 356 ? 33.448 6.798 -29.136 1.00 78.69 356 ALA A C 1
ATOM 2696 O O . ALA A 1 356 ? 32.967 7.463 -28.218 1.00 78.69 356 ALA A O 1
ATOM 2697 N N . LEU A 1 357 ? 33.234 5.483 -29.250 1.00 85.56 357 LEU A N 1
ATOM 2698 C CA . LEU A 1 357 ? 32.361 4.711 -28.366 1.00 85.56 357 LEU A CA 1
ATOM 2699 C C . LEU A 1 357 ? 33.079 3.475 -27.806 1.00 85.56 357 LEU A C 1
ATOM 2701 O O . LEU A 1 357 ? 33.872 2.856 -28.516 1.00 85.56 357 LEU A O 1
ATOM 2705 N N . PRO A 1 358 ? 32.745 3.042 -26.576 1.00 88.88 358 PRO A N 1
ATOM 2706 C CA . PRO A 1 358 ? 33.120 1.716 -26.109 1.00 88.88 358 PRO A CA 1
ATOM 2707 C C . PRO A 1 358 ? 32.550 0.623 -27.033 1.00 88.88 358 PRO A C 1
ATOM 2709 O O . PRO A 1 358 ? 31.476 0.813 -27.621 1.00 88.88 358 PRO A O 1
ATOM 2712 N N . PRO A 1 359 ? 33.218 -0.539 -27.148 1.00 90.94 359 PRO A N 1
ATOM 2713 C CA . PRO A 1 359 ? 32.691 -1.672 -27.901 1.00 90.94 359 PRO A CA 1
ATOM 2714 C C . PRO A 1 359 ? 31.297 -2.080 -27.407 1.00 90.94 359 PRO A C 1
ATOM 2716 O O . PRO A 1 359 ? 31.042 -2.081 -26.202 1.00 90.94 359 PRO A O 1
ATOM 2719 N N . LEU A 1 360 ? 30.410 -2.502 -28.318 1.00 90.50 360 LEU A N 1
ATOM 2720 C CA . LEU A 1 360 ? 29.046 -2.932 -27.968 1.00 90.50 360 LEU A CA 1
ATOM 2721 C C . LEU A 1 360 ? 29.032 -4.002 -26.863 1.00 90.50 360 LEU A C 1
ATOM 2723 O O . LEU A 1 360 ? 28.177 -3.960 -25.985 1.00 90.50 360 LEU A O 1
ATOM 2727 N N . GLY A 1 361 ? 29.994 -4.931 -26.887 1.00 92.44 361 GLY A N 1
ATOM 2728 C CA . GLY A 1 361 ? 30.127 -5.963 -25.857 1.00 92.44 361 GLY A CA 1
ATOM 2729 C C . GLY A 1 361 ? 30.323 -5.389 -24.451 1.00 92.44 361 GLY A C 1
ATOM 2730 O O . GLY A 1 361 ? 29.715 -5.893 -23.513 1.00 92.44 361 GLY A O 1
ATOM 2731 N N . VAL A 1 362 ? 31.092 -4.302 -24.321 1.00 92.56 362 VAL A N 1
ATOM 2732 C CA . VAL A 1 362 ? 31.304 -3.599 -23.045 1.00 92.56 362 VAL A CA 1
ATOM 2733 C C . VAL A 1 362 ? 30.009 -2.927 -22.597 1.00 92.56 362 VAL A C 1
ATOM 2735 O O . VAL A 1 362 ? 29.571 -3.149 -21.480 1.00 92.56 362 VAL A O 1
ATOM 2738 N N . LEU A 1 363 ? 29.325 -2.208 -23.492 1.00 90.56 363 LEU A N 1
ATOM 2739 C CA . LEU A 1 363 ? 28.065 -1.525 -23.162 1.00 90.56 363 LEU A CA 1
ATOM 2740 C C . LEU A 1 363 ? 26.955 -2.495 -22.736 1.00 90.56 363 LEU A C 1
ATOM 2742 O O . LEU A 1 363 ? 26.201 -2.222 -21.804 1.00 90.56 363 LEU A O 1
ATOM 2746 N N . VAL A 1 364 ? 26.857 -3.639 -23.414 1.00 93.00 364 VAL A N 1
ATOM 2747 C CA . VAL A 1 364 ? 25.918 -4.710 -23.061 1.00 93.00 364 VAL A CA 1
ATOM 2748 C C . VAL A 1 364 ? 26.290 -5.344 -21.722 1.00 93.00 364 VAL A C 1
ATOM 2750 O O . VAL A 1 364 ? 25.401 -5.587 -20.907 1.00 93.00 364 VAL A O 1
ATOM 2753 N N . ALA A 1 365 ? 27.576 -5.615 -21.484 1.00 93.19 365 ALA A N 1
ATOM 2754 C CA . ALA A 1 365 ? 28.045 -6.163 -20.216 1.00 93.19 365 ALA A CA 1
ATOM 2755 C C . ALA A 1 365 ? 27.771 -5.199 -19.054 1.00 93.19 365 ALA A C 1
ATOM 2757 O O . ALA A 1 365 ? 27.217 -5.625 -18.045 1.00 93.19 365 ALA A O 1
ATOM 2758 N N . ASP A 1 366 ? 28.059 -3.909 -19.223 1.00 91.06 366 ASP A N 1
ATOM 2759 C CA . ASP A 1 366 ? 27.809 -2.873 -18.220 1.00 91.06 366 ASP A CA 1
ATOM 2760 C C . ASP A 1 366 ? 26.325 -2.790 -17.856 1.00 91.06 366 ASP A C 1
ATOM 2762 O O . ASP A 1 366 ? 25.976 -2.798 -16.678 1.00 91.06 366 ASP A O 1
ATOM 2766 N N . ALA A 1 367 ? 25.431 -2.795 -18.848 1.00 90.25 367 ALA A N 1
ATOM 2767 C CA . ALA A 1 367 ? 23.992 -2.752 -18.601 1.00 90.25 367 ALA A CA 1
ATOM 2768 C C . ALA A 1 367 ? 23.462 -4.015 -17.913 1.00 90.25 367 ALA A C 1
ATOM 2770 O O . ALA A 1 367 ? 22.637 -3.924 -17.003 1.00 90.25 367 ALA A O 1
ATOM 2771 N N . ARG A 1 368 ? 23.957 -5.197 -18.303 1.00 92.50 368 ARG A N 1
ATOM 2772 C CA . ARG A 1 368 ? 23.635 -6.453 -17.610 1.00 92.50 368 ARG A CA 1
ATOM 2773 C C . ARG A 1 368 ? 24.126 -6.413 -16.166 1.00 92.50 368 ARG A C 1
ATOM 2775 O O . ARG A 1 368 ? 23.355 -6.728 -15.267 1.00 92.50 368 ARG A O 1
ATOM 2782 N N . ASN A 1 369 ? 25.365 -5.985 -15.939 1.00 93.25 369 ASN A N 1
ATOM 2783 C CA . ASN A 1 369 ? 25.957 -5.883 -14.607 1.00 93.25 369 ASN A CA 1
ATOM 2784 C C . ASN A 1 369 ? 25.214 -4.870 -13.734 1.00 93.25 369 ASN A C 1
ATOM 2786 O O . ASN A 1 369 ? 24.968 -5.147 -12.565 1.00 93.25 369 ASN A O 1
ATOM 2790 N N . GLN A 1 370 ? 24.799 -3.733 -14.295 1.00 91.06 370 GLN A N 1
ATOM 2791 C CA . GLN A 1 370 ? 23.984 -2.741 -13.598 1.00 91.06 370 GLN A CA 1
ATOM 2792 C C . GLN A 1 370 ? 22.601 -3.296 -13.232 1.00 91.06 370 GLN A C 1
ATOM 2794 O O . GLN A 1 370 ? 22.098 -3.035 -12.138 1.00 91.06 370 GLN A O 1
ATOM 2799 N N . GLN A 1 371 ? 21.984 -4.077 -14.121 1.00 92.38 371 GLN A N 1
ATOM 2800 C CA . GLN A 1 371 ? 20.705 -4.722 -13.832 1.00 92.38 371 GLN A CA 1
ATOM 2801 C C . GLN A 1 371 ? 20.853 -5.791 -12.743 1.00 92.38 371 GLN A C 1
ATOM 2803 O O . GLN A 1 371 ? 20.037 -5.838 -11.826 1.00 92.38 371 GLN A O 1
ATOM 2808 N N . LEU A 1 372 ? 21.911 -6.605 -12.806 1.00 93.94 372 LEU A N 1
ATOM 2809 C CA . LEU A 1 372 ? 22.222 -7.621 -11.798 1.00 93.94 372 LEU A CA 1
ATOM 2810 C C . LEU A 1 372 ? 22.540 -6.999 -10.436 1.00 93.94 372 LEU A C 1
ATOM 2812 O O . LEU A 1 372 ? 22.017 -7.465 -9.432 1.00 93.94 372 LEU A O 1
ATOM 2816 N N . SER A 1 373 ? 23.334 -5.927 -10.384 1.00 94.31 373 SER A N 1
ATOM 2817 C CA . SER A 1 373 ? 23.648 -5.238 -9.127 1.00 94.31 373 SER A CA 1
ATOM 2818 C C . SER A 1 373 ? 22.423 -4.553 -8.528 1.00 94.31 373 SER A C 1
ATOM 2820 O O . SER A 1 373 ? 22.217 -4.589 -7.317 1.00 94.31 373 SER A O 1
ATOM 2822 N N . THR A 1 374 ? 21.558 -3.984 -9.373 1.00 94.06 374 THR A N 1
ATOM 2823 C CA . THR A 1 374 ? 20.275 -3.436 -8.924 1.00 94.06 374 THR A CA 1
ATOM 2824 C C . THR A 1 374 ? 19.384 -4.536 -8.359 1.00 94.06 374 THR A C 1
ATOM 2826 O O . THR A 1 374 ? 18.770 -4.319 -7.319 1.00 94.06 374 THR A O 1
ATOM 2829 N N . ALA A 1 375 ? 19.325 -5.702 -9.011 1.00 94.81 375 ALA A N 1
ATOM 2830 C CA . ALA A 1 375 ? 18.527 -6.835 -8.550 1.00 94.81 375 ALA A CA 1
ATOM 2831 C C . ALA A 1 375 ? 19.063 -7.389 -7.227 1.00 94.81 375 ALA A C 1
ATOM 2833 O O . ALA A 1 375 ? 18.284 -7.573 -6.301 1.00 94.81 375 ALA A O 1
ATOM 2834 N N . ALA A 1 376 ? 20.382 -7.563 -7.112 1.00 96.00 376 ALA A N 1
ATOM 2835 C CA . ALA A 1 376 ? 21.039 -7.997 -5.882 1.00 96.00 376 ALA A CA 1
ATOM 2836 C C . ALA A 1 376 ? 20.704 -7.066 -4.710 1.00 96.00 376 ALA A C 1
ATOM 2838 O O . ALA A 1 376 ? 20.248 -7.534 -3.678 1.00 96.00 376 ALA A O 1
ATOM 2839 N N . ARG A 1 377 ? 20.786 -5.743 -4.908 1.00 97.06 377 ARG A N 1
ATOM 2840 C CA . ARG A 1 377 ? 20.398 -4.778 -3.871 1.00 97.06 377 ARG A CA 1
ATOM 2841 C C . ARG A 1 377 ? 18.927 -4.902 -3.460 1.00 97.06 377 ARG A C 1
ATOM 2843 O O . ARG A 1 377 ? 18.624 -4.779 -2.284 1.00 97.06 377 ARG A O 1
ATOM 2850 N N . VAL A 1 378 ? 18.012 -5.117 -4.408 1.00 97.12 378 VAL A N 1
ATOM 2851 C CA . VAL A 1 378 ? 16.584 -5.314 -4.085 1.00 97.12 378 VAL A CA 1
ATOM 2852 C C . VAL A 1 378 ? 16.367 -6.613 -3.310 1.00 97.12 378 VAL A C 1
ATOM 2854 O O . VAL A 1 378 ? 15.522 -6.648 -2.425 1.00 97.12 378 VAL A O 1
ATOM 2857 N N . VAL A 1 379 ? 17.128 -7.664 -3.622 1.00 97.62 379 VAL A N 1
ATOM 2858 C CA . VAL A 1 379 ? 17.110 -8.928 -2.875 1.00 97.62 379 VAL A CA 1
ATOM 2859 C C . VAL A 1 379 ? 17.647 -8.735 -1.455 1.00 97.62 379 VAL A C 1
ATOM 2861 O O . VAL A 1 379 ? 17.029 -9.228 -0.520 1.00 97.62 379 VAL A O 1
ATOM 2864 N N . ASP A 1 380 ? 18.733 -7.981 -1.278 1.00 97.81 380 ASP A N 1
ATOM 2865 C CA . ASP A 1 380 ? 19.263 -7.650 0.050 1.00 97.81 380 ASP A CA 1
ATOM 2866 C C . ASP A 1 380 ? 18.244 -6.830 0.864 1.00 97.81 380 ASP A C 1
ATOM 2868 O O . ASP A 1 380 ? 17.902 -7.215 1.979 1.00 97.81 380 ASP A O 1
ATOM 2872 N N . GLU A 1 381 ? 17.662 -5.776 0.269 1.00 97.88 381 GLU A N 1
ATOM 2873 C CA . GLU A 1 381 ? 16.568 -4.989 0.871 1.00 97.88 381 GLU A CA 1
ATOM 2874 C C . GLU A 1 381 ? 15.373 -5.885 1.266 1.00 97.88 381 GLU A C 1
ATOM 2876 O O . GLU A 1 381 ? 14.758 -5.685 2.313 1.00 97.88 381 GLU A O 1
ATOM 2881 N N . LEU A 1 382 ? 15.034 -6.882 0.439 1.00 97.88 382 LEU A N 1
ATOM 2882 C CA . LEU A 1 382 ? 13.947 -7.826 0.706 1.00 97.88 382 LEU A CA 1
ATOM 2883 C C . LEU A 1 382 ? 14.277 -8.767 1.869 1.00 97.88 382 LEU A C 1
ATOM 2885 O O . LEU A 1 382 ? 13.408 -9.018 2.702 1.00 97.88 382 LEU A O 1
ATOM 2889 N N . HIS A 1 383 ? 15.506 -9.278 1.951 1.00 98.00 383 HIS A N 1
ATOM 2890 C CA . HIS A 1 383 ? 15.939 -10.102 3.079 1.00 98.00 383 HIS A CA 1
ATOM 2891 C C . HIS A 1 383 ? 15.882 -9.327 4.398 1.00 98.00 383 HIS A C 1
ATOM 2893 O O . HIS A 1 383 ? 15.356 -9.854 5.381 1.00 98.00 383 HIS A O 1
ATOM 2899 N N . ASP A 1 384 ? 16.340 -8.074 4.404 1.00 97.56 384 ASP A N 1
ATOM 2900 C CA . ASP A 1 384 ? 16.256 -7.200 5.577 1.00 97.56 384 ASP A CA 1
ATOM 2901 C C . ASP A 1 384 ? 14.792 -6.961 5.985 1.00 97.56 384 ASP A C 1
ATOM 2903 O O . ASP A 1 384 ? 14.431 -7.127 7.151 1.00 97.56 384 ASP A O 1
ATOM 2907 N N . ALA A 1 385 ? 13.909 -6.672 5.020 1.00 97.38 385 ALA A N 1
ATOM 2908 C CA . ALA A 1 385 ? 12.481 -6.482 5.279 1.00 97.38 385 ALA A CA 1
ATOM 2909 C C . ALA A 1 385 ? 11.795 -7.747 5.834 1.00 97.38 385 ALA A C 1
ATOM 2911 O O . ALA A 1 385 ? 10.925 -7.653 6.704 1.00 97.38 385 ALA A O 1
ATOM 2912 N N . ILE A 1 386 ? 12.190 -8.938 5.368 1.00 97.94 386 ILE A N 1
ATOM 2913 C CA . ILE A 1 386 ? 11.700 -10.219 5.900 1.00 97.94 386 ILE A CA 1
ATOM 2914 C C . ILE A 1 386 ? 12.175 -10.418 7.345 1.00 97.94 386 ILE A C 1
ATOM 2916 O O . ILE A 1 386 ? 11.363 -10.769 8.204 1.00 97.94 386 ILE A O 1
ATOM 2920 N N . ALA A 1 387 ? 13.448 -10.149 7.645 1.00 97.44 387 ALA A N 1
ATOM 2921 C CA . ALA A 1 387 ? 13.984 -10.257 9.002 1.00 97.44 387 ALA A CA 1
ATOM 2922 C C . ALA A 1 387 ? 13.296 -9.280 9.979 1.00 97.44 387 ALA A C 1
ATOM 2924 O O . ALA A 1 387 ? 12.962 -9.641 11.117 1.00 97.44 387 ALA A O 1
ATOM 2925 N N . ASP A 1 388 ? 13.009 -8.059 9.526 1.00 96.00 388 ASP A N 1
ATOM 2926 C CA . ASP A 1 388 ? 12.238 -7.069 10.280 1.00 96.00 388 ASP A CA 1
ATOM 2927 C C . ASP A 1 388 ? 10.796 -7.534 10.532 1.00 96.00 388 ASP A C 1
ATOM 2929 O O . ASP A 1 388 ? 10.280 -7.396 11.649 1.00 96.00 388 ASP A O 1
ATOM 2933 N N . LEU A 1 389 ? 10.149 -8.134 9.527 1.00 97.56 389 LEU A N 1
ATOM 2934 C CA . LEU A 1 389 ? 8.812 -8.712 9.655 1.00 97.56 389 LEU A CA 1
ATOM 2935 C C . LEU A 1 389 ? 8.783 -9.858 10.675 1.00 97.56 389 LEU A C 1
ATOM 2937 O O . LEU A 1 389 ? 7.894 -9.903 11.530 1.00 97.56 389 LEU A O 1
ATOM 2941 N N . GLU A 1 390 ? 9.750 -10.771 10.630 1.00 97.50 390 GLU A N 1
ATOM 2942 C CA . GLU A 1 390 ? 9.873 -11.864 11.600 1.00 97.50 390 GLU A CA 1
ATOM 2943 C C . GLU A 1 390 ? 10.076 -11.331 13.021 1.00 97.50 390 GLU A C 1
ATOM 2945 O O . GLU A 1 390 ? 9.387 -11.752 13.957 1.00 97.50 390 GLU A O 1
ATOM 2950 N N . THR A 1 391 ? 10.942 -10.330 13.179 1.00 97.38 391 THR A N 1
ATOM 2951 C CA . THR A 1 391 ? 11.170 -9.651 14.459 1.00 97.38 391 THR A CA 1
ATOM 2952 C C . THR A 1 391 ? 9.886 -9.003 14.982 1.00 97.38 391 THR A C 1
ATOM 2954 O O . THR A 1 391 ? 9.545 -9.149 16.162 1.00 97.38 391 THR A O 1
ATOM 2957 N N . ALA A 1 392 ? 9.125 -8.331 14.116 1.00 95.88 392 ALA A N 1
ATOM 2958 C CA . ALA A 1 392 ? 7.844 -7.725 14.467 1.00 95.88 392 ALA A CA 1
ATOM 2959 C C . ALA A 1 392 ? 6.786 -8.778 14.846 1.00 95.88 392 ALA A C 1
ATOM 2961 O O . ALA A 1 392 ? 6.055 -8.587 15.820 1.00 95.88 392 ALA A O 1
ATOM 2962 N N . ARG A 1 393 ? 6.734 -9.921 14.149 1.00 95.69 393 ARG A N 1
ATOM 2963 C CA . ARG A 1 393 ? 5.835 -11.047 14.469 1.00 95.69 393 ARG A CA 1
ATOM 2964 C C . ARG A 1 393 ? 6.178 -11.696 15.810 1.00 95.69 393 ARG A C 1
ATOM 2966 O O . ARG A 1 393 ? 5.277 -11.969 16.603 1.00 95.69 393 ARG A O 1
ATOM 2973 N N . LEU A 1 394 ? 7.460 -11.878 16.122 1.00 96.56 394 LEU A N 1
ATOM 2974 C CA . LEU A 1 394 ? 7.892 -12.357 17.439 1.00 96.56 394 LEU A CA 1
ATOM 2975 C C . LEU A 1 394 ? 7.532 -11.362 18.549 1.00 96.56 394 LEU A C 1
ATOM 2977 O O . LEU A 1 394 ? 7.047 -11.766 19.609 1.00 96.56 394 LEU A O 1
ATOM 2981 N N . ALA A 1 395 ? 7.717 -10.060 18.311 1.00 95.25 395 ALA A N 1
ATOM 2982 C CA . ALA A 1 395 ? 7.280 -9.023 19.242 1.00 95.25 395 ALA A CA 1
ATOM 2983 C C . ALA A 1 395 ? 5.756 -9.052 19.447 1.00 95.25 395 ALA A C 1
ATOM 2985 O O . ALA A 1 395 ? 5.302 -8.980 20.589 1.00 95.25 395 ALA A O 1
ATOM 2986 N N . ARG A 1 396 ? 4.970 -9.244 18.377 1.00 95.56 396 ARG A N 1
ATOM 2987 C CA . ARG A 1 396 ? 3.505 -9.386 18.427 1.00 95.56 396 ARG A CA 1
ATOM 2988 C C . ARG A 1 396 ? 3.096 -10.537 19.343 1.00 95.56 396 ARG A C 1
ATOM 2990 O O . ARG A 1 396 ? 2.308 -10.322 20.257 1.00 95.56 396 ARG A O 1
ATOM 2997 N N . LEU A 1 397 ? 3.682 -11.725 19.175 1.00 94.62 397 LEU A N 1
ATOM 2998 C CA . LEU A 1 397 ? 3.398 -12.894 20.024 1.00 94.62 397 LEU A CA 1
ATOM 2999 C C . LEU A 1 397 ? 3.734 -12.647 21.505 1.00 94.62 397 LEU A C 1
ATOM 3001 O O . LEU A 1 397 ? 2.963 -13.013 22.398 1.00 94.62 397 LEU A O 1
ATOM 3005 N N . ARG A 1 398 ? 4.857 -11.972 21.786 1.00 94.94 398 ARG A N 1
ATOM 3006 C CA . ARG A 1 398 ? 5.214 -11.564 23.156 1.00 94.94 398 ARG A CA 1
ATOM 3007 C C . ARG A 1 398 ? 4.173 -10.608 23.738 1.00 94.94 398 ARG A C 1
ATOM 3009 O O . ARG A 1 398 ? 3.734 -10.812 24.866 1.00 94.94 398 ARG A O 1
ATOM 3016 N N . GLN A 1 399 ? 3.736 -9.610 22.973 1.00 95.12 399 GLN A N 1
ATOM 3017 C CA . GLN A 1 399 ? 2.726 -8.650 23.425 1.00 95.12 399 GLN A CA 1
ATOM 3018 C C . GLN A 1 399 ? 1.340 -9.286 23.596 1.00 95.12 399 GLN A C 1
ATOM 3020 O O . GLN A 1 399 ? 0.647 -8.959 24.556 1.00 95.12 399 GLN A O 1
ATOM 3025 N N . ILE A 1 400 ? 0.962 -10.256 22.757 1.00 93.88 400 ILE A N 1
ATOM 3026 C CA . ILE A 1 400 ? -0.239 -11.086 22.961 1.00 93.88 400 ILE A CA 1
ATOM 3027 C C . ILE A 1 400 ? -0.154 -11.807 24.309 1.00 93.88 400 ILE A C 1
ATOM 3029 O O . ILE A 1 400 ? -1.104 -11.774 25.085 1.00 93.88 400 ILE A O 1
ATOM 3033 N N . THR A 1 401 ? 1.000 -12.395 24.630 1.00 93.31 401 THR A N 1
ATOM 3034 C CA . THR A 1 401 ? 1.228 -13.114 25.896 1.00 93.31 401 THR A CA 1
ATOM 3035 C C . THR A 1 401 ? 1.125 -12.192 27.117 1.00 93.31 401 THR A C 1
ATOM 3037 O O . THR A 1 401 ? 0.558 -12.587 28.144 1.00 93.31 401 THR A O 1
ATOM 3040 N N . VAL A 1 402 ? 1.662 -10.969 27.008 1.00 93.88 402 VAL A N 1
ATOM 3041 C CA . VAL A 1 402 ? 1.561 -9.919 28.036 1.00 93.88 402 VAL A CA 1
ATOM 3042 C C . VAL A 1 402 ? 0.111 -9.477 28.201 1.00 93.88 402 VAL A C 1
ATOM 3044 O O . VAL A 1 402 ? -0.395 -9.467 29.319 1.00 93.88 402 VAL A O 1
ATOM 3047 N N . LEU A 1 403 ? -0.588 -9.173 27.105 1.00 93.44 403 LEU A N 1
ATOM 3048 C CA . LEU A 1 403 ? -1.983 -8.740 27.140 1.00 93.44 403 LEU A CA 1
ATOM 3049 C C . LEU A 1 403 ? -2.901 -9.837 27.697 1.00 93.44 403 LEU A C 1
ATOM 3051 O O . LEU A 1 403 ? -3.743 -9.560 28.547 1.00 93.44 403 LEU A O 1
ATOM 3055 N N . ALA A 1 404 ? -2.687 -11.094 27.309 1.00 91.19 404 ALA A N 1
ATOM 3056 C CA . ALA A 1 404 ? -3.398 -12.248 27.854 1.00 91.19 404 ALA A CA 1
ATOM 3057 C C . ALA A 1 404 ? -3.102 -12.491 29.346 1.00 91.19 404 ALA A C 1
ATOM 3059 O O . ALA A 1 404 ? -3.849 -13.208 30.000 1.00 91.19 404 ALA A O 1
ATOM 3060 N N . ALA A 1 405 ? -2.012 -11.935 29.896 1.00 91.12 405 ALA A N 1
ATOM 3061 C CA . ALA A 1 405 ? -1.698 -12.013 31.331 1.00 91.12 405 ALA A CA 1
ATOM 3062 C C . ALA A 1 405 ? -2.386 -10.911 32.140 1.00 91.12 405 ALA A C 1
ATOM 3064 O O . ALA A 1 405 ? -2.376 -10.946 33.368 1.00 91.12 405 ALA A O 1
ATOM 3065 N N . THR A 1 406 ? -2.934 -9.900 31.466 1.00 90.62 406 THR A N 1
ATOM 3066 C CA . THR A 1 406 ? -3.695 -8.849 32.134 1.00 90.62 406 THR A CA 1
ATOM 3067 C C . THR A 1 406 ? -5.129 -9.305 32.342 1.00 90.62 406 THR A C 1
ATOM 3069 O O . THR A 1 406 ? -5.724 -9.903 31.451 1.00 90.62 406 THR A O 1
ATOM 3072 N N . ASP A 1 407 ? -5.714 -8.975 33.489 1.00 86.50 407 ASP A N 1
ATOM 3073 C CA . ASP A 1 407 ? -7.145 -9.146 33.736 1.00 86.50 407 ASP A CA 1
ATOM 3074 C C . ASP A 1 407 ? -7.851 -7.798 33.587 1.00 86.50 407 ASP A C 1
ATOM 3076 O O . ASP A 1 407 ? -7.921 -7.022 34.550 1.00 86.50 407 ASP A O 1
ATOM 3080 N N . PRO A 1 408 ? -8.325 -7.455 32.371 1.00 89.56 408 PRO A N 1
ATOM 3081 C CA . PRO A 1 408 ? -9.079 -6.239 32.184 1.00 89.56 408 PRO A CA 1
ATOM 3082 C C . PRO A 1 408 ? -10.408 -6.342 32.937 1.00 89.56 408 PRO A C 1
ATOM 3084 O O . PRO A 1 408 ? -11.069 -7.384 32.904 1.00 89.56 408 PRO A O 1
ATOM 3087 N N . PRO A 1 409 ? -10.849 -5.259 33.593 1.00 92.81 409 PRO A N 1
ATOM 3088 C CA . PRO A 1 409 ? -12.213 -5.194 34.100 1.00 92.81 409 PRO A CA 1
ATOM 3089 C C . PRO A 1 409 ? -13.231 -5.351 32.959 1.00 92.81 409 PRO A C 1
ATOM 3091 O O . PRO A 1 409 ? -13.106 -4.716 31.916 1.00 92.81 409 PRO A O 1
ATOM 3094 N N . SER A 1 410 ? -14.277 -6.150 33.181 1.00 94.06 410 SER A N 1
ATOM 3095 C CA . SER A 1 410 ? -15.399 -6.277 32.243 1.00 94.06 410 SER A CA 1
ATOM 3096 C C . SER A 1 410 ? -16.412 -5.151 32.468 1.00 94.06 410 SER A C 1
ATOM 3098 O O . SER A 1 410 ? -17.061 -5.074 33.520 1.00 94.06 410 SER A O 1
ATOM 3100 N N . LEU A 1 411 ? -16.573 -4.288 31.462 1.00 94.94 411 LEU A N 1
ATOM 3101 C CA . LEU A 1 411 ? -17.583 -3.231 31.453 1.00 94.94 411 LEU A CA 1
ATOM 3102 C C . LEU A 1 411 ? -18.994 -3.820 31.452 1.00 94.94 411 LEU A C 1
ATOM 3104 O O . LEU A 1 411 ? -19.860 -3.341 32.179 1.00 94.94 411 LEU A O 1
ATOM 3108 N N . SER A 1 412 ? -19.204 -4.908 30.720 1.00 94.31 412 SER A N 1
ATOM 3109 C CA . SER A 1 412 ? -20.459 -5.653 30.643 1.00 94.31 412 SER A CA 1
ATOM 3110 C C . SER A 1 412 ? -20.858 -6.225 32.002 1.00 94.31 412 SER A C 1
ATOM 3112 O O . SER A 1 412 ? -22.020 -6.134 32.399 1.00 94.31 412 SER A O 1
ATOM 3114 N N . THR A 1 413 ? -19.900 -6.760 32.763 1.00 94.62 413 THR A N 1
ATOM 3115 C CA . THR A 1 413 ? -20.141 -7.274 34.121 1.00 94.62 413 THR A CA 1
ATOM 3116 C C . THR A 1 413 ? -20.469 -6.142 35.093 1.00 94.62 413 THR A C 1
ATOM 3118 O O . THR A 1 413 ? -21.458 -6.224 35.825 1.00 94.62 413 THR A O 1
ATOM 3121 N N . ALA A 1 414 ? -19.696 -5.050 35.065 1.00 95.19 414 ALA A N 1
ATOM 3122 C CA . ALA A 1 414 ? -19.961 -3.868 35.885 1.00 95.19 414 ALA A CA 1
ATOM 3123 C C . ALA A 1 414 ? -21.342 -3.259 35.579 1.00 95.19 414 ALA A C 1
ATOM 3125 O O . ALA A 1 414 ? -22.077 -2.881 36.496 1.00 95.19 414 ALA A O 1
ATOM 3126 N N . LEU A 1 415 ? -21.716 -3.221 34.298 1.00 95.44 415 LEU A N 1
ATOM 3127 C CA . LEU A 1 415 ? -23.009 -2.745 33.824 1.00 95.44 415 LEU A CA 1
ATOM 3128 C C . LEU A 1 415 ? -24.150 -3.644 34.291 1.00 95.44 415 LEU A C 1
ATOM 3130 O O . LEU A 1 415 ? -25.102 -3.130 34.867 1.00 95.44 415 LEU A O 1
ATOM 3134 N N . ARG A 1 416 ? -24.057 -4.968 34.110 1.00 95.25 416 ARG A N 1
ATOM 3135 C CA . ARG A 1 416 ? -25.077 -5.923 34.585 1.00 95.25 416 ARG A CA 1
ATOM 3136 C C . ARG A 1 416 ? -25.304 -5.800 36.089 1.00 95.25 416 ARG A C 1
ATOM 3138 O O . ARG A 1 416 ? -26.448 -5.747 36.531 1.00 95.25 416 ARG A O 1
ATOM 3145 N N . ALA A 1 417 ? -24.231 -5.683 36.872 1.00 95.00 417 ALA A N 1
ATOM 3146 C CA . ALA A 1 417 ? -24.331 -5.500 38.316 1.00 95.00 417 ALA A CA 1
ATOM 3147 C C . ALA A 1 417 ? -25.019 -4.174 38.691 1.00 95.00 417 ALA A C 1
ATOM 3149 O O . ALA A 1 417 ? -25.843 -4.139 39.604 1.00 95.00 417 ALA A O 1
ATOM 3150 N N . ALA A 1 418 ? -24.700 -3.079 37.993 1.00 94.69 418 ALA A N 1
ATOM 3151 C CA . ALA A 1 418 ? -25.336 -1.780 38.210 1.00 94.69 418 ALA A CA 1
ATOM 3152 C C . ALA A 1 418 ? -26.806 -1.758 37.760 1.00 94.69 418 ALA A C 1
ATOM 3154 O O . ALA A 1 418 ? -27.652 -1.237 38.483 1.00 94.69 418 ALA A O 1
ATOM 3155 N N . ALA A 1 419 ? -27.116 -2.365 36.616 1.00 93.31 419 ALA A N 1
ATOM 3156 C CA . ALA A 1 419 ? -28.460 -2.471 36.064 1.00 93.31 419 ALA A CA 1
ATOM 3157 C C . ALA A 1 419 ? -29.379 -3.317 36.952 1.00 93.31 419 ALA A C 1
ATOM 3159 O O . ALA A 1 419 ? -30.495 -2.892 37.232 1.00 93.31 419 ALA A O 1
ATOM 3160 N N . CYS A 1 420 ? -28.886 -4.447 37.473 1.00 93.12 420 CYS A N 1
ATOM 3161 C CA . CYS A 1 420 ? -29.624 -5.302 38.405 1.00 93.12 420 CYS A CA 1
ATOM 3162 C C . CYS A 1 420 ? -30.069 -4.529 39.658 1.00 93.12 420 CYS A C 1
ATOM 3164 O O . CYS A 1 420 ? -31.243 -4.555 40.018 1.00 93.12 420 CYS A O 1
ATOM 3166 N N . ARG A 1 421 ? -29.169 -3.738 40.263 1.00 93.94 421 ARG A N 1
ATOM 3167 C CA . ARG A 1 421 ? -29.507 -2.872 41.412 1.00 93.94 421 ARG A CA 1
ATOM 3168 C C . ARG A 1 421 ? -30.544 -1.796 41.085 1.00 93.94 421 ARG A C 1
ATOM 3170 O O . ARG A 1 421 ? -31.247 -1.346 41.980 1.00 93.94 421 ARG A O 1
ATOM 3177 N N . ALA A 1 422 ? -30.605 -1.370 39.828 1.00 91.62 422 ALA A N 1
ATOM 3178 C CA . ALA A 1 422 ? -31.501 -0.324 39.355 1.00 91.62 422 ALA A CA 1
ATOM 3179 C C . ALA A 1 422 ? -32.794 -0.865 38.713 1.00 91.62 422 ALA A C 1
ATOM 3181 O O . ALA A 1 422 ? -33.594 -0.074 38.217 1.00 91.62 422 ALA A O 1
ATOM 3182 N N . GLY A 1 423 ? -32.992 -2.189 38.682 1.00 90.50 423 GLY A N 1
ATOM 3183 C CA . GLY A 1 423 ? -34.150 -2.822 38.045 1.00 90.50 423 GLY A CA 1
ATOM 3184 C C . GLY A 1 423 ? -34.184 -2.700 36.515 1.00 90.50 423 GLY A C 1
ATOM 3185 O O . GLY A 1 423 ? -35.255 -2.811 35.922 1.00 90.50 423 GLY A O 1
ATOM 3186 N N . LEU A 1 424 ? -33.044 -2.456 35.857 1.00 90.88 424 LEU A N 1
ATOM 3187 C CA . LEU A 1 424 ? -32.958 -2.408 34.394 1.00 90.88 424 LEU A CA 1
ATOM 3188 C C . LEU A 1 424 ? -32.672 -3.796 33.810 1.00 90.88 424 LEU A C 1
ATOM 3190 O O . LEU A 1 424 ? -31.822 -4.537 34.305 1.00 90.88 424 LEU A O 1
ATOM 3194 N N . THR A 1 425 ? -33.349 -4.120 32.708 1.00 91.62 425 THR A N 1
ATOM 3195 C CA . THR A 1 425 ? -33.123 -5.371 31.973 1.00 91.62 425 THR A CA 1
ATOM 3196 C C . THR A 1 425 ? -31.863 -5.260 31.119 1.00 91.62 425 THR A C 1
ATOM 3198 O O . THR A 1 425 ? -31.727 -4.324 30.332 1.00 91.62 425 THR A O 1
ATOM 3201 N N . VAL A 1 426 ? -30.959 -6.234 31.248 1.00 94.00 426 VAL A N 1
ATOM 3202 C CA . VAL A 1 426 ? -29.788 -6.383 30.374 1.00 94.00 426 VAL A CA 1
ATOM 3203 C C . VAL A 1 426 ? -29.885 -7.718 29.653 1.00 94.00 426 VAL A C 1
ATOM 3205 O O . VAL A 1 426 ? -29.908 -8.772 30.285 1.00 94.00 426 VAL A O 1
ATOM 3208 N N . LEU A 1 427 ? -29.926 -7.668 28.329 1.00 94.69 427 LEU A N 1
ATOM 3209 C CA . LEU A 1 427 ? -29.922 -8.831 27.455 1.00 94.69 427 LEU A CA 1
ATOM 3210 C C . LEU A 1 427 ? -28.478 -9.210 27.109 1.00 94.69 427 LEU A C 1
ATOM 3212 O O . LEU A 1 427 ? -27.588 -8.361 27.057 1.00 94.69 427 LEU A O 1
ATOM 3216 N N . SER A 1 428 ? -28.241 -10.495 26.869 1.00 94.12 428 SER A N 1
ATOM 3217 C CA . SER A 1 428 ? -26.987 -10.994 26.302 1.00 94.12 428 SER A CA 1
ATOM 3218 C C . SER A 1 428 ? -27.275 -11.450 24.880 1.00 94.12 428 SER A C 1
ATOM 3220 O O . SER A 1 428 ? -28.149 -12.297 24.684 1.00 94.12 428 SER A O 1
ATOM 3222 N N . ARG A 1 429 ? -26.588 -10.878 23.890 1.00 94.50 429 ARG A N 1
ATOM 3223 C CA . ARG A 1 429 ? -26.782 -11.221 22.475 1.00 94.50 429 ARG A CA 1
ATOM 3224 C C . ARG A 1 429 ? -25.508 -11.807 21.885 1.00 94.50 429 ARG A C 1
ATOM 3226 O O . ARG A 1 429 ? -24.449 -11.231 22.131 1.00 94.50 429 ARG A O 1
ATOM 3233 N N . PRO A 1 430 ? -25.588 -12.923 21.140 1.00 93.38 430 PRO A N 1
ATOM 3234 C CA . PRO A 1 430 ? -24.439 -13.432 20.409 1.00 93.38 430 PRO A CA 1
ATOM 3235 C C . PRO A 1 430 ? -24.062 -12.448 19.299 1.00 93.38 430 PRO A C 1
ATOM 3237 O O . PRO A 1 430 ? -24.934 -11.856 18.657 1.00 93.38 430 PRO A O 1
ATOM 3240 N N . ILE A 1 431 ? -22.764 -12.277 19.071 1.00 91.19 431 ILE A N 1
ATOM 3241 C CA . ILE A 1 431 ? -22.258 -11.444 17.978 1.00 91.19 431 ILE A CA 1
ATOM 3242 C C . ILE A 1 431 ? -22.562 -12.151 16.652 1.00 91.19 431 ILE A C 1
ATOM 3244 O O . ILE A 1 431 ? -22.208 -13.313 16.473 1.00 91.19 431 ILE A O 1
ATOM 3248 N N . GLY A 1 432 ? -23.227 -11.455 15.726 1.00 88.56 432 GLY A N 1
ATOM 3249 C CA . GLY A 1 432 ? -23.658 -12.035 14.449 1.00 88.56 432 GLY A CA 1
ATOM 3250 C C . GLY A 1 432 ? -22.500 -12.342 13.494 1.00 88.56 432 GLY A C 1
ATOM 3251 O O . GLY A 1 432 ? -22.489 -13.386 12.851 1.00 88.56 432 GLY A O 1
ATOM 3252 N N . ASP A 1 433 ? -21.519 -11.444 13.418 1.00 88.81 433 ASP A N 1
ATOM 3253 C CA . ASP A 1 433 ? -20.282 -11.612 12.651 1.00 88.81 433 ASP A CA 1
ATOM 3254 C C . ASP A 1 433 ? -19.132 -10.952 13.416 1.00 88.81 433 ASP A C 1
ATOM 3256 O O . ASP A 1 433 ? -19.020 -9.726 13.447 1.00 88.81 433 ASP A O 1
ATOM 3260 N N . PHE A 1 434 ? -18.280 -11.763 14.049 1.00 86.25 434 PHE A N 1
ATOM 3261 C CA . PHE A 1 434 ? -17.168 -11.277 14.869 1.00 86.25 434 PHE A CA 1
ATOM 3262 C C . PHE A 1 434 ? -16.154 -10.465 14.054 1.00 86.25 434 PHE A C 1
ATOM 3264 O O . PHE A 1 434 ? -15.743 -9.380 14.468 1.00 86.25 434 PHE A O 1
ATOM 3271 N N . THR A 1 435 ? -15.774 -10.956 12.873 1.00 84.44 435 THR A N 1
ATOM 3272 C CA . THR A 1 435 ? -14.800 -10.283 12.004 1.00 84.44 435 THR A CA 1
ATOM 3273 C C . THR A 1 435 ? -15.363 -8.958 11.500 1.00 84.44 435 THR A C 1
ATOM 3275 O O . THR A 1 435 ? -14.673 -7.938 11.545 1.00 84.44 435 THR A O 1
ATOM 3278 N N . GLY A 1 436 ? -16.635 -8.947 11.089 1.00 82.75 436 GLY A N 1
ATOM 3279 C CA . GLY A 1 436 ? -17.363 -7.746 10.678 1.00 82.75 436 GLY A CA 1
ATOM 3280 C C . GLY A 1 436 ? -17.593 -6.740 11.812 1.00 82.75 436 GLY A C 1
ATOM 3281 O O . GLY A 1 436 ? -17.538 -5.529 11.595 1.00 82.75 436 GLY A O 1
ATOM 3282 N N . ALA A 1 437 ? -17.847 -7.215 13.034 1.00 82.75 437 ALA A N 1
ATOM 3283 C CA . ALA A 1 437 ? -18.092 -6.371 14.204 1.00 82.75 437 ALA A CA 1
ATOM 3284 C C . ALA A 1 437 ? -16.840 -5.597 14.628 1.00 82.75 437 ALA A C 1
ATOM 3286 O O . ALA A 1 437 ? -16.935 -4.408 14.926 1.00 82.75 437 ALA A O 1
ATOM 3287 N N . PHE A 1 438 ? -15.677 -6.250 14.589 1.00 83.56 438 PHE A N 1
ATOM 3288 C CA . PHE A 1 438 ? -14.383 -5.668 14.960 1.00 83.56 438 PHE A CA 1
ATOM 3289 C C . PHE A 1 438 ? -13.505 -5.368 13.742 1.00 83.56 438 PHE A C 1
ATOM 3291 O O . PHE A 1 438 ? -12.277 -5.318 13.835 1.00 83.56 438 PHE A O 1
ATOM 3298 N N . THR A 1 439 ? -14.120 -5.153 12.576 1.00 77.75 439 THR A N 1
ATOM 3299 C CA . THR A 1 439 ? -13.390 -4.662 11.404 1.00 77.75 439 THR A CA 1
ATOM 3300 C C . THR A 1 439 ? -12.746 -3.318 11.746 1.00 77.75 439 THR A C 1
ATOM 3302 O O . THR A 1 439 ? -13.352 -2.487 12.422 1.00 77.75 439 THR A O 1
ATOM 3305 N N . GLY A 1 440 ? -11.496 -3.119 11.317 1.00 74.00 440 GLY A N 1
ATOM 3306 C CA . GLY A 1 440 ? -10.728 -1.901 11.603 1.00 74.00 440 GLY A CA 1
ATOM 3307 C C . GLY A 1 440 ? -10.358 -1.707 13.073 1.00 74.00 440 GLY A C 1
ATOM 3308 O O . GLY A 1 440 ? -9.843 -0.647 13.426 1.00 74.00 440 GLY A O 1
ATOM 3309 N N . ALA A 1 441 ? -10.580 -2.710 13.928 1.00 81.81 441 ALA A N 1
ATOM 3310 C CA . ALA A 1 441 ? -10.114 -2.659 15.300 1.00 81.81 441 ALA A CA 1
ATOM 3311 C C . ALA A 1 441 ? -8.587 -2.484 15.364 1.00 81.81 441 ALA A C 1
ATOM 3313 O O . ALA A 1 441 ? -7.838 -3.013 14.534 1.00 81.81 441 ALA A O 1
ATOM 3314 N N . ALA A 1 442 ? -8.130 -1.740 16.376 1.00 82.75 442 ALA A N 1
ATOM 3315 C CA . ALA A 1 442 ? -6.714 -1.500 16.655 1.00 82.75 442 ALA A CA 1
ATOM 3316 C C . ALA A 1 442 ? -5.927 -2.814 16.751 1.00 82.75 442 ALA A C 1
ATOM 3318 O O . ALA A 1 442 ? -4.782 -2.905 16.316 1.00 82.75 442 ALA A O 1
ATOM 3319 N N . LEU A 1 443 ? -6.583 -3.830 17.311 1.00 85.00 443 LEU A N 1
ATOM 3320 C CA . LEU A 1 443 ? -6.154 -5.216 17.296 1.00 85.00 443 LEU A CA 1
ATOM 3321 C C . LEU A 1 443 ? -6.952 -5.934 16.215 1.00 85.00 443 LEU A C 1
ATOM 3323 O O . LEU A 1 443 ? -8.178 -5.854 16.212 1.00 85.00 443 LEU A O 1
ATOM 3327 N N . SER A 1 444 ? -6.277 -6.635 15.302 1.00 85.75 444 SER A N 1
ATOM 3328 C CA . SER A 1 444 ? -6.990 -7.381 14.264 1.00 85.75 444 SER A CA 1
ATOM 3329 C C . SER A 1 444 ? -7.944 -8.417 14.890 1.00 85.75 444 SER A C 1
ATOM 3331 O O . SER A 1 444 ? -7.651 -8.928 15.976 1.00 85.75 444 SER A O 1
ATOM 3333 N N . PRO A 1 445 ? -9.056 -8.787 14.227 1.00 84.12 445 PRO A N 1
ATOM 3334 C CA . PRO A 1 445 ? -9.936 -9.852 14.714 1.00 84.12 445 PRO A CA 1
ATOM 3335 C C . PRO A 1 445 ? -9.190 -11.157 15.025 1.00 84.12 445 PRO A C 1
ATOM 3337 O O . PRO A 1 445 ? -9.473 -11.805 16.029 1.00 84.12 445 PRO A O 1
ATOM 3340 N N . GLN A 1 446 ? -8.179 -11.497 14.219 1.00 86.69 446 GLN A N 1
ATOM 3341 C CA . GLN A 1 446 ? -7.304 -12.640 14.468 1.00 86.69 446 GLN A CA 1
ATOM 3342 C C . GLN A 1 446 ? -6.492 -12.467 15.761 1.00 86.69 446 GLN A C 1
ATOM 3344 O O . GLN A 1 446 ? -6.440 -13.378 16.580 1.00 86.69 446 GLN A O 1
ATOM 3349 N N . THR A 1 447 ? -5.911 -11.289 15.990 1.00 88.12 447 THR A N 1
ATOM 3350 C CA . THR A 1 447 ? -5.183 -10.968 17.228 1.00 88.12 447 THR A CA 1
ATOM 3351 C C . THR A 1 447 ? -6.089 -11.053 18.448 1.00 88.12 447 THR A C 1
ATOM 3353 O O . THR A 1 447 ? -5.686 -11.596 19.471 1.00 88.12 447 THR A O 1
ATOM 3356 N N . LEU A 1 448 ? -7.327 -10.562 18.351 1.00 86.19 448 LEU A N 1
ATOM 3357 C CA . LEU A 1 448 ? -8.311 -10.680 19.428 1.00 86.19 448 LEU A CA 1
ATOM 3358 C C . LEU A 1 448 ? -8.616 -12.153 19.738 1.00 86.19 448 LEU A C 1
ATOM 3360 O O . LEU A 1 448 ? -8.621 -12.536 20.903 1.00 86.19 448 LEU A O 1
ATOM 3364 N N . GLN A 1 449 ? -8.789 -12.995 18.716 1.00 85.31 449 GLN A N 1
ATOM 3365 C CA . GLN A 1 449 ? -8.981 -14.440 18.894 1.00 85.31 449 GLN A CA 1
ATOM 3366 C C . GLN A 1 449 ? -7.753 -15.129 19.507 1.00 85.31 449 GLN A C 1
ATOM 3368 O O . GLN A 1 449 ? -7.907 -15.977 20.383 1.00 85.31 449 GLN A O 1
ATOM 3373 N N . GLU A 1 450 ? -6.543 -14.767 19.078 1.00 89.38 450 GLU A N 1
ATOM 3374 C CA . GLU A 1 450 ? -5.286 -15.295 19.624 1.00 89.38 450 GLU A CA 1
ATOM 3375 C C . GLU A 1 450 ? -5.106 -14.909 21.098 1.00 89.38 450 GLU A C 1
ATOM 3377 O O . GLU A 1 450 ? -4.763 -15.764 21.913 1.00 89.38 450 GLU A O 1
ATOM 3382 N N . VAL A 1 451 ? -5.409 -13.659 21.468 1.00 88.44 451 VAL A N 1
ATOM 3383 C CA . VAL A 1 451 ? -5.414 -13.207 22.869 1.00 88.44 451 VAL A CA 1
ATOM 3384 C C . VAL A 1 451 ? -6.443 -13.993 23.679 1.00 88.44 451 VAL A C 1
ATOM 3386 O O . VAL A 1 451 ? -6.123 -14.460 24.769 1.00 88.44 451 VAL A O 1
ATOM 3389 N N . THR A 1 452 ? -7.657 -14.184 23.158 1.00 85.12 452 THR A N 1
ATOM 3390 C CA . THR A 1 452 ? -8.704 -14.958 23.840 1.00 85.12 452 THR A CA 1
ATOM 3391 C C . THR A 1 452 ? -8.294 -16.417 24.043 1.00 85.12 452 THR A C 1
ATOM 3393 O O . THR A 1 452 ? -8.439 -16.925 25.152 1.00 85.12 452 THR A O 1
ATOM 3396 N N . ARG A 1 453 ? -7.711 -17.083 23.036 1.00 87.25 453 ARG A N 1
ATOM 3397 C CA . ARG A 1 453 ? -7.178 -18.452 23.186 1.00 87.25 453 ARG A CA 1
ATOM 3398 C C . ARG A 1 453 ? -6.059 -18.523 24.219 1.00 87.25 453 ARG A C 1
ATOM 3400 O O . ARG A 1 453 ? -6.137 -19.335 25.129 1.00 87.25 453 ARG A O 1
ATOM 3407 N N . ALA A 1 454 ? -5.084 -17.615 24.150 1.00 87.94 454 ALA A N 1
ATOM 3408 C CA . ALA A 1 454 ? -3.973 -17.576 25.100 1.00 87.94 454 ALA A CA 1
ATOM 3409 C C . ALA A 1 454 ? -4.424 -17.345 26.556 1.00 87.94 454 ALA A C 1
ATOM 3411 O O . ALA A 1 454 ? -3.715 -17.720 27.489 1.00 87.94 454 ALA A O 1
ATOM 3412 N N . ARG A 1 455 ? -5.590 -16.718 26.767 1.00 85.56 455 ARG A N 1
ATOM 3413 C CA . ARG A 1 455 ? -6.225 -16.622 28.090 1.00 85.56 455 ARG A CA 1
ATOM 3414 C C . ARG A 1 455 ? -6.877 -17.933 28.514 1.00 85.56 455 ARG A C 1
ATOM 3416 O O . ARG A 1 455 ? -6.737 -18.301 29.673 1.00 85.56 455 ARG A O 1
ATOM 3423 N N . LEU A 1 456 ? -7.589 -18.602 27.606 1.00 85.00 456 LEU A N 1
ATOM 3424 C CA . LEU A 1 456 ? -8.244 -19.882 27.886 1.00 85.00 456 LEU A CA 1
ATOM 3425 C C . LEU A 1 456 ? -7.227 -20.970 28.238 1.00 85.00 456 LEU A C 1
ATOM 3427 O O . LEU A 1 456 ? -7.459 -21.702 29.183 1.00 85.00 456 LEU A O 1
ATOM 3431 N N . ASP A 1 457 ? -6.075 -21.009 27.567 1.00 84.50 457 ASP A N 1
ATOM 3432 C CA . ASP A 1 457 ? -5.009 -21.981 27.861 1.00 84.50 457 ASP A CA 1
ATOM 3433 C C . ASP A 1 457 ? -4.365 -21.787 29.252 1.00 84.50 457 ASP A C 1
ATOM 3435 O O . ASP A 1 457 ? -3.614 -22.643 29.720 1.00 84.50 457 ASP A O 1
ATOM 3439 N N . ARG A 1 458 ? -4.610 -20.644 29.908 1.00 77.44 458 ARG A N 1
ATOM 3440 C CA . ARG A 1 458 ? -4.108 -20.331 31.257 1.00 77.44 458 ARG A CA 1
ATOM 3441 C C . ARG A 1 458 ? -5.127 -20.558 32.370 1.00 77.44 458 ARG A C 1
ATOM 3443 O O . ARG A 1 458 ? -4.708 -20.605 33.527 1.00 77.44 458 ARG A O 1
ATOM 3450 N N . ALA A 1 459 ? -6.416 -20.580 32.037 1.00 72.75 459 ALA A N 1
ATOM 3451 C CA . ALA A 1 459 ? -7.513 -20.781 32.981 1.00 72.75 459 ALA A CA 1
ATOM 3452 C C . ALA A 1 459 ? -7.735 -22.279 33.205 1.00 72.75 459 ALA A C 1
ATOM 3454 O O . ALA A 1 459 ? -7.991 -22.648 34.373 1.00 72.75 459 ALA A O 1
#

Foldseek 3Di:
DDWDFDVLLVLQQVQEDQALLVQQLAQAQKEKEQAAQEDDPLRLVLCSVQVVVLCVLLDRHYTYHYAYQKYKTFIDDPPDPPPDPDWPWDQDDPPPDDDPDGDDLPDDDDPPDRTTDTGRDMRIDGHNHRCLLCLQQQNNVLPRWIWMAGSQGDQKIKIFRCDPNVCSVLVSVLSSQLSNVQVPDPQRVLLSVLLVLLLVLVVLLVVLVVQLVVLVVVLVPQDALVVLLVLLVVLVVQLLVCLLQLVLVSNLVSQCSLDVNHPVVLSVLLSVLSNVCSVLSNLLNVLLVVLVCCLPPADPPGDPPVNVVNVVSCVPRQVVPDPDDPDDPDSVVSVVSSVSSSVVSSVSSCVSPVVRHDPSVVSSVVSSVVSVVVSVVSVVSSVVSVVSSVVSVVSSVVSLLSSLPGDRDTSSVSSVVSCVVSVGDMDMGGRSHQQSNCPNRSQHSVSSVSSVVSNVVVD